Protein 1YT3 (pdb70)

Solvent-accessible surface area: 19426 Å² total; per-residue (Å²): 87,138,68,99,78,1,55,70,44,120,30,0,41,76,9,7,94,39,0,142,90,37,102,19,0,0,2,22,7,16,30,23,183,74,166,35,64,89,40,71,26,0,0,1,0,0,12,7,39,132,59,7,0,0,0,12,19,113,34,15,119,67,31,66,37,0,55,47,6,7,110,35,114,76,0,32,0,10,2,19,49,1,40,68,9,3,50,6,0,42,71,44,10,61,68,14,3,112,54,10,11,4,0,28,15,0,0,3,8,42,67,95,75,67,96,24,34,36,22,59,0,0,72,100,44,53,56,50,108,29,93,139,86,35,45,238,39,80,6,45,44,82,126,19,75,132,164,10,5,82,44,0,0,12,18,0,87,55,1,30,72,2,4,62,94,0,47,105,72,0,115,90,56,58,37,28,103,9,0,63,32,18,3,104,31,62,17,76,109,83,77,110,124,62,36,18,119,50,15,9,104,97,6,127,44,0,96,97,9,198,43,71,39,0,2,0,0,36,34,0,2,30,36,15,15,142,50,0,69,108,129,53,60,29,37,72,108,4,0,107,50,106,28,0,26,19,0,0,106,117,32,3,64,45,93,48,83,0,102,97,46,43,8,35,46,54,8,29,172,146,28,0,176,49,0,32,59,26,5,100,108,0,80,98,40,73,138,137,56,31,20,153,68,58,102,30,10,96,103,53,113,33,21,204,144,0,40,158,30,0,96,64,30,3,64,76,13,19,106,102,66,168,10,40,41,95,1,0,4,44,168,91,8,0,20,43,0,0,16,81,15,12,153,15,112,97,56,150,110,113,0,19,0,17,37,36,9,5,10,154,43,2,19,155,38,0,79,97,24,7,140,130,17,114,164

GO terms:
  GO:0000175 3'-5'-RNA exonuclease activity (F, IDA)
  GO:0033890 ribonuclease D activity (F, IDA)
  GO:0042780 tRNA 3'-end processing (P, EXP)

Foldseek 3Di:
DDADEAQAQVSLLVVLVVLLVAQEKEKDFDFDDDFFAQTGTQWIWIDRPPHTYTYGPVRYDDCVSVVCQQADQSYEYEYAPCLVVLSNCCVPPVAGGPPYAYLLLLVQQLPDDNCDDPQNLLCVVPVDRDDCPLVPDHSNDPPDDPVNVVNNRCRGNSVVVVVVVSCVSSVVLVCPQVSSLVVVVSSVVSNDDDQLLCQLVPLVCLLVDDFLLNQLLSLLSSVLVVVSVVVRGHSCVLPNSQLSSLCSRVLDQDLVVSVVSPTDPVNCVVCVVVSNVSSVVSVPDDPVPIDDRADDLVPDPCSVVLLVVVLVVLVVLCVVSVHDSCSLDDSVLSSVQSCVLVVRDDDDDHGPCCDRPNVVRPNVVSVVSCVVPHD

Organism: Escherichia coli (strain K12) (NCBI:txid83333)

CATH classification: 3.30.420.10 (+2 more: 1.10.150.80, 1.10.150.80)

Nearest PDB structures (foldseek):
  1yt3-assembly1_A  TM=1.003E+00  e=3.875E-62  Escherichia coli
  5c0y-assembly1_A  TM=7.105E-01  e=1.038E-13  Saccharomyces cerevisiae S288C
  5c0y-assembly2_B  TM=7.177E-01  e=1.845E-13  Saccharomyces cerevisiae S288C
  2hbm-assembly1_A  TM=7.262E-01  e=2.980E-13  Saccharomyces cerevisiae
  3sag-assembly1_A  TM=6.768E-01  e=3.618E-14  Homo sapiens

Structure (mmCIF, N/CA/C/O backbone):
data_1YT3
#
_entry.id   1YT3
#
_cell.length_a   51.000
_cell.length_b   80.100
_cell.length_c   103.700
_cell.angle_alpha   90.00
_cell.angle_beta   90.00
_cell.angle_gamma   90.00
#
_symmetry.space_group_name_H-M   'P 21 21 21'
#
loop_
_entity.id
_entity.type
_entity.pdbx_description
1 polymer 'Ribonuclease D'
2 non-polymer 'SULFATE ION'
3 non-polymer 'ZINC ION'
4 water water
#
loop_
_atom_site.group_PDB
_atom_site.id
_atom_site.type_symbol
_atom_site.label_atom_id
_atom_site.label_alt_id
_atom_site.label_comp_id
_atom_site.label_asym_id
_atom_site.label_entity_id
_atom_site.label_seq_id
_atom_site.pdbx_PDB_ins_code
_atom_site.Cartn_x
_atom_site.Cartn_y
_atom_site.Cartn_z
_atom_site.occupancy
_atom_site.B_iso_or_equiv
_atom_site.auth_seq_id
_atom_site.auth_comp_id
_atom_site.auth_asym_id
_atom_site.auth_atom_id
_atom_site.pdbx_PDB_model_num
ATOM 1 N N . MET A 1 1 ? 30.900 21.630 96.654 1.00 36.89 1 MET A N 1
ATOM 2 C CA . MET A 1 1 ? 30.239 21.877 95.338 1.00 35.44 1 MET A CA 1
ATOM 3 C C . MET A 1 1 ? 29.160 20.833 95.079 1.00 34.86 1 MET A C 1
ATOM 4 O O . MET A 1 1 ? 29.455 19.713 94.662 1.00 36.36 1 MET A O 1
ATOM 9 N N . ASN A 1 2 ? 27.909 21.209 95.316 1.00 33.52 2 ASN A N 1
ATOM 10 C CA . ASN A 1 2 ? 26.787 20.303 95.118 1.00 31.98 2 ASN A CA 1
ATOM 11 C C . ASN A 1 2 ? 26.062 20.647 93.825 1.00 29.72 2 ASN A C 1
ATOM 12 O O . ASN A 1 2 ? 25.727 21.808 93.592 1.00 32.04 2 ASN A O 1
ATOM 17 N N . TYR A 1 3 ? 25.826 19.642 92.987 1.00 23.95 3 TYR A N 1
ATOM 18 C CA . TYR A 1 3 ? 25.129 19.853 91.724 1.00 20.49 3 TYR A CA 1
ATOM 19 C C . TYR A 1 3 ? 23.853 19.018 91.680 1.00 19.17 3 TYR A C 1
ATOM 20 O O . TYR A 1 3 ? 23.711 18.045 92.410 1.00 19.01 3 TYR A O 1
ATOM 29 N N . GLN A 1 4 ? 22.927 19.426 90.824 1.00 17.63 4 GLN A N 1
ATOM 30 C CA . GLN A 1 4 ? 21.655 18.740 90.644 1.00 18.08 4 GLN A CA 1
ATOM 31 C C . GLN A 1 4 ? 21.531 18.256 89.213 1.00 18.75 4 GLN A C 1
ATOM 32 O O . GLN A 1 4 ? 21.765 19.025 88.283 1.00 17.58 4 GLN A O 1
ATOM 38 N N . MET A 1 5 ? 21.161 16.986 89.040 1.00 17.77 5 MET A N 1
ATOM 39 C CA . MET A 1 5 ? 20.987 16.427 87.700 1.00 18.37 5 MET A CA 1
ATOM 40 C C . MET A 1 5 ? 19.560 16.736 87.290 1.00 20.77 5 MET A C 1
ATOM 41 O O . MET A 1 5 ? 18.630 16.482 88.049 1.00 22.03 5 MET A O 1
ATOM 49 N N . ILE A 1 6 ? 19.387 17.284 86.092 1.00 18.05 6 ILE A N 1
ATOM 50 C CA . ILE A 1 6 ? 18.062 17.634 85.593 1.00 20.03 6 ILE A CA 1
ATOM 51 C C . ILE A 1 6 ? 17.815 16.847 84.318 1.00 20.14 6 ILE A C 1
ATOM 52 O O . ILE A 1 6 ? 18.456 17.090 83.296 1.00 20.16 6 ILE A O 1
ATOM 58 N N . THR A 1 7 ? 16.876 15.908 84.381 1.00 19.28 7 THR A N 1
ATOM 59 C CA . THR A 1 7 ? 16.577 15.057 83.238 1.00 20.64 7 THR A CA 1
ATOM 60 C C . THR A 1 7 ? 15.105 15.028 82.840 1.00 19.54 7 THR A C 1
ATOM 61 O O . THR A 1 7 ? 14.708 14.204 82.022 1.00 21.07 7 THR A O 1
ATOM 65 N N . THR A 1 8 ? 14.293 15.908 83.414 1.00 17.17 8 THR A N 1
ATOM 66 C CA . THR A 1 8 ? 12.875 15.945 83.075 1.00 18.74 8 THR A CA 1
ATOM 67 C C . THR A 1 8 ? 12.420 17.370 82.800 1.00 18.07 8 THR A C 1
ATOM 68 O O . THR A 1 8 ? 12.998 18.327 83.322 1.00 17.42 8 THR A O 1
ATOM 72 N N . ASP A 1 9 ? 11.380 17.511 81.983 1.00 18.68 9 ASP A N 1
ATOM 73 C CA . ASP A 1 9 ? 10.856 18.829 81.659 1.00 17.81 9 ASP A CA 1
ATOM 74 C C . ASP A 1 9 ? 10.418 19.581 82.915 1.00 19.23 9 ASP A C 1
ATOM 75 O O . ASP A 1 9 ? 10.685 20.774 83.054 1.00 18.24 9 ASP A O 1
ATOM 80 N N . ASP A 1 10 ? 9.755 18.884 83.835 1.00 18.67 10 ASP A N 1
ATOM 81 C CA . ASP A 1 10 ? 9.287 19.513 85.066 1.00 19.63 10 ASP A CA 1
ATOM 82 C C . ASP A 1 10 ? 10.433 20.024 85.933 1.00 17.14 10 ASP A C 1
ATOM 83 O O . ASP A 1 10 ? 10.336 21.095 86.526 1.00 17.45 10 ASP A O 1
ATOM 88 N N . ALA A 1 11 ? 11.512 19.251 86.011 1.00 16.40 11 ALA A N 1
ATOM 89 C CA . ALA A 1 11 ? 12.670 19.643 86.804 1.00 16.10 11 ALA A CA 1
ATOM 90 C C . ALA A 1 11 ? 13.327 20.861 86.166 1.00 15.95 11 ALA A C 1
ATOM 91 O O . ALA A 1 11 ? 13.786 21.769 86.862 1.00 16.20 11 ALA A O 1
ATOM 93 N N . LEU A 1 12 ? 13.363 20.884 84.837 1.00 15.75 12 LEU A N 1
ATOM 94 C CA . LEU A 1 12 ? 13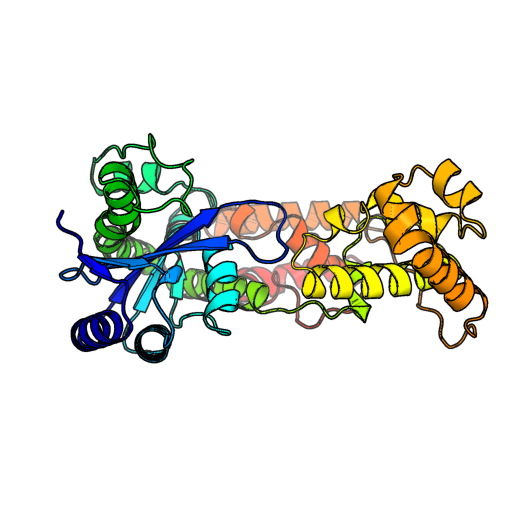.956 22.015 84.132 1.00 15.10 12 LEU A CA 1
ATOM 95 C C . LEU A 1 12 ? 13.096 23.254 84.375 1.00 16.88 12 LEU A C 1
ATOM 96 O O . LEU A 1 12 ? 13.612 24.343 84.628 1.00 14.85 12 LEU A O 1
ATOM 101 N N . ALA A 1 13 ? 11.781 23.083 84.304 1.00 16.43 13 ALA A N 1
ATOM 102 C CA . ALA A 1 13 ? 10.870 24.196 84.530 1.00 17.57 13 ALA A CA 1
ATOM 103 C C . ALA A 1 13 ? 11.058 24.764 85.938 1.00 17.16 13 ALA A C 1
ATOM 104 O O . ALA A 1 13 ? 11.111 25.982 86.121 1.00 17.78 13 ALA A O 1
ATOM 106 N N . SER A 1 14 ? 11.171 23.879 86.926 1.00 17.08 14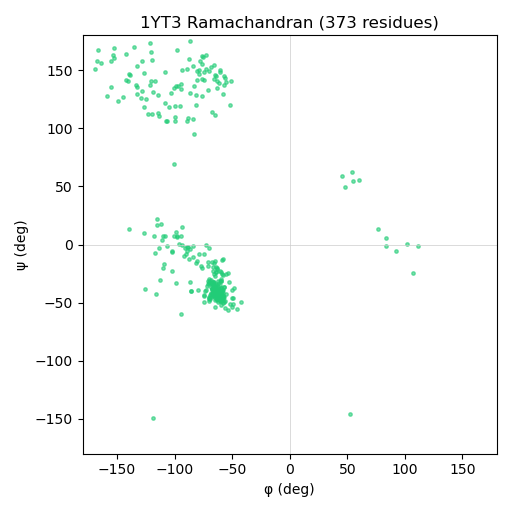 SER A N 1
ATOM 107 C CA . SER A 1 14 ? 11.356 24.298 88.314 1.00 16.31 14 SER A CA 1
ATOM 108 C C . SER A 1 14 ? 12.670 25.057 88.488 1.00 16.00 14 SER A C 1
ATOM 109 O O . SER A 1 14 ? 12.726 26.077 89.180 1.00 15.06 14 SER A O 1
ATOM 113 N N . LEU A 1 15 ? 13.726 24.553 87.861 1.00 15.54 15 LEU A N 1
ATOM 114 C CA . LEU A 1 15 ? 15.032 25.199 87.938 1.00 14.93 15 LEU A CA 1
ATOM 115 C C . LEU A 1 15 ? 14.945 26.618 87.386 1.00 15.18 15 LEU A C 1
ATOM 116 O O . LEU A 1 15 ? 15.349 27.579 88.037 1.00 15.93 15 LEU A O 1
ATOM 121 N N . CYS A 1 16 ? 14.409 26.745 86.178 1.00 17.12 16 CYS A N 1
ATOM 122 C CA . CYS A 1 16 ? 14.306 28.051 85.543 1.00 16.60 16 CYS A CA 1
ATOM 123 C C . CYS A 1 16 ? 13.461 29.043 86.332 1.00 18.00 16 CYS A C 1
ATOM 124 O O . CYS A 1 16 ? 13.718 30.246 86.301 1.00 16.82 16 CYS A O 1
ATOM 127 N N . GLU A 1 17 ? 12.457 28.542 87.041 1.00 19.88 17 GLU A N 1
ATOM 128 C CA . GLU A 1 17 ? 11.607 29.405 87.854 1.00 21.60 17 GLU A CA 1
ATOM 129 C C . GLU A 1 17 ? 12.448 30.081 88.937 1.00 21.03 17 GLU A C 1
ATOM 130 O O . GLU A 1 17 ? 12.238 31.252 89.268 1.00 20.90 17 GLU A O 1
ATOM 140 N N . ALA A 1 18 ? 13.411 29.342 89.477 1.00 18.61 18 ALA A N 1
ATOM 141 C CA . ALA A 1 18 ? 14.282 29.870 90.522 1.00 18.07 18 ALA A CA 1
ATOM 142 C C . ALA A 1 18 ? 15.391 30.743 89.939 1.00 17.89 18 ALA A C 1
ATOM 143 O O . ALA A 1 18 ? 15.747 31.775 90.504 1.00 18.60 18 ALA A O 1
ATOM 145 N N . VAL A 1 19 ? 15.929 30.326 88.799 1.00 16.46 19 VAL A N 1
ATOM 146 C CA . VAL A 1 19 ? 17.012 31.057 88.152 1.00 17.12 19 VAL A CA 1
ATOM 147 C C . VAL A 1 19 ? 16.612 32.432 87.626 1.00 17.23 19 VAL A C 1
ATOM 148 O O . VAL A 1 19 ? 17.424 33.358 87.619 1.00 18.26 19 VAL A O 1
ATOM 152 N N . ARG A 1 20 ? 15.363 32.571 87.198 1.00 19.42 20 ARG A N 1
ATOM 153 C CA . ARG A 1 20 ? 14.898 33.833 86.626 1.00 19.51 20 ARG A CA 1
ATOM 154 C C . ARG A 1 20 ? 15.112 35.077 87.489 1.00 20.24 20 ARG A C 1
ATOM 155 O O . ARG A 1 20 ? 15.193 36.186 86.962 1.00 20.39 20 ARG A O 1
ATOM 163 N N . ALA A 1 21 ? 15.214 34.896 88.803 1.00 19.14 21 ALA A N 1
ATOM 164 C CA . ALA A 1 21 ? 15.410 36.018 89.721 1.00 19.85 21 ALA A CA 1
ATOM 165 C C . ALA A 1 21 ? 16.860 36.499 89.803 1.00 19.18 21 ALA A C 1
ATOM 166 O O . ALA A 1 21 ? 17.132 37.588 90.312 1.00 19.78 21 ALA A O 1
ATOM 168 N N . PHE A 1 22 ? 17.789 35.697 89.295 1.00 16.87 22 PHE A N 1
ATOM 169 C CA . PHE A 1 22 ? 19.202 36.058 89.343 1.00 16.04 22 PHE A CA 1
ATOM 170 C C . PHE A 1 22 ? 19.648 36.967 88.205 1.00 14.88 22 PHE A C 1
ATOM 171 O O . PHE A 1 22 ? 19.064 36.961 87.121 1.00 16.00 22 PHE A O 1
ATOM 179 N N . PRO A 1 23 ? 20.702 37.766 88.443 1.00 14.12 23 PRO A N 1
ATOM 180 C CA . PRO A 1 23 ? 21.226 38.695 87.440 1.00 14.92 23 PRO A CA 1
ATOM 181 C C . PRO A 1 23 ? 22.163 38.110 86.393 1.00 14.06 23 PRO A C 1
ATOM 182 O O . PRO A 1 23 ? 22.415 38.740 85.367 1.00 14.74 23 PRO A O 1
ATOM 186 N N . ALA A 1 24 ? 22.686 36.915 86.643 1.00 13.06 24 ALA A N 1
ATOM 187 C CA . ALA A 1 24 ? 23.597 36.310 85.689 1.00 13.37 24 ALA A CA 1
ATOM 188 C C . ALA A 1 24 ? 23.784 34.829 85.935 1.00 12.97 24 ALA A C 1
ATOM 189 O O . ALA A 1 24 ? 23.584 34.338 87.048 1.00 14.88 24 ALA A O 1
ATOM 191 N N . ILE A 1 25 ? 24.171 34.123 84.881 1.00 12.38 25 ILE A N 1
ATOM 192 C CA . ILE A 1 25 ? 24.431 32.699 84.984 1.00 11.36 25 ILE A CA 1
ATOM 193 C C . ILE A 1 25 ? 25.658 32.319 84.180 1.00 10.60 25 ILE A C 1
ATOM 194 O O . ILE A 1 25 ? 25.959 32.926 83.150 1.00 11.83 25 ILE A O 1
ATOM 199 N N . ALA A 1 26 ? 26.377 31.322 84.684 1.00 10.56 26 ALA A N 1
ATOM 200 C CA . ALA A 1 26 ? 27.551 30.788 84.006 1.00 11.29 26 ALA A CA 1
ATOM 201 C C . ALA A 1 26 ? 27.030 29.566 83.251 1.00 11.12 26 ALA A C 1
ATOM 202 O O . ALA A 1 26 ? 26.245 28.790 83.794 1.00 12.26 26 ALA A O 1
ATOM 204 N N . LEU A 1 27 ? 27.457 29.412 82.003 1.00 11.63 27 LEU A N 1
ATOM 205 C CA . LEU A 1 27 ? 27.028 28.297 81.163 1.00 11.76 27 LEU A CA 1
ATOM 206 C C . LEU A 1 27 ? 28.201 27.550 80.544 1.00 12.57 27 LEU A C 1
ATOM 207 O O . LEU A 1 27 ? 29.295 28.090 80.392 1.00 12.67 27 LEU A O 1
ATOM 212 N N . ASP A 1 28 ? 27.949 26.299 80.172 1.00 12.43 28 ASP A N 1
ATOM 213 C CA . ASP A 1 28 ? 28.949 25.481 79.501 1.00 12.95 28 ASP A CA 1
ATOM 214 C C . ASP A 1 28 ? 28.201 24.279 78.937 1.00 11.49 28 ASP A C 1
ATOM 215 O O . ASP A 1 28 ? 27.029 24.079 79.254 1.00 11.99 28 ASP A O 1
ATOM 223 N N . THR A 1 29 ? 28.852 23.520 78.063 1.00 12.73 29 THR A N 1
ATOM 224 C CA . THR A 1 29 ? 28.239 22.317 77.500 1.00 12.31 29 THR A CA 1
ATOM 225 C C . THR A 1 29 ? 29.312 21.259 77.360 1.00 12.38 29 THR A C 1
ATOM 226 O O . THR A 1 29 ? 30.501 21.546 77.442 1.00 14.34 29 THR A O 1
ATOM 230 N N . GLU A 1 30 ? 28.876 20.022 77.175 1.00 13.65 30 GLU A N 1
ATOM 231 C CA . GLU A 1 30 ? 29.794 18.924 76.942 1.00 14.41 30 GLU A CA 1
ATOM 232 C C . GLU A 1 30 ? 29.187 18.204 75.743 1.00 14.77 30 GLU A C 1
ATOM 233 O O . GLU A 1 30 ? 27.971 18.008 75.670 1.00 14.45 30 GLU A O 1
ATOM 239 N N . PHE A 1 31 ? 30.031 17.848 74.787 1.00 15.66 31 PHE A N 1
ATOM 240 C CA . PHE A 1 31 ? 29.573 17.157 73.592 1.00 18.61 31 PHE A CA 1
ATOM 241 C C . PHE A 1 31 ? 30.708 16.306 73.045 1.00 20.12 31 PHE A C 1
ATOM 242 O O . PHE A 1 31 ? 31.873 16.522 73.375 1.00 20.91 31 PHE A O 1
ATOM 250 N N . VAL A 1 32 ? 30.366 15.327 72.219 1.00 22.82 32 VAL A N 1
ATOM 251 C CA . VAL A 1 32 ? 31.375 14.454 71.645 1.00 24.85 32 VAL A CA 1
ATOM 252 C C . VAL A 1 32 ? 31.551 14.745 70.165 1.00 27.60 32 VAL A C 1
ATOM 253 O O . VAL A 1 32 ? 30.606 15.138 69.483 1.00 28.04 32 VAL A O 1
ATOM 257 N N . ARG A 1 33 ? 32.770 14.559 69.675 1.00 30.15 33 ARG A N 1
ATOM 258 C CA . ARG A 1 33 ? 33.059 14.788 68.269 1.00 32.90 33 ARG A CA 1
ATOM 259 C C . ARG A 1 33 ? 33.058 13.440 67.558 1.00 31.61 33 ARG A C 1
ATOM 260 O O . ARG A 1 33 ? 33.978 12.638 67.728 1.00 32.04 33 ARG A O 1
ATOM 268 N N . THR A 1 34 ? 32.009 13.190 66.783 1.00 29.95 34 THR A N 1
ATOM 269 C CA . THR A 1 34 ? 31.883 11.939 66.048 1.00 28.42 34 THR A CA 1
ATOM 270 C C . THR A 1 34 ? 31.829 12.219 64.551 1.00 27.27 34 THR A C 1
ATOM 271 O O . THR A 1 34 ? 32.411 13.192 64.078 1.00 28.80 34 THR A O 1
ATOM 275 N N . ARG A 1 35 ? 31.125 11.370 63.810 1.00 25.36 35 ARG A N 1
ATOM 276 C CA . ARG A 1 35 ? 31.015 11.535 62.364 1.00 24.72 35 ARG A CA 1
ATOM 277 C C . ARG A 1 35 ? 29.723 12.227 61.950 1.00 23.36 35 ARG A C 1
ATOM 278 O O . ARG A 1 35 ? 29.430 12.338 60.759 1.00 21.52 35 ARG A O 1
ATOM 286 N N . THR A 1 36 ? 28.951 12.693 62.927 1.00 20.36 36 THR A N 1
ATOM 287 C CA . THR A 1 36 ? 27.689 13.360 62.629 1.00 18.10 36 THR A CA 1
ATOM 288 C C . THR A 1 36 ? 27.885 14.772 62.093 1.00 17.62 36 THR A C 1
ATOM 289 O O . THR A 1 36 ? 28.950 15.372 62.253 1.00 16.13 36 THR A O 1
ATOM 293 N N . TYR A 1 37 ? 26.850 15.293 61.441 1.00 16.93 37 TYR A N 1
ATOM 294 C CA . TYR A 1 37 ? 26.892 16.642 60.897 1.00 18.23 37 TYR A CA 1
ATOM 295 C C . TYR A 1 37 ? 26.767 17.606 62.068 1.00 18.11 37 TYR A C 1
ATOM 296 O O . TYR A 1 37 ? 27.548 18.550 62.200 1.00 18.31 37 TYR A O 1
ATOM 305 N N . TYR A 1 38 ? 25.771 17.362 62.912 1.00 18.03 38 TYR A N 1
ATOM 306 C CA . TYR A 1 38 ? 25.554 18.192 64.088 1.00 19.92 38 TYR A CA 1
ATOM 307 C C . TYR A 1 38 ? 26.248 17.529 65.265 1.00 19.79 38 TYR A C 1
ATOM 308 O O . TYR A 1 38 ? 26.140 16.320 65.458 1.00 18.50 38 TYR A O 1
ATOM 317 N N . PRO A 1 39 ? 26.988 18.311 66.059 1.00 20.57 39 PRO A N 1
ATOM 318 C CA . PRO A 1 39 ? 27.677 17.735 67.213 1.00 20.99 39 PRO A CA 1
ATOM 319 C C . PRO A 1 39 ? 26.662 17.056 68.125 1.00 20.56 39 PRO A C 1
ATOM 320 O O . PRO A 1 39 ? 25.522 17.510 68.247 1.00 21.18 39 PRO A O 1
ATOM 324 N N . GLN A 1 40 ? 27.069 15.958 68.746 1.00 20.08 40 GLN A N 1
ATOM 325 C CA . GLN A 1 40 ? 26.189 15.241 69.648 1.00 20.30 40 GLN A CA 1
ATOM 326 C C . GLN A 1 40 ? 26.326 15.824 71.051 1.00 17.85 40 GLN A C 1
ATOM 327 O O . GLN A 1 40 ? 27.345 15.649 71.716 1.00 18.16 40 GLN A O 1
ATOM 333 N N . LEU A 1 41 ? 25.285 16.529 71.481 1.00 16.77 41 LEU A N 1
ATOM 334 C CA . LEU A 1 41 ? 25.261 17.172 72.791 1.00 16.13 41 LEU A CA 1
ATOM 335 C C . LEU A 1 41 ? 25.021 16.178 73.921 1.00 17.34 41 LEU A C 1
ATOM 336 O O . LEU A 1 41 ? 24.064 15.404 73.890 1.00 17.61 41 LEU A O 1
ATOM 341 N N . GLY A 1 42 ? 25.891 16.213 74.925 1.00 15.35 42 GLY A N 1
ATOM 342 C CA . GLY A 1 42 ? 25.746 15.302 76.044 1.00 15.27 42 GLY A CA 1
ATOM 343 C C . GLY A 1 42 ? 25.333 15.964 77.343 1.00 15.17 42 GLY A C 1
ATOM 344 O O . GLY A 1 42 ? 24.815 15.298 78.235 1.00 14.39 42 GLY A O 1
ATOM 345 N N . LEU A 1 43 ? 25.544 17.273 77.458 1.00 14.76 43 LEU A N 1
ATOM 346 C CA . LEU A 1 43 ? 25.193 17.955 78.694 1.00 14.35 43 LEU A CA 1
ATOM 347 C C . LEU A 1 43 ? 25.255 19.472 78.556 1.00 12.21 43 LEU A C 1
ATOM 348 O O . LEU A 1 43 ? 26.016 20.001 77.747 1.00 12.70 43 LEU A O 1
ATOM 353 N N . ILE A 1 44 ? 24.428 20.150 79.343 1.00 12.72 44 ILE A N 1
ATOM 354 C CA . ILE A 1 44 ? 24.423 21.606 79.408 1.00 11.78 44 ILE A CA 1
ATOM 355 C C . ILE A 1 44 ? 24.530 21.899 80.898 1.00 13.17 44 ILE A C 1
ATOM 356 O O . ILE A 1 44 ? 23.829 21.294 81.709 1.00 14.41 44 ILE A O 1
ATOM 361 N N . GLN A 1 45 ? 25.429 22.802 81.263 1.00 11.56 45 GLN A N 1
ATOM 362 C CA . GLN A 1 45 ? 25.614 23.138 82.667 1.00 10.92 45 GLN A CA 1
ATOM 363 C C . GLN A 1 45 ? 25.262 24.592 82.915 1.00 12.43 45 GLN A C 1
ATOM 364 O O . GLN A 1 45 ? 25.569 25.465 82.097 1.00 13.02 45 GLN A O 1
ATOM 370 N N . LEU A 1 46 ? 24.622 24.848 84.049 1.00 12.78 46 LEU A N 1
ATOM 371 C CA . LEU A 1 46 ? 24.211 26.200 84.406 1.00 12.64 46 LEU A CA 1
ATOM 372 C C . LEU A 1 46 ? 24.429 26.450 85.892 1.00 14.50 46 LEU A C 1
ATOM 373 O O . LEU A 1 46 ? 24.196 25.569 86.715 1.00 14.28 46 LEU A O 1
ATOM 378 N N . PHE A 1 47 ? 24.880 27.655 86.230 1.00 13.50 47 PHE A N 1
ATOM 379 C CA . PHE A 1 47 ? 25.123 28.022 87.622 1.00 12.49 47 PHE A CA 1
ATOM 380 C C . PHE A 1 47 ? 24.774 29.494 87.818 1.00 13.26 47 PHE A C 1
ATOM 381 O O . PHE A 1 47 ? 25.267 30.347 87.084 1.00 12.55 47 PHE A O 1
ATOM 389 N N . ASP A 1 48 ? 23.920 29.785 88.800 1.00 13.85 48 ASP A N 1
ATOM 390 C CA . ASP A 1 48 ? 23.521 31.166 89.074 1.00 14.43 48 ASP A CA 1
ATOM 391 C C . ASP A 1 48 ? 24.090 31.673 90.397 1.00 15.81 48 ASP A C 1
ATOM 392 O O . ASP A 1 48 ? 23.754 32.770 90.847 1.00 14.83 48 ASP A O 1
ATOM 397 N N . GLY A 1 49 ? 24.953 30.869 91.010 1.00 15.61 49 GLY A N 1
ATOM 398 C CA . GLY A 1 49 ? 25.551 31.249 92.277 1.00 17.85 49 GLY A CA 1
ATOM 399 C C . GLY A 1 49 ? 24.984 30.445 93.428 1.00 18.98 49 GLY A C 1
ATOM 400 O O . GLY A 1 49 ? 25.631 30.282 94.462 1.00 20.99 49 GLY A O 1
ATOM 401 N N . GLU A 1 50 ? 23.773 29.933 93.242 1.00 17.84 50 GLU A N 1
ATOM 402 C CA . GLU A 1 50 ? 23.097 29.141 94.264 1.00 18.77 50 GLU A CA 1
ATOM 403 C C . GLU A 1 50 ? 22.648 27.788 93.725 1.00 19.51 50 GLU A C 1
ATOM 404 O O . GLU A 1 50 ? 22.714 26.773 94.424 1.00 21.16 50 GLU A O 1
ATOM 410 N N . HIS A 1 51 ? 22.185 27.775 92.479 1.00 16.99 51 HIS A N 1
ATOM 411 C CA . HIS A 1 51 ? 21.736 26.540 91.851 1.00 16.51 51 HIS A CA 1
ATOM 412 C C . HIS A 1 51 ? 22.738 26.127 90.785 1.00 15.95 51 HIS A C 1
ATOM 413 O O . HIS A 1 51 ? 23.020 26.889 89.860 1.00 15.76 51 HIS A O 1
ATOM 420 N N . LEU A 1 52 ? 23.283 24.925 90.933 1.00 14.84 52 LEU A N 1
ATOM 421 C CA . LEU A 1 52 ? 24.252 24.384 89.984 1.00 16.47 52 LEU A CA 1
ATOM 422 C C . LEU A 1 52 ? 23.555 23.195 89.342 1.00 15.77 52 LEU A C 1
ATOM 423 O O . LEU A 1 52 ? 23.292 22.191 90.003 1.00 15.78 52 LEU A O 1
ATOM 431 N N . ALA A 1 53 ? 23.256 23.306 88.054 1.00 14.02 53 ALA A N 1
ATOM 432 C CA . ALA A 1 53 ? 22.551 22.240 87.365 1.00 13.77 53 ALA A CA 1
ATOM 433 C C . ALA A 1 53 ? 23.276 21.617 86.188 1.00 13.76 53 ALA A C 1
ATOM 434 O O . ALA A 1 53 ? 23.940 22.301 85.409 1.00 13.51 53 ALA A O 1
ATOM 436 N N . LEU A 1 54 ? 23.134 20.300 86.079 1.00 12.61 54 LEU A N 1
ATOM 437 C CA . LEU A 1 54 ? 23.686 19.532 84.978 1.00 12.96 54 LEU A CA 1
ATOM 438 C C . LEU A 1 54 ? 22.421 19.054 84.288 1.00 14.99 54 LEU A C 1
ATOM 439 O O . LEU A 1 54 ? 21.663 18.242 84.834 1.00 13.91 54 LEU A O 1
ATOM 444 N N . ILE A 1 55 ? 22.183 19.595 83.100 1.00 13.06 55 ILE A N 1
ATOM 445 C CA . ILE A 1 55 ? 20.993 19.286 82.329 1.00 14.25 55 ILE A CA 1
ATOM 446 C C . ILE A 1 55 ? 21.290 18.252 81.255 1.00 14.07 55 ILE A C 1
ATOM 447 O O . ILE A 1 55 ? 22.119 18.469 80.377 1.00 14.09 55 ILE A O 1
ATOM 452 N N . ASP A 1 56 ? 20.600 17.120 81.347 1.00 14.64 56 ASP A N 1
ATOM 453 C CA . ASP A 1 56 ? 20.773 16.021 80.408 1.00 14.63 56 ASP A CA 1
ATOM 454 C C . ASP A 1 56 ? 19.811 16.209 79.237 1.00 15.64 56 ASP A C 1
ATOM 455 O O . ASP A 1 56 ? 18.611 15.985 79.374 1.00 15.72 56 ASP A O 1
ATOM 460 N N . PRO A 1 57 ? 20.331 16.612 78.066 1.00 15.74 57 PRO A N 1
ATOM 461 C CA . PRO A 1 57 ? 19.479 16.826 76.894 1.00 16.65 57 PRO A CA 1
ATOM 462 C C . PRO A 1 57 ? 18.688 15.596 76.458 1.00 18.55 57 PRO A C 1
ATOM 463 O O . PRO A 1 57 ? 17.625 15.720 75.848 1.00 21.05 57 PRO A O 1
ATOM 467 N N . LEU A 1 58 ? 19.195 14.412 76.786 1.00 17.95 58 LEU A N 1
ATOM 468 C CA . LEU A 1 58 ? 18.517 13.176 76.410 1.00 18.92 58 LEU A CA 1
ATOM 469 C C . LEU A 1 58 ? 17.180 12.973 77.116 1.00 19.83 58 LEU A C 1
ATOM 470 O O . LEU A 1 58 ? 16.325 12.240 76.625 1.00 22.42 58 LEU A O 1
ATOM 475 N N . GLY A 1 59 ? 16.994 13.615 78.264 1.00 18.34 59 GLY A N 1
ATOM 476 C CA . GLY A 1 59 ? 15.743 13.459 78.985 1.00 19.93 59 GLY A CA 1
ATOM 477 C C . GLY A 1 59 ? 14.773 14.622 78.841 1.00 19.34 59 GLY A C 1
ATOM 478 O O . GLY A 1 59 ? 13.637 14.553 79.318 1.00 19.53 59 GLY A O 1
ATOM 479 N N . ILE A 1 60 ? 15.215 15.690 78.181 1.00 17.82 60 ILE A N 1
ATOM 480 C CA . ILE A 1 60 ? 14.380 16.876 78.000 1.00 17.60 60 ILE A CA 1
ATOM 481 C C . ILE A 1 60 ? 13.627 16.882 76.671 1.00 17.40 60 ILE A C 1
ATOM 482 O O . ILE A 1 60 ? 14.181 16.522 75.636 1.00 18.26 60 ILE A O 1
ATOM 487 N N . THR A 1 61 ? 12.364 17.295 76.718 1.00 18.42 61 THR A N 1
ATOM 488 C CA . THR A 1 61 ? 11.528 17.383 75.524 1.00 20.48 61 THR A CA 1
ATOM 489 C C . THR A 1 61 ? 11.139 18.835 75.274 1.00 20.43 61 THR A C 1
ATOM 490 O O . THR A 1 61 ? 11.151 19.307 74.137 1.00 23.22 61 THR A O 1
ATOM 494 N N . ASP A 1 62 ? 10.781 19.531 76.348 1.00 19.81 62 ASP A N 1
ATOM 495 C CA . ASP A 1 62 ? 10.372 20.928 76.272 1.00 18.75 62 ASP A CA 1
ATOM 496 C C . ASP A 1 62 ? 11.466 21.834 76.836 1.00 17.80 62 ASP A C 1
ATOM 497 O O . ASP A 1 62 ? 11.663 21.905 78.053 1.00 17.87 62 ASP A O 1
ATOM 502 N N . TRP A 1 63 ? 12.167 22.522 75.940 1.00 15.41 63 TRP A N 1
ATOM 503 C CA . TRP A 1 63 ? 13.244 23.433 76.320 1.00 14.96 63 TRP A CA 1
ATOM 504 C C . TRP A 1 63 ? 12.758 24.854 76.579 1.00 14.87 63 TRP A C 1
ATOM 505 O O . TRP A 1 63 ? 13.539 25.706 76.999 1.00 14.48 63 TRP A O 1
ATOM 516 N N . SER A 1 64 ? 11.478 25.112 76.329 1.00 15.35 64 SER A N 1
ATOM 517 C CA . SER A 1 64 ? 10.923 26.452 76.505 1.00 15.57 64 SER A CA 1
ATOM 518 C C . SER A 1 64 ? 11.348 27.232 77.751 1.00 14.91 64 SER A C 1
ATOM 519 O O . SER A 1 64 ? 11.737 28.396 77.648 1.00 13.80 64 SER A O 1
ATOM 523 N N . PRO A 1 65 ? 11.271 26.617 78.942 1.00 15.42 65 PRO A N 1
ATOM 524 C CA . PRO A 1 65 ? 11.671 27.345 80.152 1.00 14.95 65 PRO A CA 1
ATOM 525 C C . PRO A 1 65 ? 13.115 27.849 80.102 1.00 13.85 65 PRO A C 1
ATOM 526 O O . PRO A 1 65 ? 13.399 28.976 80.508 1.00 14.37 65 PRO A O 1
ATOM 530 N N . LEU A 1 66 ? 14.024 27.016 79.598 1.00 12.87 66 LEU A N 1
ATOM 531 C CA . LEU A 1 66 ? 15.426 27.411 79.520 1.00 12.23 66 LEU A CA 1
ATOM 532 C C . LEU A 1 66 ? 15.641 28.442 78.419 1.00 12.87 66 LEU A C 1
ATOM 533 O O . LEU A 1 66 ? 16.418 29.380 78.588 1.00 12.73 66 LEU A O 1
ATOM 538 N N . LYS A 1 67 ? 14.961 28.273 77.291 1.00 13.59 67 LYS A N 1
ATOM 539 C CA . LYS A 1 67 ? 15.106 29.236 76.202 1.00 12.58 67 LYS A CA 1
ATOM 540 C C . LYS A 1 67 ? 14.635 30.616 76.666 1.00 12.96 67 LYS A C 1
ATOM 541 O O . LYS A 1 67 ? 15.165 31.643 76.230 1.00 12.90 67 LYS A O 1
ATOM 547 N N . ALA A 1 68 ? 13.656 30.642 77.566 1.00 12.18 68 ALA A N 1
ATOM 548 C CA . ALA A 1 68 ? 13.154 31.907 78.094 1.00 12.76 68 ALA A CA 1
ATOM 549 C C . ALA A 1 68 ? 14.263 32.550 78.923 1.00 13.50 68 ALA A C 1
ATOM 550 O O . ALA A 1 68 ? 14.511 33.750 78.821 1.00 14.48 68 ALA A O 1
ATOM 552 N N . ILE A 1 69 ? 14.930 31.745 79.746 1.00 13.58 69 ILE A N 1
ATOM 553 C CA . ILE A 1 69 ? 16.031 32.241 80.565 1.00 13.44 69 ILE A CA 1
ATOM 554 C C . ILE A 1 69 ? 17.149 32.746 79.649 1.00 13.40 69 ILE A C 1
ATOM 555 O O . ILE A 1 69 ? 17.717 33.820 79.867 1.00 14.18 69 ILE A O 1
ATOM 560 N N . LEU A 1 70 ? 17.448 31.979 78.608 1.00 12.58 70 LEU A N 1
ATOM 561 C CA . LEU A 1 70 ? 18.516 32.338 77.694 1.00 12.66 70 LEU A CA 1
ATOM 562 C C . LEU A 1 70 ? 18.277 33.595 76.861 1.00 12.02 70 LEU A C 1
ATOM 563 O O . LEU A 1 70 ? 19.239 34.179 76.364 1.00 13.44 70 LEU A O 1
ATOM 568 N N . ARG A 1 71 ? 17.024 34.027 76.717 1.00 13.65 71 ARG A N 1
ATOM 569 C CA . ARG A 1 71 ? 16.754 35.247 75.948 1.00 12.58 71 ARG A CA 1
ATOM 570 C C . ARG A 1 71 ? 16.375 36.409 76.861 1.00 13.12 71 ARG A C 1
ATOM 571 O O . ARG A 1 71 ? 16.150 37.524 76.395 1.00 14.25 71 ARG A O 1
ATOM 579 N N . ASP A 1 72 ? 16.321 36.143 78.164 1.00 13.32 72 ASP A N 1
ATOM 580 C CA . ASP A 1 72 ? 15.964 37.153 79.162 1.00 13.23 72 ASP A CA 1
ATOM 581 C C . ASP A 1 72 ? 17.048 38.234 79.253 1.00 13.27 72 ASP A C 1
ATOM 582 O O . ASP A 1 72 ? 18.168 37.962 79.672 1.00 13.09 72 ASP A O 1
ATOM 587 N N . PRO A 1 73 ? 16.724 39.478 78.868 1.00 12.88 73 PRO A N 1
ATOM 588 C CA . PRO A 1 73 ? 17.710 40.563 78.923 1.00 13.64 73 PRO A CA 1
ATOM 589 C C . PRO A 1 73 ? 18.196 40.897 80.334 1.00 13.73 73 PRO A C 1
ATOM 590 O O . PRO A 1 73 ? 19.273 41.471 80.495 1.00 14.82 73 PRO A O 1
ATOM 596 N N . SER A 1 74 ? 17.415 40.528 81.348 1.00 14.00 74 SER A N 1
ATOM 597 C CA . SER A 1 74 ? 17.778 40.818 82.736 1.00 14.14 74 SER A CA 1
ATOM 598 C C . SER A 1 74 ? 18.732 39.789 83.332 1.00 14.54 74 SER A C 1
ATOM 599 O O . SER A 1 74 ? 19.130 39.906 84.487 1.00 15.14 74 SER A O 1
ATOM 602 N N . ILE A 1 75 ? 19.083 38.779 82.543 1.00 12.61 75 ILE A N 1
ATOM 603 C CA . ILE A 1 75 ? 20.004 37.744 82.993 1.00 11.92 75 ILE A CA 1
ATOM 604 C C . ILE A 1 75 ? 21.176 37.695 82.028 1.00 12.18 75 ILE A C 1
ATOM 605 O O . ILE A 1 75 ? 21.019 37.325 80.863 1.00 12.31 75 ILE A O 1
ATOM 610 N N . THR A 1 76 ? 22.355 38.077 82.499 1.00 11.98 76 THR A N 1
ATOM 611 C CA . THR A 1 76 ? 23.522 38.040 81.638 1.00 11.18 76 THR A CA 1
ATOM 612 C C . THR A 1 76 ? 24.052 36.619 81.604 1.00 10.73 76 THR A C 1
ATOM 613 O O . THR A 1 76 ? 24.238 35.996 82.645 1.00 12.90 76 THR A O 1
ATOM 617 N N . LYS A 1 77 ? 24.257 36.095 80.402 1.00 9.72 77 LYS A N 1
ATOM 618 C CA . LYS A 1 77 ? 24.792 34.753 80.258 1.00 10.71 77 LYS A CA 1
ATOM 619 C C . LYS A 1 77 ? 26.282 34.845 79.992 1.00 10.17 77 LYS A C 1
ATOM 620 O O . LYS A 1 77 ? 26.732 35.666 79.189 1.00 11.41 77 LYS A O 1
ATOM 626 N N . PHE A 1 78 ? 27.043 33.991 80.666 1.00 11.07 78 PHE A N 1
ATOM 627 C CA . PHE A 1 78 ? 28.490 33.958 80.510 1.00 10.81 78 PHE A CA 1
ATOM 628 C C . PHE A 1 78 ? 29.001 32.568 80.163 1.00 12.84 78 PHE A C 1
ATOM 629 O O . PHE A 1 78 ? 28.446 31.558 80.598 1.00 12.26 78 PHE A O 1
ATOM 637 N N . LEU A 1 79 ? 30.075 32.531 79.388 1.00 13.57 79 LEU A N 1
ATOM 638 C CA . LEU A 1 79 ? 30.738 31.277 79.055 1.00 13.76 79 LEU A CA 1
ATOM 639 C C . LEU A 1 79 ? 32.196 31.611 78.790 1.00 12.58 79 LEU A C 1
ATOM 640 O O . LEU A 1 79 ? 32.565 32.787 78.738 1.00 11.02 79 LEU A O 1
ATOM 645 N N . HIS A 1 80 ? 33.036 30.588 78.678 1.00 12.39 80 HIS A N 1
ATOM 646 C CA . HIS A 1 80 ? 34.452 30.798 78.393 1.00 11.54 80 HIS A CA 1
ATOM 647 C C . HIS A 1 80 ? 34.806 29.987 77.153 1.00 12.40 80 HIS A C 1
ATOM 648 O O . HIS A 1 80 ? 34.574 28.778 77.122 1.00 14.93 80 HIS A O 1
ATOM 655 N N . ALA A 1 81 ? 35.370 30.652 76.144 1.00 11.38 81 ALA A N 1
ATOM 656 C CA . ALA A 1 81 ? 35.755 30.006 74.886 1.00 13.68 81 ALA A CA 1
ATOM 657 C C . ALA A 1 81 ? 34.535 29.277 74.342 1.00 13.83 81 ALA A C 1
ATOM 658 O O . ALA A 1 81 ? 34.543 28.056 74.175 1.00 15.07 81 ALA A O 1
ATOM 660 N N . GLY A 1 82 ? 33.493 30.042 74.036 1.00 15.08 82 GLY A N 1
ATOM 661 C CA . GLY A 1 82 ? 32.252 29.437 73.583 1.00 16.59 82 GLY A CA 1
ATOM 662 C C . GLY A 1 82 ? 31.926 29.244 72.116 1.00 17.42 82 GLY A C 1
ATOM 663 O O . GLY A 1 82 ? 30.768 28.975 71.799 1.00 17.75 82 GLY A O 1
ATOM 664 N N . SER A 1 83 ? 32.905 29.347 71.221 1.00 18.03 83 SER A N 1
ATOM 665 C CA . SER A 1 83 ? 32.615 29.177 69.797 1.00 19.28 83 SER A CA 1
ATOM 666 C C . SER A 1 83 ? 31.806 27.909 69.522 1.00 20.18 83 SER A C 1
ATOM 667 O O . SER A 1 83 ? 30.770 27.960 68.861 1.00 20.07 83 SER A O 1
ATOM 671 N N . GLU A 1 84 ? 32.269 26.772 70.031 1.00 19.61 84 GLU A N 1
ATOM 672 C CA . GLU A 1 84 ? 31.551 25.524 69.809 1.00 20.12 84 GLU A CA 1
ATOM 673 C C . GLU A 1 84 ? 30.249 25.475 70.594 1.00 19.11 84 GLU A C 1
ATOM 674 O O . GLU A 1 84 ? 29.274 24.866 70.150 1.00 18.64 84 GLU A O 1
ATOM 680 N N . ASP A 1 85 ? 30.226 26.115 71.759 1.00 15.47 85 ASP A N 1
ATOM 681 C CA . ASP A 1 85 ? 29.009 26.142 72.562 1.00 14.73 85 ASP A CA 1
ATOM 682 C C . ASP A 1 85 ? 27.920 26.857 71.773 1.00 14.79 85 ASP A C 1
ATOM 683 O O . ASP A 1 85 ? 26.757 26.459 71.799 1.00 15.72 85 ASP A O 1
ATOM 688 N N . LEU A 1 86 ? 28.297 27.920 71.068 1.00 14.17 86 LEU A N 1
ATOM 689 C CA . LEU A 1 86 ? 27.321 28.662 70.280 1.00 14.75 86 LEU A CA 1
ATOM 690 C C . LEU A 1 86 ? 26.702 27.741 69.234 1.00 15.74 86 LEU A C 1
ATOM 691 O O . LEU A 1 86 ? 25.494 27.771 69.006 1.00 15.33 86 LEU A O 1
ATOM 696 N N . GLU A 1 87 ? 27.542 26.915 68.617 1.00 16.33 87 GLU A N 1
ATOM 697 C CA . GLU A 1 87 ? 27.093 25.975 67.598 1.00 17.08 87 GLU A CA 1
ATOM 698 C C . GLU A 1 87 ? 26.057 25.022 68.189 1.00 16.14 87 GLU A C 1
ATOM 699 O O . GLU A 1 87 ? 24.992 24.808 67.609 1.00 16.28 87 GLU A O 1
ATOM 705 N N . VAL A 1 88 ? 26.372 24.456 69.349 1.00 16.69 88 VAL A N 1
ATOM 706 C CA . VAL A 1 88 ? 25.461 23.528 70.008 1.00 17.87 88 VAL A CA 1
ATOM 707 C C . VAL A 1 88 ? 24.157 24.211 70.412 1.00 16.67 88 VAL A C 1
ATOM 708 O O . VAL A 1 88 ? 23.078 23.641 70.256 1.00 15.88 88 VAL A O 1
ATOM 714 N N . PHE A 1 89 ? 24.252 25.438 70.917 1.00 15.87 89 PHE A N 1
ATOM 715 C CA . PHE A 1 89 ? 23.067 26.184 71.322 1.00 14.79 89 PHE A CA 1
ATOM 716 C C . PHE A 1 89 ? 22.137 26.399 70.130 1.00 15.71 89 PHE A C 1
ATOM 717 O O . PHE A 1 89 ? 20.927 26.215 70.242 1.00 14.64 89 PHE A O 1
ATOM 725 N N . LEU A 1 90 ? 22.695 26.796 68.990 1.00 15.22 90 LEU A N 1
ATOM 726 C CA . LEU A 1 90 ? 21.863 27.015 67.813 1.00 17.06 90 LEU A CA 1
ATOM 727 C C . LEU A 1 90 ? 21.171 25.729 67.385 1.00 16.50 90 LEU A C 1
ATOM 728 O O . LEU A 1 90 ? 20.011 25.752 66.982 1.00 16.93 90 LEU A O 1
ATOM 733 N N . ASN A 1 91 ? 21.875 24.605 67.488 1.00 15.87 91 ASN A N 1
ATOM 734 C CA . ASN A 1 91 ? 21.306 23.325 67.083 1.00 16.44 91 ASN A CA 1
ATOM 735 C C . ASN A 1 91 ? 20.201 22.787 67.986 1.00 16.41 91 ASN A C 1
ATOM 736 O O . ASN A 1 91 ? 19.306 22.083 67.518 1.00 17.77 91 ASN A O 1
ATOM 741 N N . VAL A 1 92 ? 20.247 23.109 69.274 1.00 16.06 92 VAL A N 1
ATOM 742 C CA . VAL A 1 92 ? 19.215 22.607 70.171 1.00 15.71 92 VAL A CA 1
ATOM 743 C C . VAL A 1 92 ? 18.109 23.622 70.449 1.00 15.49 92 VAL A C 1
ATOM 744 O O . VAL A 1 92 ? 16.948 23.243 70.609 1.00 15.62 92 VAL A O 1
ATOM 748 N N . PHE A 1 93 ? 18.465 24.906 70.479 1.00 15.33 93 PHE A N 1
ATOM 749 C CA . PHE A 1 93 ? 17.493 25.967 70.757 1.00 14.24 93 PHE A CA 1
ATOM 750 C C . PHE A 1 93 ? 17.020 26.748 69.531 1.00 15.24 93 PHE A C 1
ATOM 751 O O . PHE A 1 93 ? 15.950 27.361 69.563 1.00 16.55 93 PHE A O 1
ATOM 759 N N . GLY A 1 94 ? 17.816 26.737 68.466 1.00 14.74 94 GLY A N 1
ATOM 760 C CA . GLY A 1 94 ? 17.452 27.458 67.255 1.00 14.97 94 GLY A CA 1
ATOM 761 C C . GLY A 1 94 ? 17.816 28.933 67.311 1.00 14.32 94 GLY A C 1
ATOM 762 O O . GLY A 1 94 ? 17.599 29.679 66.354 1.00 14.64 94 GLY A O 1
ATOM 763 N N . GLU A 1 95 ? 18.372 29.353 68.442 1.00 13.58 95 GLU A N 1
ATOM 764 C CA . GLU A 1 95 ? 18.770 30.742 68.649 1.00 12.96 95 GLU A CA 1
ATOM 765 C C . GLU A 1 95 ? 19.868 30.785 69.703 1.00 12.55 95 GLU A C 1
ATOM 766 O O . GLU A 1 95 ? 20.005 29.855 70.498 1.00 13.40 95 GLU A O 1
ATOM 776 N N . LEU A 1 96 ? 20.648 31.861 69.702 1.00 12.84 96 LEU A N 1
ATOM 777 C CA . LEU A 1 96 ? 21.723 32.021 70.670 1.00 12.99 96 LEU A CA 1
ATOM 778 C C . LEU A 1 96 ? 21.253 32.813 71.878 1.00 11.78 96 LEU A C 1
ATOM 779 O O . LEU A 1 96 ? 20.358 33.652 71.772 1.00 13.81 96 LEU A O 1
ATOM 784 N N . PRO A 1 97 ? 21.844 32.545 73.053 1.00 12.02 97 PRO A N 1
ATOM 785 C CA . PRO A 1 97 ? 21.441 33.284 74.253 1.00 12.15 97 PRO A CA 1
ATOM 786 C C . PRO A 1 97 ? 21.823 34.753 74.121 1.00 13.19 97 PRO A C 1
ATOM 787 O O . PRO A 1 97 ? 22.760 35.094 73.399 1.00 13.48 97 PRO A O 1
ATOM 791 N N . GLN A 1 98 ? 21.098 35.616 74.823 1.00 13.67 98 GLN A N 1
ATOM 792 C CA . GLN A 1 98 ? 21.395 37.044 74.810 1.00 15.05 98 GLN A CA 1
ATOM 793 C C . GLN A 1 98 ? 20.872 37.690 76.084 1.00 12.77 98 GLN A C 1
ATOM 794 O O . GLN A 1 98 ? 19.770 37.390 76.534 1.00 13.83 98 GLN A O 1
ATOM 800 N N . PRO A 1 99 ? 21.679 38.563 76.708 1.00 12.93 99 PRO A N 1
ATOM 801 C CA . PRO A 1 99 ? 23.027 38.933 76.271 1.00 11.91 99 PRO A CA 1
ATOM 802 C C . PRO A 1 99 ? 24.005 37.834 76.678 1.00 12.07 99 PRO A C 1
ATOM 803 O O . PRO A 1 99 ? 23.829 37.191 77.716 1.00 11.18 99 PRO A O 1
ATOM 807 N N . LEU A 1 100 ? 25.029 37.622 75.862 1.00 11.28 100 LEU A N 1
ATOM 808 C CA . LEU A 1 100 ? 26.009 36.574 76.123 1.00 12.04 100 LEU A CA 1
ATOM 809 C C . LEU A 1 100 ? 27.419 37.137 76.042 1.00 12.63 100 LEU A C 1
ATOM 810 O O . LEU A 1 100 ? 27.802 37.745 75.043 1.00 13.69 100 LEU A O 1
ATOM 818 N N . ILE A 1 101 ? 28.190 36.918 77.102 1.00 11.19 101 ILE A N 1
ATOM 819 C CA . ILE A 1 101 ? 29.556 37.416 77.185 1.00 10.30 101 ILE A CA 1
ATOM 820 C C . ILE A 1 101 ? 30.534 36.254 77.372 1.00 10.83 101 ILE A C 1
ATOM 821 O O . ILE A 1 101 ? 30.280 35.339 78.153 1.00 12.36 101 ILE A O 1
ATOM 826 N N . ASP A 1 102 ? 31.648 36.307 76.646 1.00 10.82 102 ASP A N 1
ATOM 827 C CA . ASP A 1 102 ? 32.680 35.265 76.697 1.00 10.74 102 ASP A CA 1
ATOM 828 C C . ASP A 1 102 ? 33.865 35.799 77.500 1.00 11.71 102 ASP A C 1
ATOM 829 O O . ASP A 1 102 ? 34.485 36.793 77.116 1.00 10.86 102 ASP A O 1
ATOM 834 N N . THR A 1 103 ? 34.179 35.150 78.618 1.00 11.23 103 THR A N 1
ATOM 835 C CA . THR A 1 103 ? 35.291 35.603 79.443 1.00 11.15 103 THR A CA 1
ATOM 836 C C . THR A 1 103 ? 36.642 35.509 78.738 1.00 12.21 103 THR A C 1
ATOM 837 O O . THR A 1 103 ? 37.578 36.223 79.094 1.00 12.86 103 THR A O 1
ATOM 841 N N . GLN A 1 104 ? 36.757 34.639 77.737 1.00 11.39 104 GLN A N 1
ATOM 842 C CA . GLN A 1 104 ? 38.021 34.523 77.025 1.00 12.43 104 GLN A CA 1
ATOM 843 C C . GLN A 1 104 ? 38.229 35.796 76.206 1.00 12.05 104 GLN A C 1
ATOM 844 O O . GLN A 1 104 ? 39.358 36.252 76.025 1.00 11.86 104 GLN A O 1
ATOM 850 N N . ILE A 1 105 ? 37.132 36.370 75.719 1.00 11.30 105 ILE A N 1
ATOM 851 C CA . ILE A 1 105 ? 37.208 37.603 74.947 1.00 12.78 105 ILE A CA 1
ATOM 852 C C . ILE A 1 105 ? 37.496 38.767 75.899 1.00 10.95 105 ILE A C 1
ATOM 853 O O . ILE A 1 105 ? 38.337 39.614 75.610 1.00 11.04 105 ILE A O 1
ATOM 858 N N . LEU A 1 106 ? 36.818 38.797 77.044 1.00 11.30 106 LEU A N 1
ATOM 859 C CA . LEU A 1 106 ? 37.073 39.848 78.028 1.00 11.06 106 LEU A CA 1
ATOM 860 C C . LEU A 1 106 ? 38.562 39.836 78.399 1.00 12.43 106 LEU A C 1
ATOM 861 O O . LEU A 1 106 ? 39.225 40.873 78.388 1.00 12.72 106 LEU A O 1
ATOM 866 N N . ALA A 1 107 ? 39.084 38.652 78.715 1.00 12.61 107 ALA A N 1
ATOM 867 C CA . ALA A 1 107 ? 40.488 38.510 79.108 1.00 12.98 107 ALA A CA 1
ATOM 868 C C . ALA A 1 107 ? 41.454 38.983 78.027 1.00 13.45 107 ALA A C 1
ATOM 869 O O . ALA A 1 107 ? 42.495 39.568 78.329 1.00 14.19 107 ALA A O 1
ATOM 871 N N . ALA A 1 108 ? 41.110 38.727 76.769 1.00 12.55 108 ALA A N 1
ATOM 872 C CA . ALA A 1 108 ? 41.955 39.141 75.653 1.00 13.68 108 ALA A CA 1
ATOM 873 C C . ALA A 1 108 ? 42.100 40.661 75.637 1.00 13.65 108 ALA A C 1
ATOM 874 O O . ALA A 1 108 ? 43.188 41.183 75.387 1.00 14.47 108 ALA A O 1
ATOM 876 N N . PHE A 1 109 ? 41.010 41.376 75.893 1.00 13.54 109 PHE A N 1
ATOM 877 C CA . PHE A 1 109 ? 41.093 42.829 75.912 1.00 15.61 109 PHE A CA 1
ATOM 878 C C . PHE A 1 109 ? 41.857 43.306 77.143 1.00 17.50 109 PHE A C 1
ATOM 879 O O . PHE A 1 109 ? 42.338 44.440 77.180 1.00 17.83 109 PHE A O 1
ATOM 887 N N . CYS A 1 110 ? 41.978 42.431 78.140 1.00 17.63 110 CYS A N 1
ATOM 888 C CA . CYS A 1 110 ? 42.723 42.747 79.359 1.00 21.15 110 CYS A CA 1
ATOM 889 C C . CYS A 1 110 ? 44.207 42.392 79.202 1.00 22.95 110 CYS A C 1
ATOM 890 O O . CYS A 1 110 ? 45.002 42.612 80.117 1.00 26.15 110 CYS A O 1
ATOM 893 N N . GLY A 1 111 ? 44.575 41.830 78.052 1.00 24.19 111 GLY A N 1
ATOM 894 C CA . GLY A 1 111 ? 45.970 41.483 77.816 1.00 26.65 111 GLY A CA 1
ATOM 895 C C . GLY A 1 111 ? 46.331 40.007 77.748 1.00 29.50 111 GLY A C 1
ATOM 896 O O . GLY A 1 111 ? 47.496 39.659 77.535 1.00 30.45 111 GLY A O 1
ATOM 897 N N . ARG A 1 112 ? 45.344 39.135 77.927 1.00 30.04 112 ARG A N 1
ATOM 898 C CA . ARG A 1 112 ? 45.571 37.693 77.882 1.00 31.26 112 ARG A CA 1
ATOM 899 C C . ARG A 1 112 ? 45.466 37.149 76.458 1.00 31.88 112 ARG A C 1
ATOM 900 O O . ARG A 1 112 ? 44.879 37.782 75.581 1.00 31.06 112 ARG A O 1
ATOM 908 N N . PRO A 1 113 ? 46.046 35.964 76.209 1.00 30.80 113 PRO A N 1
ATOM 909 C CA . PRO A 1 113 ? 45.997 35.356 74.875 1.00 31.11 113 PRO A CA 1
ATOM 910 C C . PRO A 1 113 ? 44.557 35.040 74.478 1.00 31.69 113 PRO A C 1
ATOM 911 O O . PRO A 1 113 ? 43.770 34.594 75.309 1.00 31.48 113 PRO A O 1
ATOM 915 N N . MET A 1 114 ? 44.212 35.267 73.213 1.00 31.80 114 MET A N 1
ATOM 916 C CA . MET A 1 114 ? 42.855 34.991 72.747 1.00 32.39 114 MET A CA 1
ATOM 917 C C . MET 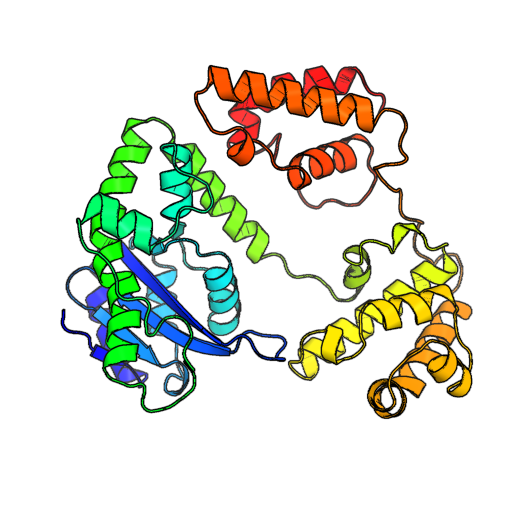A 1 114 ? 42.485 33.526 72.955 1.00 32.13 114 MET A C 1
ATOM 918 O O . MET A 1 114 ? 41.315 33.152 72.854 1.00 31.84 114 MET A O 1
ATOM 923 N N . SER A 1 115 ? 43.481 32.698 73.251 1.00 31.47 115 SER A N 1
ATOM 924 C CA . SER A 1 115 ? 43.239 31.276 73.460 1.00 30.67 115 SER A CA 1
ATOM 925 C C . SER A 1 115 ? 43.452 30.850 74.910 1.00 28.27 115 SER A C 1
ATOM 926 O O . SER A 1 115 ? 43.590 29.661 75.191 1.00 29.00 115 SER A O 1
ATOM 929 N N . TRP A 1 116 ? 43.467 31.815 75.825 1.00 25.53 116 TRP A N 1
ATOM 930 C CA . TRP A 1 116 ? 43.674 31.519 77.242 1.00 23.71 116 TRP A CA 1
ATOM 931 C C . TRP A 1 116 ? 42.715 30.435 77.723 1.00 22.14 116 TRP A C 1
ATOM 932 O O . TRP A 1 116 ? 41.495 30.595 77.664 1.00 19.84 116 TRP A O 1
ATOM 943 N N . GLY A 1 117 ? 43.282 29.333 78.207 1.00 18.91 117 GLY A N 1
ATOM 944 C CA . GLY A 1 117 ? 42.477 28.214 78.663 1.00 17.86 117 GLY A CA 1
ATOM 945 C C . GLY A 1 117 ? 41.733 28.398 79.970 1.00 16.72 117 GLY A C 1
ATOM 946 O O . GLY A 1 117 ? 42.168 29.127 80.861 1.00 16.91 117 GLY A O 1
ATOM 947 N N . PHE A 1 118 ? 40.604 27.709 80.081 1.00 15.15 118 PHE A N 1
ATOM 948 C CA . PHE A 1 118 ? 39.781 27.785 81.272 1.00 14.24 118 PHE A CA 1
ATOM 949 C C . PHE A 1 118 ? 40.559 27.404 82.525 1.00 14.68 118 PHE A C 1
ATOM 950 O O . PHE A 1 118 ? 40.533 28.123 83.518 1.00 15.54 118 PHE A O 1
ATOM 958 N N . ALA A 1 119 ? 41.254 26.270 82.482 1.00 16.15 119 ALA A N 1
ATOM 959 C CA . ALA A 1 119 ? 42.018 25.830 83.645 1.00 17.69 119 ALA A CA 1
ATOM 960 C C . ALA A 1 119 ? 43.045 26.879 84.072 1.00 17.55 119 ALA A C 1
ATOM 961 O O . ALA A 1 119 ? 43.191 27.160 85.262 1.00 18.75 119 ALA A O 1
ATOM 963 N N . SER A 1 120 ? 43.754 27.452 83.103 1.00 18.72 120 SER A N 1
ATOM 964 C CA . SER A 1 120 ? 44.761 28.473 83.394 1.00 18.99 120 SER A CA 1
ATOM 965 C C . SER A 1 120 ? 44.117 29.681 84.055 1.00 18.86 120 SER A C 1
ATOM 966 O O . SER A 1 120 ? 44.643 30.244 85.014 1.00 19.07 120 SER A O 1
ATOM 969 N N . MET A 1 121 ? 42.965 30.074 83.534 1.00 16.11 121 MET A N 1
ATOM 970 C CA . MET A 1 121 ? 42.254 31.220 84.079 1.00 15.44 121 MET A CA 1
ATOM 971 C C . MET A 1 121 ? 41.783 30.957 85.509 1.00 15.87 121 MET A C 1
ATOM 972 O O . MET A 1 121 ? 41.872 31.831 86.375 1.00 15.96 121 MET A O 1
ATOM 977 N N . VAL A 1 122 ? 41.278 29.753 85.759 1.00 15.17 122 VAL A N 1
ATOM 978 C CA . VAL A 1 122 ? 40.801 29.412 87.091 1.00 17.01 122 VAL A CA 1
ATOM 979 C C . VAL A 1 122 ? 41.961 29.414 88.078 1.00 19.37 122 VAL A C 1
ATOM 980 O O . VAL A 1 122 ? 41.825 29.879 89.209 1.00 18.97 122 VAL A O 1
ATOM 984 N N . GLU A 1 123 ? 43.103 28.896 87.639 1.00 20.46 123 GLU A N 1
ATOM 985 C CA . GLU A 1 123 ? 44.297 28.848 88.475 1.00 23.21 123 GLU A CA 1
ATOM 986 C C . GLU A 1 123 ? 44.683 30.268 88.883 1.00 23.29 123 GLU A C 1
ATOM 987 O O . GLU A 1 123 ? 44.978 30.540 90.048 1.00 22.95 123 GLU A O 1
ATOM 993 N N . GLU A 1 124 ? 44.661 31.172 87.909 1.00 22.75 124 GLU A N 1
ATOM 994 C CA . GLU A 1 124 ? 45.020 32.567 88.126 1.00 23.69 124 GLU A CA 1
ATOM 995 C C . GLU A 1 124 ? 44.108 33.308 89.101 1.00 24.47 124 GLU A C 1
ATOM 996 O O . GLU A 1 124 ? 44.588 34.005 89.994 1.00 23.37 124 GLU A O 1
ATOM 1002 N N . TYR A 1 125 ? 42.797 33.159 88.937 1.00 24.34 125 TYR A N 1
ATOM 1003 C CA . TYR A 1 125 ? 41.849 33.856 89.802 1.00 24.37 125 TYR A CA 1
ATOM 1004 C C . TYR A 1 125 ? 41.458 33.181 91.110 1.00 25.73 125 TYR A C 1
ATOM 1005 O O . TYR A 1 125 ? 41.180 33.864 92.093 1.00 25.20 125 TYR A O 1
ATOM 1014 N N . SER A 1 126 ? 41.424 31.853 91.133 1.00 25.61 126 SER A N 1
ATOM 1015 C CA . SER A 1 126 ? 41.028 31.150 92.348 1.00 26.84 126 SER A CA 1
ATOM 1016 C C . SER A 1 126 ? 42.167 30.419 93.045 1.00 27.60 126 SER A C 1
ATOM 1017 O O . SER A 1 126 ? 42.049 30.055 94.213 1.00 28.57 126 SER A O 1
ATOM 1020 N N . GLY A 1 127 ? 43.266 30.204 92.331 1.00 26.33 127 GLY A N 1
ATOM 1021 C CA . GLY A 1 127 ? 44.389 29.496 92.918 1.00 27.58 127 GLY A CA 1
ATOM 1022 C C . GLY A 1 127 ? 44.094 28.009 92.961 1.00 27.59 127 GLY A C 1
ATOM 1023 O O . GLY A 1 127 ? 44.782 27.243 93.633 1.00 28.59 127 GLY A O 1
ATOM 1024 N N . VAL A 1 128 ? 43.057 27.600 92.239 1.00 26.54 128 VAL A N 1
ATOM 1025 C CA . VAL A 1 128 ? 42.667 26.200 92.192 1.00 26.33 128 VAL A CA 1
ATOM 1026 C C . VAL A 1 128 ? 43.181 25.549 90.917 1.00 26.15 128 VAL A C 1
ATOM 1027 O O . VAL A 1 128 ? 43.073 26.120 89.834 1.00 24.38 128 VAL A O 1
ATOM 1031 N N . THR A 1 129 ? 43.753 24.358 91.056 1.00 26.08 129 THR A N 1
ATOM 1032 C CA . THR A 1 129 ? 44.263 23.610 89.914 1.00 27.62 129 THR A CA 1
ATOM 1033 C C . THR A 1 129 ? 43.207 22.571 89.554 1.00 28.71 129 THR A C 1
ATOM 1034 O O . THR A 1 129 ? 42.996 21.614 90.298 1.00 30.51 129 THR A O 1
ATOM 1038 N N . LEU A 1 130 ? 42.544 22.765 88.418 1.00 28.67 130 LEU A N 1
ATOM 1039 C CA . LEU A 1 130 ? 41.499 21.848 87.978 1.00 31.29 130 LEU A CA 1
ATOM 1040 C C . LEU A 1 130 ? 42.007 20.476 87.565 1.00 34.65 130 LEU A C 1
ATOM 1041 O O . LEU A 1 130 ? 43.142 20.325 87.119 1.00 34.83 130 LEU A O 1
ATOM 1046 N N . ASP A 1 131 ? 41.140 19.480 87.709 1.00 38.60 131 ASP A N 1
ATOM 1047 C CA . ASP A 1 131 ? 41.462 18.108 87.340 1.00 41.57 131 ASP A CA 1
ATOM 1048 C C . ASP A 1 131 ? 40.930 17.890 85.924 1.00 42.87 131 ASP A C 1
ATOM 1049 O O . ASP A 1 131 ? 39.727 18.004 85.685 1.00 43.45 131 ASP A O 1
ATOM 1054 N N . LYS A 1 132 ? 41.823 17.579 84.989 1.00 44.77 132 LYS A N 1
ATOM 1055 C CA . LYS A 1 132 ? 41.435 17.369 83.594 1.00 46.31 132 LYS A CA 1
ATOM 1056 C C . LYS A 1 132 ? 41.276 15.896 83.227 1.00 47.50 132 LYS A C 1
ATOM 1057 O O . LYS A 1 132 ? 41.138 15.556 82.050 1.00 47.92 132 LYS A O 1
ATOM 1063 N N . SER A 1 133 ? 41.288 15.028 84.233 1.00 48.47 133 SER A N 1
ATOM 1064 C CA . SER A 1 133 ? 41.165 13.590 84.013 1.00 49.43 133 SER A CA 1
ATOM 1065 C C . SER A 1 133 ? 39.896 13.161 83.277 1.00 49.28 133 SER A C 1
ATOM 1066 O O . SER A 1 133 ? 39.882 12.120 82.620 1.00 49.61 133 SER A O 1
ATOM 1069 N N . GLU A 1 134 ? 38.836 13.958 83.383 1.00 48.92 134 GLU A N 1
ATOM 1070 C CA . GLU A 1 134 ? 37.570 13.622 82.737 1.00 48.29 134 GLU A CA 1
ATOM 1071 C C . GLU A 1 134 ? 37.231 14.502 81.534 1.00 47.67 134 GLU A C 1
ATOM 1072 O O . GLU A 1 134 ? 36.133 14.412 80.983 1.00 48.32 134 GLU A O 1
ATOM 1078 N N . SER A 1 135 ? 38.171 15.346 81.122 1.00 47.11 135 SER A N 1
ATOM 1079 C CA . SER A 1 135 ? 37.952 16.241 79.988 1.00 45.98 135 SER A CA 1
ATOM 1080 C C . SER A 1 135 ? 37.591 15.507 78.694 1.00 44.81 135 SER A C 1
ATOM 1081 O O . SER A 1 135 ? 36.615 15.856 78.025 1.00 44.57 135 SER A O 1
ATOM 1084 N N . ARG A 1 136 ? 38.384 14.499 78.341 1.00 43.20 136 ARG A N 1
ATOM 1085 C CA . ARG A 1 136 ? 38.144 13.728 77.124 1.00 41.50 136 ARG A CA 1
ATOM 1086 C C . ARG A 1 136 ? 37.451 12.399 77.415 1.00 39.64 136 ARG A C 1
ATOM 1087 O O . ARG A 1 136 ? 38.052 11.332 77.275 1.00 40.91 136 ARG A O 1
ATOM 1095 N N . THR A 1 137 ? 36.186 12.467 77.816 1.00 35.96 137 THR A N 1
ATOM 1096 C CA . THR A 1 137 ? 35.416 11.267 78.116 1.00 32.58 137 THR A CA 1
ATOM 1097 C C . THR A 1 137 ? 34.170 11.203 77.239 1.00 28.42 137 THR A C 1
ATOM 1098 O O . THR A 1 137 ? 33.872 12.144 76.504 1.00 27.56 137 THR A O 1
ATOM 1102 N N . ASP A 1 138 ? 33.446 10.090 77.318 1.00 24.10 138 ASP A N 1
ATOM 1103 C CA . ASP A 1 138 ? 32.237 9.901 76.523 1.00 21.54 138 ASP A CA 1
ATOM 1104 C C . ASP A 1 138 ? 31.034 10.558 77.187 1.00 20.44 138 ASP A C 1
ATOM 1105 O O . ASP A 1 138 ? 30.387 9.964 78.049 1.00 19.16 138 ASP A O 1
ATOM 1110 N N . TRP A 1 139 ? 30.731 11.784 76.773 1.00 18.60 139 TRP A N 1
ATOM 1111 C CA . TRP A 1 139 ? 29.615 12.523 77.344 1.00 17.69 139 TRP A CA 1
ATOM 1112 C C . TRP A 1 139 ? 28.232 11.996 76.987 1.00 16.50 139 TRP A C 1
ATOM 1113 O O . TRP A 1 139 ? 27.226 12.506 77.477 1.00 14.41 139 TRP A O 1
ATOM 1124 N N . LEU A 1 140 ? 28.177 10.969 76.143 1.00 18.19 140 LEU A N 1
ATOM 1125 C CA . LEU A 1 140 ? 26.897 10.382 75.766 1.00 19.45 140 LEU A CA 1
ATOM 1126 C C . LEU A 1 140 ? 26.622 9.077 76.507 1.00 19.09 140 LEU A C 1
ATOM 1127 O O . LEU A 1 140 ? 25.534 8.515 76.396 1.00 20.17 140 LEU A O 1
ATOM 1135 N N . ALA A 1 141 ? 27.606 8.605 77.267 1.00 17.31 141 ALA A N 1
ATOM 1136 C CA . ALA A 1 141 ? 27.447 7.375 78.035 1.00 18.55 141 ALA A CA 1
ATOM 1137 C C . ALA A 1 141 ? 26.544 7.670 79.231 1.00 19.14 141 ALA A C 1
ATOM 1138 O O . ALA A 1 141 ? 26.549 8.785 79.757 1.00 18.19 141 ALA A O 1
ATOM 1140 N N . ARG A 1 142 ? 25.769 6.678 79.659 1.00 17.72 142 ARG A N 1
ATOM 1141 C CA . ARG A 1 142 ? 24.849 6.862 80.779 1.00 16.83 142 ARG A CA 1
ATOM 1142 C C . ARG A 1 142 ? 24.762 5.637 81.685 1.00 19.06 142 ARG A C 1
ATOM 1143 O O . ARG A 1 142 ? 24.789 4.499 81.217 1.00 19.88 142 ARG A O 1
ATOM 1151 N N . PRO A 1 143 ? 24.664 5.860 83.002 1.00 18.89 143 PRO A N 1
ATOM 1152 C CA . PRO A 1 143 ? 24.662 7.196 83.604 1.00 18.69 143 PRO A CA 1
ATOM 1153 C C . PRO A 1 143 ? 26.082 7.748 83.604 1.00 19.19 143 PRO A C 1
ATOM 1154 O O . PRO A 1 143 ? 27.049 6.985 83.563 1.00 19.92 143 PRO A O 1
ATOM 1158 N N . LEU A 1 144 ? 26.213 9.069 83.633 1.00 18.88 144 LEU A N 1
ATOM 1159 C CA . LEU A 1 144 ? 27.532 9.677 83.680 1.00 18.12 144 LEU A CA 1
ATOM 1160 C C . LEU A 1 144 ? 28.074 9.363 85.066 1.00 19.27 144 LEU A C 1
ATOM 1161 O O . LEU A 1 144 ? 27.303 9.243 86.020 1.00 18.83 144 LEU A O 1
ATOM 1166 N N . THR A 1 145 ? 29.389 9.227 85.183 1.00 19.15 145 THR A N 1
ATOM 1167 C CA . THR A 1 145 ? 29.991 8.924 86.472 1.00 20.35 145 THR A CA 1
ATOM 1168 C C . THR A 1 145 ? 30.025 10.171 87.344 1.00 21.56 145 THR A C 1
ATOM 1169 O O . THR A 1 145 ? 29.882 11.290 86.849 1.00 19.91 145 THR A O 1
ATOM 1173 N N . GLU A 1 146 ? 30.206 9.978 88.645 1.00 20.48 146 GLU A N 1
ATOM 1174 C CA . GLU A 1 146 ? 30.270 11.112 89.554 1.00 23.31 146 GLU A CA 1
ATOM 1175 C C . GLU A 1 146 ? 31.435 12.007 89.158 1.00 22.81 146 GLU A C 1
ATOM 1176 O O . GLU A 1 146 ? 31.314 13.232 89.158 1.00 20.78 146 GLU A O 1
ATOM 1182 N N . ARG A 1 147 ? 32.564 11.396 88.812 1.00 22.73 147 ARG A N 1
ATOM 1183 C CA . ARG A 1 147 ? 33.735 12.166 88.403 1.00 24.07 147 ARG A CA 1
ATOM 1184 C C . ARG A 1 147 ? 33.439 13.009 87.168 1.00 22.79 147 ARG A C 1
ATOM 1185 O O . ARG A 1 147 ? 33.874 14.156 87.070 1.00 21.62 147 ARG A O 1
ATOM 1193 N N . GLN A 1 148 ? 32.701 12.443 86.220 1.00 20.62 148 GLN A N 1
ATOM 1194 C CA . GLN A 1 148 ? 32.353 13.192 85.020 1.00 19.38 148 GLN A CA 1
ATOM 1195 C C . GLN A 1 148 ? 31.486 14.387 85.391 1.00 17.93 148 GLN A C 1
ATOM 1196 O O . GLN A 1 148 ? 31.714 15.502 84.923 1.00 17.58 148 GLN A O 1
ATOM 1202 N N . CYS A 1 149 ? 30.486 14.147 86.230 1.00 16.50 149 CYS A N 1
ATOM 1203 C CA . CYS A 1 149 ? 29.586 15.214 86.648 1.00 16.63 149 CYS A CA 1
ATOM 1204 C C . CYS A 1 149 ? 30.342 16.327 87.366 1.00 17.08 149 CYS A C 1
ATOM 1205 O O . CYS A 1 149 ? 30.069 17.508 87.149 1.00 16.72 149 CYS A O 1
ATOM 1208 N N . GLU A 1 150 ? 31.299 15.951 88.209 1.00 17.19 150 GLU A N 1
ATOM 1209 C CA . GLU A 1 150 ? 32.086 16.936 88.944 1.00 17.62 150 GLU A CA 1
ATOM 1210 C C . GLU A 1 150 ? 32.908 17.794 87.991 1.00 17.89 150 GLU A C 1
ATOM 1211 O O . GLU A 1 150 ? 33.028 19.004 88.185 1.00 16.29 150 GLU A O 1
ATOM 1217 N N . TYR A 1 151 ? 33.476 17.171 86.961 1.00 17.48 151 TYR A N 1
ATOM 1218 C CA . TYR A 1 151 ? 34.261 17.915 85.983 1.00 18.89 151 TYR A CA 1
ATOM 1219 C C . TYR A 1 151 ? 33.351 18.922 85.286 1.00 18.51 151 TYR A C 1
ATOM 1220 O O . TYR A 1 151 ? 33.683 20.102 85.173 1.00 17.85 151 TYR A O 1
ATOM 1229 N N . ALA A 1 152 ? 32.202 18.443 84.814 1.00 15.52 152 ALA A N 1
ATOM 1230 C CA . ALA A 1 152 ? 31.242 19.293 84.120 1.00 15.27 152 ALA A CA 1
ATOM 1231 C C . ALA A 1 152 ? 30.747 20.426 85.011 1.00 14.16 152 ALA A C 1
ATOM 1232 O O . ALA A 1 152 ? 30.590 21.558 84.554 1.00 14.80 152 ALA A O 1
ATOM 1234 N N . ALA A 1 153 ? 30.508 20.119 86.281 1.00 13.78 153 ALA A N 1
ATOM 1235 C CA . ALA A 1 153 ? 30.023 21.118 87.229 1.00 12.35 153 ALA A CA 1
ATOM 1236 C C . ALA A 1 153 ? 31.073 22.192 87.492 1.00 14.31 153 ALA A C 1
ATOM 1237 O O . ALA A 1 153 ? 30.752 23.376 87.588 1.00 12.33 153 ALA A O 1
ATOM 1239 N N . ALA A 1 154 ? 32.328 21.776 87.609 1.00 14.16 154 ALA A N 1
ATOM 1240 C CA . ALA A 1 154 ? 33.411 22.721 87.874 1.00 15.86 154 ALA A CA 1
ATOM 1241 C C . ALA A 1 154 ? 33.547 23.784 86.790 1.00 15.37 154 ALA A C 1
ATOM 1242 O O . ALA A 1 154 ? 33.969 24.911 87.066 1.00 14.34 154 ALA A O 1
ATOM 1244 N N . ASP A 1 155 ? 33.190 23.432 85.556 1.00 14.05 155 ASP A N 1
ATOM 1245 C CA . ASP A 1 155 ? 33.291 24.369 84.449 1.00 15.33 155 ASP A CA 1
ATOM 1246 C C . ASP A 1 155 ? 32.377 25.580 84.576 1.00 15.03 155 ASP A C 1
ATOM 1247 O O . ASP A 1 155 ? 32.603 26.595 83.914 1.00 16.24 155 ASP A O 1
ATOM 1252 N N . VAL A 1 156 ? 31.345 25.487 85.411 1.00 13.46 156 VAL A N 1
ATOM 1253 C CA . VAL A 1 156 ? 30.487 26.646 85.621 1.00 11.94 156 VAL A CA 1
ATOM 1254 C C . VAL A 1 156 ? 30.632 27.169 87.051 1.00 12.44 156 VAL A C 1
ATOM 1255 O O . VAL A 1 156 ? 30.491 28.367 87.297 1.00 11.89 156 VAL A O 1
ATOM 1259 N N . TRP A 1 157 ? 30.922 26.270 87.987 1.00 11.45 157 TRP A N 1
ATOM 1260 C CA . TRP A 1 157 ? 31.101 26.643 89.391 1.00 12.49 157 TRP A CA 1
ATOM 1261 C C . TRP A 1 157 ? 32.176 27.715 89.542 1.00 12.76 157 TRP A C 1
ATOM 1262 O O . TRP A 1 157 ? 31.929 28.779 90.119 1.00 13.74 157 TRP A O 1
ATOM 1273 N N . TYR A 1 158 ? 33.364 27.444 89.010 1.00 12.47 158 TYR A N 1
ATOM 1274 C CA . TYR A 1 158 ? 34.460 28.406 89.110 1.00 12.80 158 TYR A CA 1
ATOM 1275 C C . TYR A 1 158 ? 34.343 29.572 88.145 1.00 12.86 158 TYR A C 1
ATOM 1276 O O . TYR A 1 158 ? 34.981 30.604 88.338 1.00 14.19 158 TYR A O 1
ATOM 1285 N N . LEU A 1 159 ? 33.536 29.418 87.104 1.00 12.41 159 LEU A N 1
ATOM 1286 C CA . LEU A 1 159 ? 33.390 30.488 86.132 1.00 11.44 159 LEU A CA 1
ATOM 1287 C C . LEU A 1 159 ? 32.650 31.707 86.672 1.00 11.48 159 LEU A C 1
ATOM 1288 O O . LEU A 1 159 ? 33.085 32.833 86.450 1.00 11.35 159 LEU A O 1
ATOM 1293 N N . LEU A 1 160 ? 31.555 31.497 87.398 1.00 11.80 160 LEU A N 1
ATOM 1294 C CA . LEU A 1 160 ? 30.772 32.634 87.889 1.00 12.59 160 LEU A CA 1
ATOM 1295 C C . LEU A 1 160 ? 31.558 33.706 88.654 1.00 12.29 160 LEU A C 1
ATOM 1296 O O . LEU A 1 160 ? 31.448 34.888 88.335 1.00 11.25 160 LEU A O 1
ATOM 1301 N N . PRO A 1 161 ? 32.359 33.325 89.664 1.00 13.50 161 PRO A N 1
ATOM 1302 C CA . PRO A 1 161 ? 33.094 34.388 90.364 1.00 13.00 161 PRO A CA 1
ATOM 1303 C C . PRO A 1 161 ? 34.021 35.160 89.424 1.00 13.80 161 PRO A C 1
ATOM 1304 O O . PRO A 1 161 ? 34.177 36.381 89.543 1.00 13.68 161 PRO A O 1
ATOM 1308 N N . ILE A 1 162 ? 34.636 34.440 88.491 1.00 11.29 162 ILE A N 1
ATOM 1309 C CA . ILE A 1 162 ? 35.556 35.048 87.541 1.00 11.74 162 ILE A CA 1
ATOM 1310 C C . ILE A 1 162 ? 34.852 36.016 86.589 1.00 11.60 162 ILE A C 1
ATOM 1311 O O . ILE A 1 162 ? 35.448 37.004 86.170 1.00 12.36 162 ILE A O 1
ATOM 1316 N N . THR A 1 163 ? 33.591 35.750 86.253 1.00 12.02 163 THR A N 1
ATOM 1317 C CA . THR A 1 163 ? 32.880 36.664 85.358 1.00 11.00 163 THR A CA 1
ATOM 1318 C C . THR A 1 163 ? 32.799 38.053 85.997 1.00 11.54 163 THR A C 1
ATOM 1319 O O . THR A 1 163 ? 32.980 39.062 85.321 1.00 12.58 163 THR A O 1
ATOM 1323 N N . ALA A 1 164 ? 32.546 38.101 87.301 1.00 12.06 164 ALA A N 1
ATOM 1324 C CA . ALA A 1 164 ? 32.445 39.377 88.002 1.00 12.57 164 ALA A CA 1
ATOM 1325 C C . ALA A 1 164 ? 33.792 40.102 88.008 1.00 12.99 164 ALA A C 1
ATOM 1326 O O . ALA A 1 164 ? 33.857 41.314 87.806 1.00 13.06 164 ALA A O 1
ATOM 1328 N N . LYS A 1 165 ? 34.862 39.347 88.230 1.00 11.57 165 LYS A N 1
ATOM 1329 C CA . LYS A 1 165 ? 36.207 39.908 88.263 1.00 11.06 165 LYS A CA 1
ATOM 1330 C C . LYS A 1 165 ? 36.616 40.453 86.901 1.00 12.43 165 LYS A C 1
ATOM 1331 O O . LYS A 1 165 ? 37.104 41.579 86.799 1.00 12.49 165 LYS A O 1
ATOM 1337 N N . LEU A 1 166 ? 36.411 39.664 85.850 1.00 11.42 166 LEU A N 1
ATOM 1338 C CA . LEU A 1 166 ? 36.774 40.121 84.514 1.00 10.92 166 LEU A CA 1
ATOM 1339 C C . LEU A 1 166 ? 35.913 41.267 83.995 1.00 11.14 166 LEU A C 1
ATOM 1340 O O . LEU A 1 166 ? 36.393 42.092 83.217 1.00 12.94 166 LEU A O 1
ATOM 1345 N N . MET A 1 167 ? 34.648 41.333 84.404 1.00 11.45 167 MET A N 1
ATOM 1346 C CA . MET A 1 167 ? 33.811 42.437 83.947 1.00 11.31 167 MET A CA 1
ATOM 1347 C C . MET A 1 167 ? 34.354 43.731 84.536 1.00 11.05 167 MET A C 1
ATOM 1348 O O . MET A 1 167 ? 34.363 44.768 83.871 1.00 13.91 167 MET A O 1
ATOM 1353 N N . VAL A 1 168 ? 34.819 43.670 85.781 1.00 11.33 168 VAL A N 1
ATOM 1354 C CA . VAL A 1 168 ? 35.388 44.853 86.416 1.00 11.99 168 VAL A CA 1
ATOM 1355 C C . VAL A 1 168 ? 36.724 45.207 85.751 1.00 12.58 168 VAL A C 1
ATOM 1356 O O . VAL A 1 168 ? 36.969 46.367 85.416 1.00 13.42 168 VAL A O 1
ATOM 1360 N N . GLU A 1 169 ? 37.585 44.213 85.545 1.00 11.93 169 GLU A N 1
ATOM 1361 C CA . GLU A 1 169 ? 38.878 44.473 84.910 1.00 13.25 169 GLU A CA 1
ATOM 1362 C C . GLU A 1 169 ? 38.723 45.068 83.516 1.00 13.08 169 GLU A C 1
ATOM 1363 O O . GLU A 1 169 ? 39.422 46.016 83.155 1.00 13.27 169 GLU A O 1
ATOM 1369 N N . THR A 1 170 ? 37.812 44.505 82.728 1.00 11.84 170 THR A N 1
ATOM 1370 C CA . THR A 1 170 ? 37.613 44.991 81.370 1.00 11.12 170 THR A CA 1
ATOM 1371 C C . THR A 1 170 ? 37.049 46.405 81.362 1.00 12.41 170 THR A C 1
ATOM 1372 O O . THR A 1 170 ? 37.477 47.241 80.565 1.00 13.15 170 THR A O 1
ATOM 1376 N N . GLU A 1 171 ? 36.101 46.687 82.247 1.00 12.76 171 GLU A N 1
ATOM 1377 C CA . GLU A 1 171 ? 35.535 48.031 82.278 1.00 12.26 171 GLU A CA 1
ATOM 1378 C C . GLU A 1 171 ? 36.596 49.045 82.704 1.00 13.25 171 GLU A C 1
ATOM 1379 O O . GLU A 1 171 ? 36.714 50.127 82.117 1.00 12.37 171 GLU A O 1
ATOM 1385 N N . ALA A 1 172 ? 37.371 48.676 83.718 1.00 13.93 172 ALA A N 1
ATOM 1386 C CA . ALA A 1 172 ? 38.416 49.543 84.256 1.00 15.37 172 ALA A CA 1
ATOM 1387 C C . ALA A 1 172 ? 39.481 49.918 83.232 1.00 16.88 172 ALA A C 1
ATOM 1388 O O . ALA A 1 172 ? 40.151 50.941 83.375 1.00 18.21 172 ALA A O 1
ATOM 1390 N N . SER A 1 173 ? 39.630 49.091 82.201 1.00 15.95 173 SER A N 1
ATOM 1391 C CA . SER A 1 173 ? 40.620 49.318 81.155 1.00 16.40 173 SER A CA 1
ATOM 1392 C C . SER A 1 173 ? 40.081 50.148 79.995 1.00 15.67 173 SER A C 1
ATOM 1393 O O . SER A 1 173 ? 40.843 50.541 79.112 1.00 18.12 173 SER A O 1
ATOM 1396 N N . GLY A 1 174 ? 38.775 50.401 79.999 1.00 14.85 174 GLY A N 1
ATOM 1397 C CA . GLY A 1 174 ? 38.153 51.176 78.939 1.00 13.62 174 GLY A CA 1
ATOM 1398 C C . GLY A 1 174 ? 37.808 50.362 77.705 1.00 14.00 174 GLY A C 1
ATOM 1399 O O . GLY A 1 174 ? 37.353 50.907 76.699 1.00 14.01 174 GLY A O 1
ATOM 1400 N N . TRP A 1 175 ? 38.002 49.049 77.778 1.00 14.08 175 TRP A N 1
ATOM 1401 C CA . TRP A 1 175 ? 37.720 48.191 76.632 1.00 14.57 175 TRP A CA 1
ATOM 1402 C C . TRP A 1 175 ? 36.406 47.422 76.664 1.00 15.55 175 TRP A C 1
ATOM 1403 O O . TRP A 1 175 ? 36.168 46.593 75.786 1.00 14.83 175 TRP A O 1
ATOM 1414 N N . LEU A 1 176 ? 35.544 47.680 77.642 1.00 14.78 176 LEU A N 1
ATOM 1415 C CA . LEU A 1 176 ? 34.294 46.929 77.703 1.00 14.56 176 LEU A CA 1
ATOM 1416 C C . LEU A 1 176 ? 33.418 47.057 76.455 1.00 13.10 176 LEU A C 1
ATOM 1417 O O . LEU A 1 176 ? 32.890 46.055 75.968 1.00 13.46 176 LEU A O 1
ATOM 1422 N N . PRO A 1 177 ? 33.239 48.281 75.920 1.00 11.80 177 PRO A N 1
ATOM 1423 C CA . PRO A 1 177 ? 32.401 48.385 74.721 1.00 11.62 177 PRO A CA 1
ATOM 1424 C C . PRO A 1 177 ? 32.937 47.513 73.589 1.00 11.05 177 PRO A C 1
ATOM 1425 O O . PRO A 1 177 ? 32.177 46.795 72.931 1.00 13.45 177 PRO A O 1
ATOM 1429 N N . ALA A 1 178 ? 34.249 47.567 73.377 1.00 11.58 178 ALA A N 1
ATOM 1430 C CA . ALA A 1 178 ? 34.885 46.786 72.320 1.00 10.09 178 ALA A CA 1
ATOM 1431 C C . ALA A 1 178 ? 34.752 45.288 72.562 1.00 10.53 178 ALA A C 1
ATOM 1432 O O . ALA A 1 178 ? 34.465 44.531 71.641 1.00 10.96 178 ALA A O 1
ATOM 1434 N N . ALA A 1 179 ? 34.966 44.866 73.803 1.00 11.28 179 ALA A N 1
ATOM 1435 C CA . ALA A 1 179 ? 34.875 43.449 74.144 1.00 10.46 179 ALA A CA 1
ATOM 1436 C C . ALA A 1 179 ? 33.468 42.920 73.913 1.00 10.49 179 ALA A C 1
ATOM 1437 O O . ALA A 1 179 ? 33.296 41.810 73.414 1.00 11.00 179 ALA A O 1
ATOM 1439 N N . LEU A 1 180 ? 32.455 43.710 74.266 1.00 11.05 180 LEU A N 1
ATOM 1440 C CA . LEU A 1 180 ? 31.083 43.264 74.068 1.00 11.59 180 LEU A CA 1
ATOM 1441 C C . LEU A 1 180 ? 30.731 43.254 72.579 1.00 12.07 180 LEU A C 1
ATOM 1442 O O . LEU A 1 180 ? 29.974 42.396 72.116 1.00 12.28 180 LEU A O 1
ATOM 1447 N N . ASP A 1 181 ? 31.288 44.194 71.822 1.00 11.71 181 ASP A N 1
ATOM 1448 C CA . ASP A 1 181 ? 31.034 44.209 70.389 1.00 12.84 181 ASP A CA 1
ATOM 1449 C C . ASP A 1 181 ? 31.692 42.974 69.773 1.00 13.58 181 ASP A C 1
ATOM 1450 O O . ASP A 1 181 ? 31.135 42.350 68.869 1.00 14.69 181 ASP A O 1
ATOM 1455 N N . GLU A 1 182 ? 32.874 42.610 70.268 1.00 12.37 182 GLU A N 1
ATOM 1456 C CA . GLU A 1 182 ? 33.579 41.445 69.740 1.00 11.81 182 GLU A CA 1
ATOM 1457 C C . GLU A 1 182 ? 32.786 40.176 70.049 1.00 12.89 182 GLU A C 1
ATOM 1458 O O . GLU A 1 182 ? 32.714 39.258 69.224 1.00 12.71 182 GLU A O 1
ATOM 1464 N N . CYS A 1 183 ? 32.190 40.121 71.237 1.00 12.85 183 CYS A N 1
ATOM 1465 C CA . CYS A 1 183 ? 31.380 38.966 71.593 1.00 11.72 183 CYS A CA 1
ATOM 1466 C C . CYS A 1 183 ? 30.214 38.893 70.617 1.00 11.50 183 CYS A C 1
ATOM 1467 O O . CYS A 1 183 ? 29.877 37.819 70.119 1.00 12.51 183 CYS A O 1
ATOM 1470 N N . ARG A 1 184 ? 29.608 40.043 70.329 1.00 12.50 184 ARG A N 1
ATOM 1471 C CA . ARG A 1 184 ? 28.482 40.081 69.403 1.00 13.94 184 ARG A CA 1
ATOM 1472 C C . ARG A 1 184 ? 28.904 39.611 68.019 1.00 13.58 184 ARG A C 1
ATOM 1473 O O . ARG A 1 184 ? 28.172 38.881 67.361 1.00 12.72 184 ARG A O 1
ATOM 1481 N N . LEU A 1 185 ? 30.087 40.032 67.580 1.00 12.22 185 LEU A N 1
ATOM 1482 C CA . LEU A 1 185 ? 30.581 39.646 66.265 1.00 14.39 185 LEU A CA 1
ATOM 1483 C C . LEU A 1 185 ? 30.701 38.130 66.132 1.00 15.28 185 LEU A C 1
ATOM 1484 O O . LEU A 1 185 ? 30.260 37.553 65.131 1.00 14.49 185 LEU A O 1
ATOM 1489 N N . MET A 1 186 ? 31.284 37.477 67.135 1.00 14.68 186 MET A N 1
ATOM 1490 C CA . MET A 1 186 ? 31.421 36.022 67.070 1.00 16.48 186 MET A CA 1
ATOM 1491 C C . MET A 1 186 ? 30.043 35.383 67.006 1.00 15.98 186 MET A C 1
ATOM 1492 O O . MET A 1 186 ? 29.835 34.402 66.292 1.00 16.11 186 MET A O 1
ATOM 1497 N N . GLN A 1 187 ? 29.104 35.931 67.770 1.00 13.77 187 GLN A N 1
ATOM 1498 C CA . GLN A 1 187 ? 27.748 35.400 67.786 1.00 12.57 187 GLN A CA 1
ATOM 1499 C C . GLN A 1 187 ? 27.086 35.562 66.419 1.00 13.71 187 GLN A C 1
ATOM 1500 O O . GLN A 1 187 ? 26.452 34.634 65.918 1.00 14.67 187 GLN A O 1
ATOM 1506 N N . MET A 1 188 ? 27.255 36.727 65.803 1.00 14.85 188 MET A N 1
ATOM 1507 C CA . MET A 1 188 ? 26.669 36.958 64.487 1.00 16.94 188 MET A CA 1
ATOM 1508 C C . MET A 1 188 ? 27.248 35.987 63.458 1.00 18.50 188 MET A C 1
ATOM 1509 O O . MET A 1 188 ? 26.517 35.450 62.622 1.00 18.23 188 MET A O 1
ATOM 1514 N N . ARG A 1 189 ? 28.557 35.752 63.517 1.00 17.19 189 ARG A N 1
ATOM 1515 C CA . ARG A 1 189 ? 29.184 34.834 62.573 1.00 18.57 189 ARG A CA 1
ATOM 1516 C C . ARG A 1 189 ? 28.634 33.416 62.708 1.00 18.44 189 ARG A C 1
ATOM 1517 O O . ARG A 1 189 ? 28.367 32.751 61.703 1.00 18.38 189 ARG A O 1
ATOM 1525 N N . ARG A 1 190 ? 28.466 32.955 63.945 1.00 17.74 190 ARG A N 1
ATOM 1526 C CA . ARG A 1 190 ? 27.943 31.612 64.185 1.00 20.40 190 ARG A CA 1
ATOM 1527 C C . ARG A 1 190 ? 26.498 31.452 63.728 1.00 20.77 190 ARG A C 1
ATOM 1528 O O . ARG A 1 190 ? 26.065 30.345 63.411 1.00 22.61 190 ARG A O 1
ATOM 1536 N N . GLN A 1 191 ? 25.757 32.554 63.682 1.00 21.28 191 GLN A N 1
ATOM 1537 C CA . GLN A 1 191 ? 24.358 32.511 63.267 1.00 22.98 191 GLN A CA 1
ATOM 1538 C C . GLN A 1 191 ? 24.201 32.373 61.758 1.00 23.79 191 GLN A C 1
ATOM 1539 O O . GLN A 1 191 ? 23.141 31.964 61.285 1.00 24.79 191 GLN A O 1
ATOM 1545 N N . GLU A 1 192 ? 25.246 32.720 61.011 1.00 24.63 192 GLU A N 1
ATOM 1546 C CA . GLU A 1 192 ? 25.188 32.640 59.557 1.00 26.07 192 GLU A CA 1
ATOM 1547 C C . GLU A 1 192 ? 24.988 31.190 59.127 1.00 25.79 192 GLU A C 1
ATOM 1548 O O . GLU A 1 192 ? 25.646 30.291 59.639 1.00 25.16 192 GLU A O 1
ATOM 1554 N N . VAL A 1 193 ? 24.071 30.971 58.189 1.00 26.25 193 VAL A N 1
ATOM 1555 C CA . VAL A 1 193 ? 23.779 29.629 57.686 1.00 27.16 193 VAL A CA 1
ATOM 1556 C C . VAL A 1 193 ? 24.188 29.555 56.225 1.00 25.50 193 VAL A C 1
ATOM 1557 O O . VAL A 1 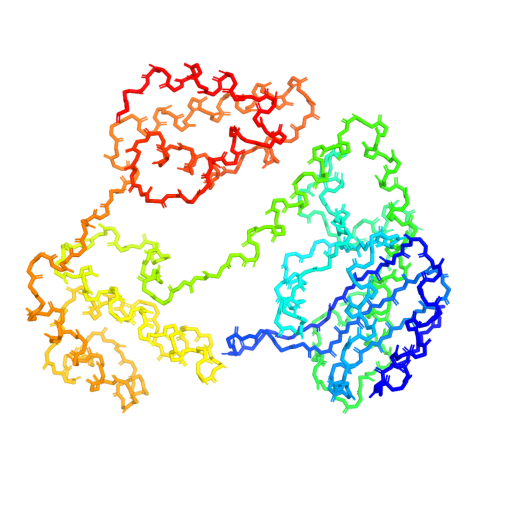193 ? 23.803 30.407 55.428 1.00 26.60 193 VAL A O 1
ATOM 1561 N N . VAL A 1 194 ? 24.976 28.544 55.878 1.00 24.25 194 VAL A N 1
ATOM 1562 C CA . VAL A 1 194 ? 25.427 28.384 54.504 1.00 23.20 194 VAL A CA 1
ATOM 1563 C C . VAL A 1 194 ? 24.351 27.714 53.664 1.00 22.28 194 VAL A C 1
ATOM 1564 O O . VAL A 1 194 ? 23.935 26.592 53.956 1.00 22.17 194 VAL A O 1
ATOM 1568 N N . ALA A 1 195 ? 23.895 28.407 52.627 1.00 21.54 195 ALA A N 1
ATOM 1569 C CA . ALA A 1 195 ? 22.888 27.846 51.741 1.00 19.47 195 ALA A CA 1
ATOM 1570 C C . ALA A 1 195 ? 23.620 26.836 50.864 1.00 18.52 195 ALA A C 1
ATOM 1571 O O . ALA A 1 195 ? 24.765 27.061 50.470 1.00 19.49 195 ALA A O 1
ATOM 1573 N N . PRO A 1 196 ? 22.973 25.707 50.554 1.00 18.42 196 PRO A N 1
ATOM 1574 C CA . PRO A 1 196 ? 23.601 24.681 49.717 1.00 19.03 196 PRO A CA 1
ATOM 1575 C C . PRO A 1 196 ? 24.199 25.235 48.422 1.00 19.07 196 PRO A C 1
ATOM 1576 O O . PRO A 1 196 ? 25.274 24.813 47.999 1.00 17.78 196 PRO A O 1
ATOM 1580 N N . GLU A 1 197 ? 23.505 26.185 47.802 1.00 19.93 197 GLU A N 1
ATOM 1581 C CA . GLU A 1 197 ? 23.967 26.777 46.548 1.00 21.04 197 GLU A CA 1
ATOM 1582 C C . GLU A 1 197 ? 25.269 27.563 46.691 1.00 19.96 197 GLU A C 1
ATOM 1583 O O . GLU A 1 197 ? 25.910 27.893 45.691 1.00 20.09 197 GLU A O 1
ATOM 1589 N N . ASP A 1 198 ? 25.652 27.863 47.930 1.00 19.39 198 ASP A N 1
ATOM 1590 C CA . ASP A 1 198 ? 26.880 28.614 48.195 1.00 21.00 198 ASP A CA 1
ATOM 1591 C C . ASP A 1 198 ? 27.965 27.763 48.852 1.00 20.04 198 ASP A C 1
ATOM 1592 O O . ASP A 1 198 ? 29.033 28.269 49.193 1.00 20.58 198 ASP A O 1
ATOM 1597 N N . ALA A 1 199 ? 27.697 26.474 49.029 1.00 17.71 199 ALA A N 1
ATOM 1598 C CA . ALA A 1 199 ? 28.660 25.579 49.662 1.00 17.91 199 ALA A CA 1
ATOM 1599 C C . ALA A 1 199 ? 30.009 25.568 48.945 1.00 19.52 199 ALA A C 1
ATOM 1600 O O . ALA A 1 199 ? 31.057 25.478 49.585 1.00 20.67 199 ALA A O 1
ATOM 1602 N N . TRP A 1 200 ? 29.977 25.664 47.620 1.00 19.97 200 TRP A N 1
ATOM 1603 C CA . TRP A 1 200 ? 31.197 25.645 46.818 1.00 21.37 200 TRP A CA 1
ATOM 1604 C C . TRP A 1 200 ? 32.167 26.773 47.155 1.00 23.89 200 TRP A C 1
ATOM 1605 O O . TRP A 1 200 ? 33.382 26.610 47.032 1.00 24.26 200 TRP A O 1
ATOM 1616 N N . ARG A 1 201 ? 31.629 27.915 47.571 1.00 25.12 201 ARG A N 1
ATOM 1617 C CA . ARG A 1 201 ? 32.455 29.073 47.895 1.00 27.33 201 ARG A CA 1
ATOM 1618 C C . ARG A 1 201 ? 33.446 28.808 49.021 1.00 28.39 201 ARG A C 1
ATOM 1619 O O . ARG A 1 201 ? 34.464 29.493 49.127 1.00 30.01 201 ARG A O 1
ATOM 1627 N N . ASP A 1 202 ? 33.155 27.813 49.854 1.00 28.15 202 ASP A N 1
ATOM 1628 C CA . ASP A 1 202 ? 34.029 27.491 50.973 1.00 29.42 202 ASP A CA 1
ATOM 1629 C C . ASP A 1 202 ? 35.111 26.456 50.672 1.00 29.38 202 ASP A C 1
ATOM 1630 O O . ASP A 1 202 ? 35.934 26.143 51.529 1.00 30.07 202 ASP A O 1
ATOM 1635 N N . ILE A 1 203 ? 35.103 25.913 49.458 1.00 26.54 203 ILE A N 1
ATOM 1636 C CA . ILE A 1 203 ? 36.131 24.953 49.058 1.00 25.59 203 ILE A CA 1
ATOM 1637 C C . ILE A 1 203 ? 37.289 25.844 48.588 1.00 23.92 203 ILE A C 1
ATOM 1638 O O . ILE A 1 203 ? 37.219 26.489 47.542 1.00 21.71 203 ILE A O 1
ATOM 1643 N N . THR A 1 204 ? 38.348 25.884 49.396 1.00 22.78 204 THR A N 1
ATOM 1644 C CA . THR A 1 204 ? 39.499 26.750 49.149 1.00 21.89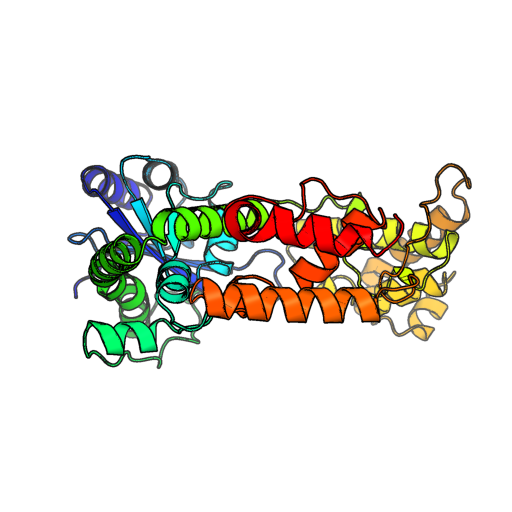 204 THR A CA 1
ATOM 1645 C C . THR A 1 204 ? 40.294 26.654 47.850 1.00 20.49 204 THR A C 1
ATOM 1646 O O . THR A 1 204 ? 41.107 27.533 47.579 1.00 20.44 204 THR A O 1
ATOM 1650 N N . ASN A 1 205 ? 40.081 25.612 47.049 1.00 19.42 205 ASN A N 1
ATOM 1651 C CA . ASN A 1 205 ? 40.800 25.517 45.778 1.00 18.94 205 ASN A CA 1
ATOM 1652 C C . ASN A 1 205 ? 39.834 25.599 44.599 1.00 19.76 205 ASN A C 1
ATOM 1653 O O . ASN A 1 205 ? 40.176 25.252 43.467 1.00 20.15 205 ASN A O 1
ATOM 1658 N N . ALA A 1 206 ? 38.622 26.072 44.873 1.00 18.03 206 ALA A N 1
ATOM 1659 C CA . ALA A 1 206 ? 37.609 26.219 43.832 1.00 17.30 206 ALA A CA 1
ATOM 1660 C C . ALA A 1 206 ? 38.054 27.260 42.807 1.00 17.03 206 ALA A C 1
ATOM 1661 O O . ALA A 1 206 ? 37.654 27.210 41.641 1.00 15.39 206 ALA A O 1
ATOM 1663 N N . TRP A 1 207 ? 38.884 28.206 43.242 1.00 17.04 207 TRP A N 1
ATOM 1664 C CA . TRP A 1 207 ? 39.362 29.258 42.351 1.00 17.00 207 TRP A CA 1
ATOM 1665 C C . TRP A 1 207 ? 40.211 28.733 41.198 1.00 16.05 207 TRP A C 1
ATOM 1666 O O . TRP A 1 207 ? 40.383 29.412 40.187 1.00 16.25 207 TRP A O 1
ATOM 1677 N N . GLN A 1 208 ? 40.746 27.528 41.352 1.00 15.79 208 GLN A N 1
ATOM 1678 C CA . GLN A 1 208 ? 41.592 26.936 40.319 1.00 15.87 208 GLN A CA 1
ATOM 1679 C C . GLN A 1 208 ? 40.799 26.354 39.158 1.00 16.31 208 GLN A C 1
ATOM 1680 O O . GLN A 1 208 ? 41.372 25.972 38.139 1.00 18.27 208 GLN A O 1
ATOM 1686 N N . LEU A 1 209 ? 39.480 26.298 39.310 1.00 16.36 209 LEU A N 1
ATOM 1687 C CA . LEU A 1 209 ? 38.614 25.740 38.279 1.00 17.04 209 LEU A CA 1
ATOM 1688 C C . LEU A 1 209 ? 38.137 26.751 37.248 1.00 17.45 209 LEU A C 1
ATOM 1689 O O . LEU A 1 209 ? 38.011 27.943 37.535 1.00 18.82 209 LEU A O 1
ATOM 1694 N N . ARG A 1 210 ? 37.880 26.263 36.039 1.00 18.54 210 ARG A N 1
ATOM 1695 C CA . ARG A 1 210 ? 37.356 27.117 34.990 1.00 18.96 210 ARG A CA 1
ATOM 1696 C C . ARG A 1 210 ? 35.843 27.113 35.160 1.00 19.22 210 ARG A C 1
ATOM 1697 O O . ARG A 1 210 ? 35.313 26.387 35.998 1.00 17.74 210 ARG A O 1
ATOM 1705 N N . THR A 1 211 ? 35.151 27.915 34.364 1.00 18.90 211 THR A N 1
ATOM 1706 C CA . THR A 1 211 ? 33.703 28.048 34.471 1.00 19.88 211 THR A CA 1
ATOM 1707 C C . THR A 1 211 ? 32.860 26.774 34.492 1.00 17.91 211 THR A C 1
ATOM 1708 O O . THR A 1 211 ? 32.042 26.585 35.396 1.00 16.54 211 THR A O 1
ATOM 1712 N N . ARG A 1 212 ? 33.042 25.909 33.502 1.00 17.79 212 ARG A N 1
ATOM 1713 C CA . ARG A 1 212 ? 32.265 24.678 33.434 1.00 18.90 212 ARG A CA 1
ATOM 1714 C C . ARG A 1 212 ? 32.557 23.788 34.636 1.00 17.29 212 ARG A C 1
ATOM 1715 O O . ARG A 1 212 ? 31.653 23.167 35.200 1.00 17.99 212 ARG A O 1
ATOM 1723 N N . GLN A 1 213 ? 33.827 23.732 35.027 1.00 15.27 213 GLN A N 1
ATOM 1724 C CA . GLN A 1 213 ? 34.236 22.926 36.170 1.00 15.20 213 GLN A CA 1
ATOM 1725 C C . GLN A 1 213 ? 33.631 23.498 37.444 1.00 13.82 213 GLN A C 1
ATOM 1726 O O . GLN A 1 213 ? 33.209 22.754 38.330 1.00 13.80 213 GLN A O 1
ATOM 1732 N N . LEU A 1 214 ? 33.605 24.824 37.535 1.00 14.51 214 LEU A N 1
ATOM 1733 C CA . LEU A 1 214 ? 33.058 25.482 38.714 1.00 14.05 214 LEU A CA 1
ATOM 1734 C C . LEU A 1 214 ? 31.555 25.235 38.803 1.00 14.34 214 LEU A C 1
ATOM 1735 O O . LEU A 1 214 ? 31.024 25.042 39.895 1.00 14.50 214 LEU A O 1
ATOM 1740 N N . ALA A 1 215 ? 30.871 25.241 37.661 1.00 14.59 215 ALA A N 1
ATOM 1741 C CA . ALA A 1 215 ? 29.431 24.992 37.656 1.00 14.97 215 ALA A CA 1
ATOM 1742 C C . ALA A 1 215 ? 29.208 23.609 38.252 1.00 15.65 215 ALA A C 1
ATOM 1743 O O . ALA A 1 215 ? 28.268 23.394 39.018 1.00 16.80 215 ALA A O 1
ATOM 1745 N N . CYS A 1 216 ? 30.084 22.673 37.896 1.00 13.72 216 CYS A N 1
ATOM 1746 C CA . CYS A 1 216 ? 29.991 21.314 38.414 1.00 14.16 216 CYS A CA 1
ATOM 1747 C C . CYS A 1 216 ? 30.192 21.308 39.925 1.00 15.20 216 CYS A C 1
ATOM 1748 O O . CYS A 1 216 ? 29.423 20.687 40.658 1.00 14.65 216 CYS A O 1
ATOM 1752 N N . LEU A 1 217 ? 31.235 21.996 40.390 1.00 13.51 217 LEU A N 1
ATOM 1753 C CA . LEU A 1 217 ? 31.516 22.037 41.823 1.00 15.13 217 LEU A CA 1
ATOM 1754 C C . LEU A 1 217 ? 30.328 22.612 42.597 1.00 14.31 217 LEU A C 1
ATOM 1755 O O . LEU A 1 217 ? 29.993 22.135 43.677 1.00 13.80 217 LEU A O 1
ATOM 1760 N N . GLN A 1 218 ? 29.686 23.631 42.035 1.00 14.88 218 GLN A N 1
ATOM 1761 C CA . GLN A 1 218 ? 28.538 24.244 42.696 1.00 16.83 218 GLN A CA 1
ATOM 1762 C C . GLN A 1 218 ? 27.433 23.208 42.896 1.00 16.29 218 GLN A C 1
ATOM 1763 O O . GLN A 1 218 ? 26.892 23.075 43.992 1.00 16.41 218 GLN A O 1
ATOM 1769 N N . LEU A 1 219 ? 27.113 22.469 41.838 1.00 15.93 219 LEU A N 1
ATOM 1770 C CA . LEU A 1 219 ? 26.063 21.456 41.922 1.00 15.28 219 LEU A CA 1
ATOM 1771 C C . LEU A 1 219 ? 26.450 20.339 42.878 1.00 16.25 219 LEU A C 1
ATOM 1772 O O . LEU A 1 219 ? 25.623 19.857 43.656 1.00 15.48 219 LEU A O 1
ATOM 1777 N N . LEU A 1 220 ? 27.710 19.920 42.811 1.00 14.11 220 LEU A N 1
ATOM 1778 C CA . LEU A 1 220 ? 28.207 18.847 43.658 1.00 13.35 220 LEU A CA 1
ATOM 1779 C C . LEU A 1 220 ? 28.206 19.203 45.141 1.00 13.39 220 LEU A C 1
ATOM 1780 O O . LEU A 1 220 ? 27.779 18.404 45.968 1.00 13.93 220 LEU A O 1
ATOM 1785 N N . ALA A 1 221 ? 28.685 20.398 45.474 1.00 12.75 221 ALA A N 1
ATOM 1786 C CA . ALA A 1 221 ? 28.747 20.829 46.868 1.00 12.93 221 ALA A CA 1
ATOM 1787 C C . ALA A 1 221 ? 27.355 21.083 47.448 1.00 13.49 221 ALA A C 1
ATOM 1788 O O . ALA A 1 221 ? 27.133 20.888 48.642 1.00 14.24 221 ALA A O 1
ATOM 1790 N N . ASP A 1 222 ? 26.432 21.517 46.592 1.00 13.71 222 ASP A N 1
ATOM 1791 C CA . ASP A 1 222 ? 25.044 21.782 46.977 1.00 14.82 222 ASP A CA 1
ATOM 1792 C C . ASP A 1 222 ? 24.446 20.433 47.386 1.00 14.18 222 ASP A C 1
ATOM 1793 O O . ASP A 1 222 ? 23.916 20.274 48.490 1.00 14.47 222 ASP A O 1
ATOM 1798 N N . TRP A 1 223 ? 24.551 19.459 46.487 1.00 13.82 223 TRP A N 1
ATOM 1799 C CA . TRP A 1 223 ? 24.050 18.116 46.745 1.00 14.00 223 TRP A CA 1
ATOM 1800 C C . TRP A 1 223 ? 24.682 17.503 47.997 1.00 13.99 223 TRP A C 1
ATOM 1801 O O . TRP A 1 223 ? 23.988 16.913 48.824 1.00 14.52 223 TRP A O 1
ATOM 1812 N N . ARG A 1 224 ? 26.000 17.634 48.142 1.00 12.72 224 ARG A N 1
ATOM 1813 C CA . ARG A 1 224 ? 26.675 17.044 49.295 1.00 13.97 224 ARG A CA 1
ATOM 1814 C C . ARG A 1 224 ? 26.248 17.632 50.635 1.00 12.75 224 ARG A C 1
ATOM 1815 O O . ARG A 1 224 ? 26.071 16.900 51.605 1.00 13.81 224 ARG A O 1
ATOM 1823 N N . LEU A 1 225 ? 26.098 18.949 50.696 1.00 13.96 225 LEU A N 1
ATOM 1824 C CA . LEU A 1 225 ? 25.705 19.579 51.948 1.00 13.50 225 LEU A CA 1
ATOM 1825 C C . LEU A 1 225 ? 24.290 19.160 52.327 1.00 14.30 225 LEU A C 1
ATOM 1826 O O . LEU A 1 225 ? 24.005 18.921 53.499 1.00 14.83 225 LEU A O 1
ATOM 1831 N N . ARG A 1 226 ? 23.408 19.059 51.337 1.00 14.74 226 ARG A N 1
ATOM 1832 C CA . ARG A 1 226 ? 22.036 18.642 51.602 1.00 14.27 226 ARG A CA 1
ATOM 1833 C C . ARG A 1 226 ? 22.032 17.199 52.093 1.00 14.35 226 ARG A C 1
ATOM 1834 O O . ARG A 1 226 ? 21.313 16.858 53.028 1.00 14.97 226 ARG A O 1
ATOM 1842 N N . LYS A 1 227 ? 22.844 16.353 51.467 1.00 14.56 227 LYS A N 1
ATOM 1843 C CA . LYS A 1 227 ? 22.919 14.948 51.856 1.00 14.58 227 LYS A CA 1
ATOM 1844 C C . LYS A 1 227 ? 23.474 14.825 53.272 1.00 13.69 227 LYS A C 1
ATOM 1845 O O . LYS A 1 227 ? 23.003 14.007 54.062 1.00 13.62 227 LYS A O 1
ATOM 1851 N N . ALA A 1 228 ? 24.475 15.643 53.590 1.00 13.96 228 ALA A N 1
ATOM 1852 C CA . ALA A 1 228 ? 25.080 15.632 54.921 1.00 13.96 228 ALA A CA 1
ATOM 1853 C C . ALA A 1 228 ? 24.036 15.984 55.980 1.00 13.52 228 ALA A C 1
ATOM 1854 O O . ALA A 1 228 ? 23.946 15.332 57.020 1.00 13.81 228 ALA A O 1
ATOM 1856 N N . ARG A 1 229 ? 23.253 17.021 55.715 1.00 14.56 229 ARG A N 1
ATOM 1857 C CA . ARG A 1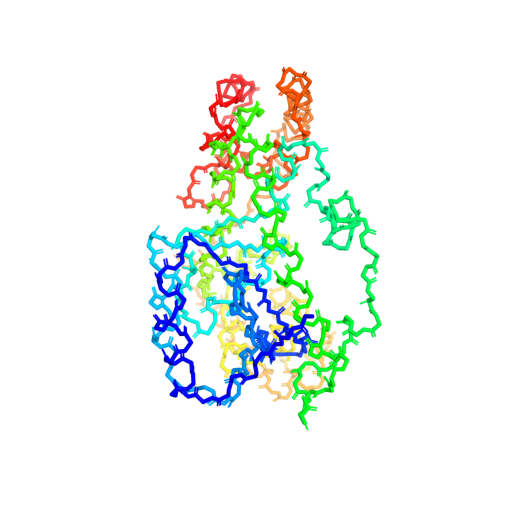 229 ? 22.218 17.446 56.653 1.00 14.91 229 ARG A CA 1
ATOM 1858 C C . ARG A 1 229 ? 21.098 16.414 56.746 1.00 16.53 229 ARG A C 1
ATOM 1859 O O . ARG A 1 229 ? 20.499 16.230 57.806 1.00 17.61 229 ARG A O 1
ATOM 1867 N N . GLU A 1 230 ? 20.825 15.733 55.639 1.00 16.87 230 GLU A N 1
ATOM 1868 C CA . GLU A 1 230 ? 19.778 14.713 55.611 1.00 17.93 230 GLU A CA 1
ATOM 1869 C C . GLU A 1 230 ? 20.177 13.482 56.425 1.00 17.53 230 GLU A C 1
ATOM 1870 O O . GLU A 1 230 ? 19.386 12.952 57.207 1.00 16.73 230 GLU A O 1
ATOM 1876 N N . ARG A 1 231 ? 21.414 13.034 56.232 1.00 15.67 231 ARG A N 1
ATOM 1877 C CA . ARG A 1 231 ? 21.937 11.846 56.905 1.00 14.08 231 ARG A CA 1
ATOM 1878 C C . ARG A 1 231 ? 22.551 12.124 58.274 1.00 14.63 231 ARG A C 1
ATOM 1879 O O . ARG A 1 231 ? 22.813 11.198 59.038 1.00 15.41 231 ARG A O 1
ATOM 1887 N N . ASP A 1 232 ? 22.767 13.400 58.574 1.00 15.05 232 ASP A N 1
ATOM 1888 C CA . ASP A 1 232 ? 23.417 13.828 59.810 1.00 16.44 232 ASP A CA 1
ATOM 1889 C C . ASP A 1 232 ? 24.815 13.218 59.828 1.00 16.95 232 ASP A C 1
ATOM 1890 O O . ASP A 1 232 ? 25.202 12.497 60.751 1.00 16.80 232 ASP A O 1
ATOM 1895 N N . LEU A 1 233 ? 25.558 13.512 58.767 1.00 16.44 233 LEU A N 1
ATOM 1896 C CA . LEU A 1 233 ? 26.930 13.049 58.600 1.00 16.26 233 LEU A CA 1
ATOM 1897 C C . LEU A 1 233 ? 27.765 14.234 58.154 1.00 16.67 233 LEU A C 1
ATOM 1898 O O . LEU A 1 233 ? 27.330 15.017 57.316 1.00 17.10 233 LEU A O 1
ATOM 1903 N N . ALA A 1 234 ? 28.958 14.378 58.720 1.00 16.97 234 ALA A N 1
ATOM 1904 C CA . ALA A 1 234 ? 29.846 15.464 58.330 1.00 17.22 234 ALA A CA 1
ATOM 1905 C C . ALA A 1 234 ? 30.023 15.320 56.817 1.00 17.05 234 ALA A C 1
ATOM 1906 O O . ALA A 1 234 ? 30.087 14.205 56.307 1.00 17.52 234 ALA A O 1
ATOM 1908 N N . VAL A 1 235 ? 30.095 16.439 56.104 1.00 17.49 235 VAL A N 1
ATOM 1909 C CA . VAL A 1 235 ? 30.218 16.399 54.647 1.00 17.85 235 VAL A CA 1
ATOM 1910 C C . VAL A 1 235 ? 31.288 15.471 54.081 1.00 18.94 235 VAL A C 1
ATOM 1911 O O . VAL A 1 235 ? 31.075 14.838 53.043 1.00 16.17 235 VAL A O 1
ATOM 1915 N N . ASN A 1 236 ? 32.432 15.374 54.747 1.00 20.06 236 ASN A N 1
ATOM 1916 C CA . ASN A 1 236 ? 33.491 14.515 54.232 1.00 22.12 236 ASN A CA 1
ATOM 1917 C C . ASN A 1 236 ? 33.193 13.028 54.350 1.00 23.06 236 ASN A C 1
ATOM 1918 O O . ASN A 1 236 ? 33.853 12.204 53.716 1.00 23.06 236 ASN A O 1
ATOM 1923 N N . PHE A 1 237 ? 32.194 12.682 55.156 1.00 21.78 237 PHE A N 1
ATOM 1924 C CA . PHE A 1 237 ? 31.808 11.287 55.309 1.00 22.03 237 PHE A CA 1
ATOM 1925 C C . PHE A 1 237 ? 30.756 10.927 54.259 1.00 20.30 237 PHE A C 1
ATOM 1926 O O . PHE A 1 237 ? 30.297 9.788 54.183 1.00 20.62 237 PHE A O 1
ATOM 1934 N N . VAL A 1 238 ? 30.372 11.915 53.456 1.00 18.24 238 VAL A N 1
ATOM 1935 C CA . VAL A 1 238 ? 29.417 11.696 52.372 1.00 15.99 238 VAL A CA 1
ATOM 1936 C C . VAL A 1 238 ? 30.311 11.444 51.153 1.00 14.86 238 VAL A C 1
ATOM 1937 O O . VAL A 1 238 ? 30.252 10.387 50.528 1.00 15.60 238 VAL A O 1
ATOM 1941 N N . VAL A 1 239 ? 31.144 12.430 50.839 1.00 15.55 239 VAL A N 1
ATOM 1942 C CA . VAL A 1 239 ? 32.125 12.333 49.761 1.00 14.47 239 VAL A CA 1
ATOM 1943 C C . VAL A 1 239 ? 33.293 13.202 50.211 1.00 15.21 239 VAL A C 1
ATOM 1944 O O . VAL A 1 239 ? 33.107 14.381 50.511 1.00 15.70 239 VAL A O 1
ATOM 1948 N N . ARG A 1 240 ? 34.485 12.618 50.282 1.00 16.30 240 ARG A N 1
ATOM 1949 C CA . ARG A 1 240 ? 35.662 13.366 50.707 1.00 16.89 240 ARG A CA 1
ATOM 1950 C C . ARG A 1 240 ? 35.846 14.611 49.841 1.00 19.50 240 ARG A C 1
ATOM 1951 O O . ARG A 1 240 ? 35.649 14.578 48.626 1.00 17.60 240 ARG A O 1
ATOM 1959 N N . GLU A 1 241 ? 36.229 15.708 50.484 1.00 20.88 241 GLU A N 1
ATOM 1960 C CA . GLU A 1 241 ? 36.423 16.984 49.809 1.00 23.15 241 GLU A CA 1
ATOM 1961 C C . GLU A 1 241 ? 37.312 16.877 48.572 1.00 21.84 241 GLU A C 1
ATOM 1962 O O . GLU A 1 241 ? 36.978 17.422 47.517 1.00 20.54 241 GLU A O 1
ATOM 1972 N N . GLU A 1 242 ? 38.433 16.173 48.696 1.00 21.26 242 GLU A N 1
ATOM 1973 C CA . GLU A 1 242 ? 39.350 16.015 47.572 1.00 22.97 242 GLU A CA 1
ATOM 1974 C C . GLU A 1 242 ? 38.668 15.273 46.431 1.00 20.67 242 GLU A C 1
ATOM 1975 O O . GLU A 1 242 ? 38.847 15.612 45.262 1.00 21.15 242 GLU A O 1
ATOM 1981 N N . HIS A 1 243 ? 37.887 14.258 46.782 1.00 18.64 243 HIS A N 1
ATOM 1982 C CA . HIS A 1 243 ? 37.178 13.464 45.786 1.00 18.23 243 HIS A CA 1
ATOM 1983 C C . HIS A 1 243 ? 36.129 14.297 45.063 1.00 17.35 243 HIS A C 1
ATOM 1984 O O . HIS A 1 243 ? 35.984 14.211 43.843 1.00 15.99 243 HIS A O 1
ATOM 1991 N N . LEU A 1 244 ? 35.406 15.119 45.813 1.00 16.48 244 LEU A N 1
ATOM 1992 C CA . LEU A 1 244 ? 34.379 15.956 45.210 1.00 16.17 244 LEU A CA 1
ATOM 1993 C C . LEU A 1 244 ? 35.016 16.947 44.242 1.00 16.56 244 LEU A C 1
ATOM 1994 O O . LEU A 1 244 ? 34.501 17.173 43.149 1.00 15.71 244 LEU A O 1
ATOM 1999 N N . TRP A 1 245 ? 36.144 17.530 44.644 1.00 17.02 245 TRP A N 1
ATOM 2000 C CA . TRP A 1 245 ? 36.835 18.496 43.798 1.00 17.14 245 TRP A CA 1
ATOM 2001 C C . TRP A 1 245 ? 37.293 17.810 42.512 1.00 16.90 245 TRP A C 1
ATOM 2002 O O . TRP A 1 245 ? 37.155 18.370 41.422 1.00 16.12 245 TRP A O 1
ATOM 2013 N N . SER A 1 246 ? 37.823 16.597 42.642 1.00 17.07 246 SER A N 1
ATOM 2014 C CA . SER A 1 246 ? 38.280 15.842 41.478 1.00 17.26 246 SER A CA 1
ATOM 2015 C C . SER A 1 246 ? 37.136 15.609 40.497 1.00 17.22 246 SER A C 1
ATOM 2016 O O . SER A 1 246 ? 37.318 15.710 39.284 1.00 16.82 246 SER A O 1
ATOM 2019 N N . VAL A 1 247 ? 35.954 15.287 41.014 1.00 15.34 247 VAL A N 1
ATOM 2020 C CA . VAL A 1 247 ? 34.817 15.068 40.132 1.00 14.52 247 VAL A CA 1
ATOM 2021 C C . VAL A 1 247 ? 34.533 16.357 39.362 1.00 14.61 247 VAL A C 1
ATOM 2022 O O . VAL A 1 247 ? 34.259 16.329 38.163 1.00 13.98 247 VAL A O 1
ATOM 2026 N N . ALA A 1 248 ? 34.625 17.492 40.048 1.00 15.27 248 ALA A N 1
ATOM 2027 C CA . ALA A 1 248 ? 34.377 18.777 39.410 1.00 15.60 248 ALA A CA 1
ATOM 2028 C C . ALA A 1 248 ? 35.460 19.116 38.392 1.00 15.54 248 ALA A C 1
ATOM 2029 O O . ALA A 1 248 ? 35.166 19.603 37.302 1.00 16.46 248 ALA A O 1
ATOM 2031 N N . ARG A 1 249 ? 36.712 18.848 38.750 1.00 16.70 249 ARG A N 1
ATOM 2032 C CA . ARG A 1 249 ? 37.828 19.158 37.867 1.00 16.46 249 ARG A CA 1
ATOM 2033 C C . ARG A 1 249 ? 37.911 18.275 36.636 1.00 14.09 249 ARG A C 1
ATOM 2034 O O . ARG A 1 249 ? 38.104 18.764 35.527 1.00 15.55 249 ARG A O 1
ATOM 2042 N N . TYR A 1 250 ? 37.755 16.972 36.828 1.00 13.27 250 TYR A N 1
ATOM 2043 C CA . TYR A 1 250 ? 37.879 16.041 35.716 1.00 12.57 250 TYR A CA 1
ATOM 2044 C C . TYR A 1 250 ? 36.605 15.686 34.958 1.00 13.84 250 TYR A C 1
ATOM 2045 O O . TYR A 1 250 ? 36.668 15.069 33.897 1.00 13.97 250 TYR A O 1
ATOM 2054 N N . MET A 1 251 ? 35.456 16.085 35.492 1.00 13.99 251 MET A N 1
ATOM 2055 C CA . MET A 1 251 ? 34.175 15.846 34.830 1.00 15.12 251 MET A CA 1
ATOM 2056 C C . MET A 1 251 ? 34.038 14.415 34.287 1.00 14.26 251 MET A C 1
ATOM 2057 O O . MET A 1 251 ? 33.820 14.210 33.089 1.00 15.12 251 MET A O 1
ATOM 2065 N N . PRO A 1 252 ? 34.144 13.407 35.172 1.00 14.40 252 PRO A N 1
ATOM 2066 C CA . PRO A 1 252 ? 34.038 11.990 34.798 1.00 14.17 252 PRO A CA 1
ATOM 2067 C C . PRO A 1 252 ? 32.698 11.606 34.179 1.00 15.15 252 PRO A C 1
ATOM 2068 O O . PRO A 1 252 ? 31.660 12.175 34.518 1.00 14.58 252 PRO A O 1
ATOM 2072 N N . GLY A 1 253 ? 32.733 10.628 33.274 1.00 15.38 253 GLY A N 1
ATOM 2073 C CA . GLY A 1 253 ? 31.521 10.189 32.606 1.00 17.25 253 GLY A CA 1
ATOM 2074 C C . GLY A 1 253 ? 31.117 8.741 32.839 1.00 18.23 253 GLY A C 1
ATOM 2075 O O . GLY A 1 253 ? 30.183 8.253 32.204 1.00 19.22 253 GLY A O 1
ATOM 2076 N N . SER A 1 254 ? 31.810 8.049 33.738 1.00 17.34 254 SER A N 1
ATOM 2077 C CA . SER A 1 254 ? 31.483 6.656 34.040 1.00 18.71 254 SER A CA 1
ATOM 2078 C C . SER A 1 254 ? 31.902 6.290 35.456 1.00 17.90 254 SER A C 1
ATOM 2079 O O . SER A 1 254 ? 32.701 6.991 36.081 1.00 17.42 254 SER A O 1
ATOM 2082 N N . LEU A 1 255 ? 31.355 5.188 35.960 1.00 18.39 255 LEU A N 1
ATOM 2083 C CA . LEU A 1 255 ? 31.690 4.724 37.298 1.00 19.45 255 LEU A CA 1
ATOM 2084 C C . LEU A 1 255 ? 33.147 4.277 37.316 1.00 19.84 255 LEU A C 1
ATOM 2085 O O . LEU A 1 255 ? 33.842 4.426 38.322 1.00 19.46 255 LEU A O 1
ATOM 2090 N N . GLY A 1 256 ? 33.607 3.734 36.192 1.00 20.71 256 GLY A N 1
ATOM 2091 C CA . GLY A 1 256 ? 34.986 3.295 36.106 1.00 21.76 256 GLY A CA 1
ATOM 2092 C C . GLY A 1 256 ? 35.910 4.478 36.314 1.00 20.44 256 GLY A C 1
ATOM 2093 O O . GLY A 1 256 ? 36.949 4.371 36.965 1.00 21.41 256 GLY A O 1
ATOM 2094 N N . GLU A 1 257 ? 35.523 5.624 35.764 1.00 19.81 257 GLU A N 1
ATOM 2095 C CA . GLU A 1 257 ? 36.325 6.828 35.905 1.00 18.69 257 GLU A CA 1
ATOM 2096 C C . GLU A 1 257 ? 36.340 7.327 37.345 1.00 18.24 257 GLU A C 1
ATOM 2097 O O . GLU A 1 257 ? 37.350 7.852 37.811 1.00 17.60 257 GLU A O 1
ATOM 2103 N N . LEU A 1 258 ? 35.229 7.158 38.059 1.00 18.81 258 LEU A N 1
ATOM 2104 C CA . LEU A 1 258 ? 35.184 7.590 39.450 1.00 18.15 258 LEU A CA 1
ATOM 2105 C C . LEU A 1 258 ? 36.197 6.766 40.240 1.00 18.93 258 LEU A C 1
ATOM 2106 O O . LEU A 1 258 ? 36.858 7.274 41.148 1.00 19.12 258 LEU A O 1
ATOM 2111 N N . ASP A 1 259 ? 36.312 5.490 39.887 1.00 20.23 259 ASP A N 1
ATOM 2112 C CA . ASP A 1 259 ? 37.262 4.610 40.553 1.00 23.00 259 ASP A CA 1
ATOM 2113 C C . ASP A 1 259 ? 38.675 5.109 40.260 1.00 22.96 259 ASP A C 1
ATOM 2114 O O . ASP A 1 259 ? 39.516 5.183 41.155 1.00 24.03 259 ASP A O 1
ATOM 2119 N N . SER A 1 260 ? 38.926 5.470 39.004 1.00 23.64 260 SER A N 1
ATOM 2120 C CA . SER A 1 260 ? 40.238 5.974 38.610 1.00 22.74 260 SER A CA 1
ATOM 2121 C C . SER A 1 260 ? 40.594 7.244 39.371 1.00 22.72 260 SER A C 1
ATOM 2122 O O . SER A 1 260 ? 41.757 7.475 39.702 1.00 23.09 260 SER A O 1
ATOM 2126 N N . LEU A 1 261 ? 39.587 8.068 39.652 1.00 20.95 261 LEU A N 1
ATOM 2127 C CA . LEU A 1 261 ? 39.806 9.319 40.367 1.00 21.13 261 LEU A CA 1
ATOM 2128 C C . LEU A 1 261 ? 40.065 9.127 41.859 1.00 21.03 261 LEU A C 1
ATOM 2129 O O . LEU A 1 261 ? 40.394 10.079 42.563 1.00 22.54 261 LEU A O 1
ATOM 2134 N N . GLY A 1 262 ? 39.903 7.901 42.345 1.00 22.52 262 GLY A N 1
ATOM 2135 C CA . GLY A 1 262 ? 40.170 7.642 43.747 1.00 22.54 262 GLY A CA 1
ATOM 2136 C C . GLY A 1 262 ? 38.988 7.535 44.691 1.00 21.22 262 GLY A C 1
ATOM 2137 O O . GLY A 1 262 ? 39.182 7.329 45.887 1.00 20.96 262 GLY A O 1
ATOM 2138 N N . LEU A 1 263 ? 37.767 7.675 44.185 1.00 21.52 263 LEU A N 1
ATOM 2139 C CA . LEU A 1 263 ? 36.614 7.565 45.071 1.00 19.65 263 LEU A CA 1
ATOM 2140 C C . LEU A 1 263 ? 36.536 6.159 45.649 1.00 19.26 263 LEU A C 1
ATOM 2141 O O . LEU A 1 263 ? 36.870 5.174 44.981 1.00 18.68 263 LEU A O 1
ATOM 2146 N N . SER A 1 264 ? 36.093 6.073 46.898 1.00 18.85 264 SER A N 1
ATOM 2147 C CA . SER A 1 264 ? 35.987 4.796 47.589 1.00 19.50 264 SER A CA 1
ATOM 2148 C C . SER A 1 264 ? 34.830 3.948 47.075 1.00 19.12 264 SER A C 1
ATOM 2149 O O . SER A 1 264 ? 33.920 4.447 46.407 1.00 18.86 264 SER A O 1
ATOM 2152 N N . GLY A 1 265 ? 34.877 2.657 47.388 1.00 19.19 265 GLY A N 1
ATOM 2153 C CA . GLY A 1 265 ? 33.826 1.752 46.963 1.00 19.82 265 GLY A CA 1
ATOM 2154 C C . GLY A 1 265 ? 32.473 2.204 47.482 1.00 19.05 265 GLY A C 1
ATOM 2155 O O . GLY A 1 265 ? 31.466 2.114 46.776 1.00 19.41 265 GLY A O 1
ATOM 2156 N N . SER A 1 266 ? 32.452 2.687 48.721 1.00 19.06 266 SER A N 1
ATOM 2157 C CA . SER A 1 266 ? 31.222 3.157 49.346 1.00 18.76 266 SER A CA 1
ATOM 2158 C C . SER A 1 266 ? 30.706 4.426 48.677 1.00 17.86 266 SER A C 1
ATOM 2159 O O . SER A 1 266 ? 29.512 4.549 48.400 1.00 18.33 266 SER A O 1
ATOM 2163 N N . GLU A 1 267 ? 31.602 5.372 48.419 1.00 17.00 267 GLU A N 1
ATOM 2164 C CA . GLU A 1 267 ? 31.195 6.615 47.782 1.00 16.67 267 GLU A CA 1
ATOM 2165 C C . GLU A 1 267 ? 30.587 6.304 46.423 1.00 16.88 267 GLU A C 1
ATOM 2166 O O . GLU A 1 267 ? 29.563 6.870 46.042 1.00 15.85 267 GLU A O 1
ATOM 2172 N N . ILE A 1 268 ? 31.206 5.377 45.702 1.00 16.32 268 ILE A N 1
ATOM 2173 C CA . ILE A 1 268 ? 30.719 5.005 44.384 1.00 16.31 268 ILE A CA 1
ATOM 2174 C C . ILE A 1 268 ? 29.403 4.233 44.392 1.00 16.27 268 ILE A C 1
ATOM 2175 O O . ILE A 1 268 ? 28.492 4.560 43.632 1.00 18.08 268 ILE A O 1
ATOM 2181 N N . ARG A 1 269 ? 29.281 3.222 45.248 1.00 18.02 269 ARG A N 1
ATOM 2182 C CA . ARG A 1 269 ? 28.043 2.453 45.249 1.00 19.38 269 ARG A CA 1
ATOM 2183 C C . ARG A 1 269 ? 26.840 3.271 45.708 1.00 18.10 269 ARG A C 1
ATOM 2184 O O . ARG A 1 269 ? 25.745 3.114 45.176 1.00 20.10 269 ARG A O 1
ATOM 2192 N N . PHE A 1 270 ? 27.047 4.161 46.673 1.00 18.50 270 PHE A N 1
ATOM 2193 C CA . PHE A 1 270 ? 25.958 4.990 47.176 1.00 18.85 270 PHE A CA 1
ATOM 2194 C C . PHE A 1 270 ? 25.711 6.274 46.390 1.00 18.81 270 PHE A C 1
ATOM 2195 O O . PHE A 1 270 ? 24.562 6.646 46.159 1.00 21.79 270 PHE A O 1
ATOM 2203 N N . HIS A 1 271 ? 26.782 6.943 45.969 1.00 18.92 271 HIS A N 1
ATOM 2204 C CA . HIS A 1 271 ? 26.637 8.222 45.275 1.00 18.34 271 HIS A CA 1
ATOM 2205 C C . HIS A 1 271 ? 27.117 8.310 43.830 1.00 17.81 271 HIS A C 1
ATOM 2206 O O . HIS A 1 271 ? 26.891 9.325 43.168 1.00 18.00 271 HIS A O 1
ATOM 2213 N N . GLY A 1 272 ? 27.777 7.264 43.345 1.00 16.57 272 GLY A N 1
ATOM 2214 C CA . GLY A 1 272 ? 28.301 7.274 41.988 1.00 15.80 272 GLY A CA 1
ATOM 2215 C C . GLY A 1 272 ? 27.374 7.774 40.896 1.00 16.05 272 GLY A C 1
ATOM 2216 O O . GLY A 1 272 ? 27.720 8.697 40.153 1.00 16.33 272 GLY A O 1
ATOM 2217 N N . LYS A 1 273 ? 26.201 7.160 40.787 1.00 15.78 273 LYS A N 1
ATOM 2218 C CA . LYS A 1 273 ? 25.226 7.545 39.774 1.00 16.50 273 LYS A CA 1
ATOM 2219 C C . LYS A 1 273 ? 24.845 9.014 39.912 1.00 15.65 273 LYS A C 1
ATOM 2220 O O . LYS A 1 273 ? 24.773 9.739 38.921 1.00 15.48 273 LYS A O 1
ATOM 2226 N N . THR A 1 274 ? 24.612 9.456 41.145 1.00 14.56 274 THR A N 1
ATOM 2227 C CA . THR A 1 274 ? 24.242 10.847 41.388 1.00 14.09 274 THR A CA 1
ATOM 2228 C C . THR A 1 274 ? 25.345 11.809 40.956 1.00 14.95 274 THR A C 1
ATOM 2229 O O . THR A 1 274 ? 25.081 12.812 40.294 1.00 15.04 274 THR A O 1
ATOM 2233 N N . LEU A 1 275 ? 26.582 11.495 41.332 1.00 14.16 275 LEU A N 1
ATOM 2234 C CA . LEU A 1 275 ? 27.720 12.336 40.980 1.00 14.99 275 LEU A CA 1
ATOM 2235 C C . LEU A 1 275 ? 27.851 12.481 39.468 1.00 14.84 275 LEU A C 1
ATOM 2236 O O . LEU A 1 275 ? 28.063 13.583 38.962 1.00 13.97 275 LEU A O 1
ATOM 2241 N N . LEU A 1 276 ? 27.718 11.371 38.748 1.00 15.44 276 LEU A N 1
ATOM 2242 C CA . LEU A 1 276 ? 27.829 11.409 37.295 1.00 15.18 276 LEU A CA 1
ATOM 2243 C C . LEU A 1 276 ? 26.694 12.224 36.682 1.00 15.31 276 LEU A C 1
ATOM 2244 O O . LEU A 1 276 ? 26.894 12.927 35.693 1.00 15.91 276 LEU A O 1
ATOM 2249 N N . ALA A 1 277 ? 25.504 12.142 37.274 1.00 15.49 277 ALA A N 1
ATOM 2250 C CA . ALA A 1 277 ? 24.365 12.897 36.762 1.00 14.96 277 ALA A CA 1
ATOM 2251 C C . ALA A 1 277 ? 24.591 14.395 36.969 1.00 14.42 277 ALA A C 1
ATOM 2252 O O . ALA A 1 277 ? 24.237 15.207 36.114 1.00 15.66 277 ALA A O 1
ATOM 2254 N N . LEU A 1 278 ? 25.188 14.762 38.102 1.00 13.89 278 LEU A N 1
ATOM 2255 C CA . LEU A 1 278 ? 25.462 16.168 38.377 1.00 15.04 278 LEU A CA 1
ATOM 2256 C C . LEU A 1 278 ? 26.491 16.696 37.384 1.00 14.76 278 LEU A C 1
ATOM 2257 O O . LEU A 1 278 ? 26.393 17.829 36.924 1.00 15.82 278 LEU A O 1
ATOM 2262 N N . VAL A 1 279 ? 27.476 15.870 37.046 1.00 15.89 279 VAL A N 1
ATOM 2263 C CA . VAL A 1 279 ? 28.493 16.272 36.078 1.00 16.12 279 VAL A CA 1
ATOM 2264 C C . VAL A 1 279 ? 27.824 16.512 34.725 1.00 16.32 279 VAL A C 1
ATOM 2265 O O . VAL A 1 279 ? 28.094 17.506 34.054 1.00 17.81 279 VAL A O 1
ATOM 2269 N N . GLU A 1 280 ? 26.934 15.604 34.338 1.00 16.22 280 GLU A N 1
ATOM 2270 C CA . GLU A 1 280 ? 26.236 15.730 33.068 1.00 18.34 280 GLU A CA 1
ATOM 2271 C C . GLU A 1 280 ? 25.345 16.967 33.070 1.00 17.40 280 GLU A C 1
ATOM 2272 O O . GLU A 1 280 ? 25.240 17.666 32.062 1.00 17.83 280 GLU A O 1
ATOM 2278 N N . LYS A 1 281 ? 24.716 17.250 34.207 1.00 18.11 281 LYS A N 1
ATOM 2279 C CA . LYS A 1 281 ? 23.847 18.416 34.317 1.00 19.25 281 LYS A CA 1
ATOM 2280 C C . LYS A 1 281 ? 24.646 19.696 34.074 1.00 20.55 281 LYS A C 1
ATOM 2281 O O . LYS A 1 281 ? 24.197 20.599 33.366 1.00 19.01 281 LYS A O 1
ATOM 2287 N N . ALA A 1 282 ? 25.837 19.762 34.659 1.00 20.67 282 ALA A N 1
ATOM 2288 C CA . ALA A 1 282 ? 26.698 20.928 34.509 1.00 22.12 282 ALA A CA 1
ATOM 2289 C C . ALA A 1 282 ? 27.173 21.039 33.060 1.00 23.90 282 ALA A C 1
ATOM 2290 O O . ALA A 1 282 ? 27.367 22.134 32.534 1.00 23.65 282 ALA A O 1
ATOM 2292 N N . GLN A 1 283 ? 27.351 19.888 32.423 1.00 24.85 283 GLN A N 1
ATOM 2293 C CA . GLN A 1 283 ? 27.806 19.825 31.039 1.00 29.20 283 GLN A CA 1
ATOM 2294 C C . GLN A 1 283 ? 26.776 20.385 30.064 1.00 30.26 283 GLN A C 1
ATOM 2295 O O . GLN A 1 283 ? 27.131 20.978 29.045 1.00 30.18 283 GLN A O 1
ATOM 2301 N N . THR A 1 284 ? 25.502 20.186 30.379 1.00 31.07 284 THR A N 1
ATOM 2302 C CA . THR A 1 284 ? 24.424 20.646 29.518 1.00 33.11 284 THR A CA 1
ATOM 2303 C C . THR A 1 284 ? 23.842 21.994 29.934 1.00 33.60 284 THR A C 1
ATOM 2304 O O . THR A 1 284 ? 22.916 22.502 29.301 1.00 34.45 284 THR A O 1
ATOM 2308 N N . LEU A 1 285 ? 24.380 22.576 31.000 1.00 33.81 285 LEU A N 1
ATOM 2309 C CA . LEU A 1 285 ? 23.899 23.873 31.465 1.00 34.14 285 LEU A CA 1
ATOM 2310 C C . LEU A 1 285 ? 24.194 24.957 30.434 1.00 34.71 285 LEU A C 1
ATOM 2311 O O . LEU A 1 285 ? 25.237 24.941 29.779 1.00 34.27 285 LEU A O 1
ATOM 2316 N N . PRO A 1 286 ? 23.264 25.906 30.261 1.00 35.87 286 PRO A N 1
ATOM 2317 C CA . PRO A 1 286 ? 23.472 26.990 29.299 1.00 37.74 286 PRO A CA 1
ATOM 2318 C C . PRO A 1 286 ? 24.484 27.965 29.898 1.00 39.74 286 PRO A C 1
ATOM 2319 O O . PRO A 1 286 ? 24.464 28.216 31.103 1.00 39.09 286 PRO A O 1
ATOM 2323 N N . GLU A 1 287 ? 25.369 28.508 29.067 1.00 41.90 287 GLU A N 1
ATOM 2324 C CA . GLU A 1 287 ? 26.390 29.434 29.549 1.00 43.74 287 GLU A CA 1
ATOM 2325 C C . GLU A 1 287 ? 25.855 30.606 30.373 1.00 44.38 287 GLU A C 1
ATOM 2326 O O . GLU A 1 287 ? 26.527 31.078 31.292 1.00 46.06 287 GLU A O 1
ATOM 2332 N N . ASP A 1 288 ? 24.648 31.069 30.066 1.00 45.47 288 ASP A N 1
ATOM 2333 C CA . ASP A 1 288 ? 24.073 32.185 30.807 1.00 45.63 288 ASP A CA 1
ATOM 2334 C C . ASP A 1 288 ? 23.645 31.748 32.204 1.00 44.85 288 ASP A C 1
ATOM 2335 O O . ASP A 1 288 ? 23.137 32.552 32.985 1.00 45.10 288 ASP A O 1
ATOM 2340 N N . ALA A 1 289 ? 23.854 30.472 32.513 1.00 43.26 289 ALA A N 1
ATOM 2341 C CA . ALA A 1 289 ? 23.497 29.930 33.818 1.00 41.48 289 ALA A CA 1
ATOM 2342 C C . ALA A 1 289 ? 24.754 29.518 34.578 1.00 40.30 289 ALA A C 1
ATOM 2343 O O . ALA A 1 289 ? 24.685 29.080 35.727 1.00 39.34 289 ALA A O 1
ATOM 2345 N N . LEU A 1 290 ? 25.903 29.661 33.926 1.00 38.80 290 LEU A N 1
ATOM 2346 C CA . LEU A 1 290 ? 27.175 29.301 34.537 1.00 38.18 290 LEU A CA 1
ATOM 2347 C C . LEU A 1 290 ? 27.649 30.378 35.504 1.00 37.38 290 LEU A C 1
ATOM 2348 O O . LEU A 1 290 ? 27.349 31.559 35.330 1.00 38.74 290 LEU A O 1
ATOM 2353 N N . PRO A 1 291 ? 28.394 29.980 36.546 1.00 35.75 291 PRO A N 1
ATOM 2354 C CA . PRO A 1 291 ? 28.904 30.932 37.535 1.00 34.94 291 PRO A CA 1
ATOM 2355 C C . PRO A 1 291 ? 30.117 31.691 37.008 1.00 34.22 291 PRO A C 1
ATOM 2356 O O . PRO A 1 291 ? 30.785 31.243 36.078 1.00 33.81 291 PRO A O 1
ATOM 2360 N N . GLN A 1 292 ? 30.389 32.850 37.594 1.00 33.96 292 GLN A N 1
ATOM 2361 C CA . GLN A 1 292 ? 31.539 33.645 37.184 1.00 32.94 292 GLN A CA 1
ATOM 2362 C C . GLN A 1 292 ? 32.775 33.067 37.859 1.00 30.55 292 GLN A C 1
ATOM 2363 O O . GLN A 1 292 ? 32.717 32.647 39.010 1.00 30.38 292 GLN A O 1
ATOM 2369 N N 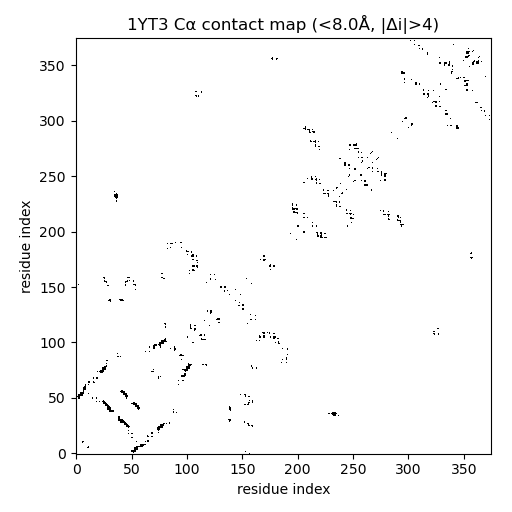. PRO A 1 293 ? 33.912 33.033 37.149 1.00 29.59 293 PRO A N 1
ATOM 2370 C CA . PRO A 1 293 ? 35.125 32.484 37.759 1.00 28.57 293 PRO A CA 1
ATOM 2371 C C . PRO A 1 293 ? 35.534 33.262 39.004 1.00 28.67 293 PRO A C 1
ATOM 2372 O O . PRO A 1 293 ? 35.269 34.457 39.116 1.00 27.99 293 PRO A O 1
ATOM 2376 N N . MET A 1 294 ? 36.169 32.574 39.944 1.00 29.25 294 MET A N 1
ATOM 2377 C CA . MET A 1 294 ? 36.610 33.211 41.175 1.00 29.35 294 MET A CA 1
ATOM 2378 C C . MET A 1 294 ? 37.911 33.969 40.947 1.00 29.28 294 MET A C 1
ATOM 2379 O O . MET A 1 294 ? 38.723 33.593 40.102 1.00 29.46 294 MET A O 1
ATOM 2384 N N . LEU A 1 295 ? 38.099 35.043 41.703 1.00 27.70 295 LEU A N 1
ATOM 2385 C CA . LEU A 1 295 ? 39.300 35.856 41.589 1.00 28.53 295 LEU A CA 1
ATOM 2386 C C . LEU A 1 295 ? 40.183 35.614 42.803 1.00 28.78 295 LEU A C 1
ATOM 2387 O O . LEU A 1 295 ? 39.883 36.071 43.908 1.00 31.35 295 LEU A O 1
ATOM 2392 N N . ASN A 1 296 ? 41.268 34.877 42.590 1.00 25.34 296 ASN A N 1
ATOM 2393 C CA . ASN A 1 296 ? 42.200 34.556 43.658 1.00 23.65 296 ASN A CA 1
ATOM 2394 C C . ASN A 1 296 ? 42.857 35.835 44.146 1.00 22.08 296 ASN A C 1
ATOM 2395 O O . ASN A 1 296 ? 43.632 36.469 43.435 1.00 20.08 296 ASN A O 1
ATOM 2400 N N . LEU A 1 297 ? 42.518 36.213 45.370 1.00 21.46 297 LEU A N 1
ATOM 2401 C CA . LEU A 1 297 ? 43.058 37.412 45.983 1.00 21.00 297 LEU A CA 1
ATOM 2402 C C . LEU A 1 297 ? 44.577 37.473 45.857 1.00 21.67 297 LEU A C 1
ATOM 2403 O O . LEU A 1 297 ? 45.138 38.500 45.478 1.00 21.59 297 LEU A O 1
ATOM 2408 N N . MET A 1 298 ? 45.237 36.359 46.159 1.00 24.11 298 MET A N 1
ATOM 2409 C CA . MET A 1 298 ? 46.690 36.296 46.101 1.00 25.89 298 MET A CA 1
ATOM 2410 C C . MET A 1 298 ? 47.279 36.686 44.746 1.00 26.08 298 MET A C 1
ATOM 2411 O O . MET A 1 298 ? 48.427 37.124 44.675 1.00 25.68 298 MET A O 1
ATOM 2416 N N . ASP A 1 299 ? 46.504 36.532 43.676 1.00 25.19 299 ASP A N 1
ATOM 2417 C CA . ASP A 1 299 ? 46.999 36.866 42.347 1.00 24.01 299 ASP A CA 1
ATOM 2418 C C . ASP A 1 299 ? 46.658 38.274 41.855 1.00 24.82 299 ASP A C 1
ATOM 2419 O O . ASP A 1 299 ? 46.915 38.608 40.700 1.00 25.83 299 ASP A O 1
ATOM 2424 N N . MET A 1 300 ? 46.092 39.102 42.731 1.00 22.88 300 MET A N 1
ATOM 2425 C CA . MET A 1 300 ? 45.757 40.481 42.376 1.00 22.00 300 MET A CA 1
ATOM 2426 C C . MET A 1 300 ? 46.991 41.372 42.525 1.00 22.17 300 MET A C 1
ATOM 2427 O O . MET A 1 300 ? 47.730 41.262 43.503 1.00 19.43 300 MET A O 1
ATOM 2435 N N . PRO A 1 301 ? 47.239 42.263 41.552 1.00 20.99 301 PRO A N 1
ATOM 2436 C CA . PRO A 1 301 ? 48.406 43.143 41.652 1.00 21.05 301 PRO A CA 1
ATOM 2437 C C . PRO A 1 301 ? 48.370 43.987 42.925 1.00 20.75 301 PRO A C 1
ATOM 2438 O O . PRO A 1 301 ? 47.357 44.618 43.234 1.00 21.84 301 PRO A O 1
ATOM 2444 N N . GLY A 1 302 ? 49.473 43.974 43.667 1.00 20.21 302 GLY A N 1
ATOM 2445 C CA . GLY A 1 302 ? 49.556 44.742 44.896 1.00 19.88 302 GLY A CA 1
ATOM 2446 C C . GLY A 1 302 ? 49.169 44.011 46.172 1.00 18.40 302 GLY A C 1
ATOM 2447 O O . GLY A 1 302 ? 49.318 44.564 47.261 1.00 20.02 302 GLY A O 1
ATOM 2448 N N . TYR A 1 303 ? 48.684 42.778 46.059 1.00 18.14 303 TYR A N 1
ATOM 2449 C CA . TYR A 1 303 ? 48.275 42.024 47.244 1.00 16.49 303 TYR A CA 1
ATOM 2450 C C . TYR A 1 303 ? 49.337 41.909 48.341 1.00 17.11 303 TYR A C 1
ATOM 2451 O O . TYR A 1 303 ? 49.093 42.271 49.492 1.00 16.87 303 TYR A O 1
ATOM 2460 N N . ARG A 1 304 ? 50.507 41.385 47.994 1.00 16.89 304 ARG A N 1
ATOM 2461 C CA . ARG A 1 304 ? 51.568 41.213 48.980 1.00 17.09 304 ARG A CA 1
ATOM 2462 C C . ARG A 1 304 ? 51.998 42.523 49.618 1.00 16.41 304 ARG A C 1
ATOM 2463 O O . ARG A 1 304 ? 52.225 42.584 50.831 1.00 16.96 304 ARG A O 1
ATOM 2471 N N . LYS A 1 305 ? 52.103 43.569 48.808 1.00 17.44 305 LYS A N 1
ATOM 2472 C CA . LYS A 1 305 ? 52.502 44.876 49.312 1.00 17.68 305 LYS A CA 1
ATOM 2473 C C . LYS A 1 305 ? 51.437 45.425 50.261 1.00 17.72 305 LYS A C 1
ATOM 2474 O O . LYS A 1 305 ? 51.762 45.955 51.327 1.00 17.81 305 LYS A O 1
ATOM 2480 N N . ALA A 1 306 ? 50.168 45.289 49.877 1.00 17.13 306 ALA A N 1
ATOM 2481 C CA . ALA A 1 306 ? 49.064 45.777 50.702 1.00 16.27 306 ALA A CA 1
ATOM 2482 C C . ALA A 1 306 ? 48.968 45.011 52.018 1.00 15.52 306 ALA A C 1
ATOM 2483 O O . ALA A 1 306 ? 48.763 45.604 53.079 1.00 14.75 306 ALA A O 1
ATOM 2485 N N . PHE A 1 307 ? 49.119 43.692 51.951 1.00 15.59 307 PHE A N 1
ATOM 2486 C CA . PHE A 1 307 ? 49.044 42.863 53.151 1.00 13.93 307 PHE A CA 1
ATOM 2487 C C . PHE A 1 307 ? 50.116 43.293 54.150 1.00 16.25 307 PHE A C 1
ATOM 2488 O O . PHE A 1 307 ? 49.835 43.489 55.336 1.00 15.35 307 PHE A O 1
ATOM 2496 N N . LYS A 1 308 ? 51.345 43.436 53.662 1.00 15.77 308 LYS A N 1
ATOM 2497 C CA . LYS A 1 308 ? 52.464 43.852 54.503 1.00 16.84 308 LYS A CA 1
ATOM 2498 C C . LYS A 1 308 ? 52.203 45.231 55.103 1.00 17.16 308 LYS A C 1
ATOM 2499 O O . LYS A 1 308 ? 52.472 45.467 56.282 1.00 17.63 308 LYS A O 1
ATOM 2505 N N . ALA A 1 309 ? 51.676 46.137 54.285 1.00 17.51 309 ALA A N 1
ATOM 2506 C CA . ALA A 1 309 ? 51.381 47.491 54.732 1.00 17.26 309 ALA A CA 1
ATOM 2507 C C . ALA A 1 309 ? 50.335 47.476 55.842 1.00 17.49 309 ALA A C 1
ATOM 2508 O O . ALA A 1 309 ? 50.460 48.196 56.834 1.00 18.79 309 ALA A O 1
ATOM 2510 N N . ILE A 1 310 ? 49.304 46.655 55.677 1.00 16.98 310 ILE A N 1
ATOM 2511 C CA . ILE A 1 310 ? 48.256 46.561 56.684 1.00 16.29 310 ILE A CA 1
ATOM 2512 C C . ILE A 1 310 ? 48.807 45.962 57.979 1.00 17.21 310 ILE A C 1
ATOM 2513 O O . ILE A 1 310 ? 48.489 46.440 59.071 1.00 18.15 310 ILE A O 1
ATOM 2519 N N . LYS A 1 311 ? 49.634 44.924 57.863 1.00 17.34 311 LYS A N 1
ATOM 2520 C CA . LYS A 1 311 ? 50.228 44.297 59.044 1.00 18.29 311 LYS A CA 1
ATOM 2521 C C . LYS A 1 311 ? 51.044 45.339 59.801 1.00 20.09 311 LYS A C 1
ATOM 2522 O O . LYS A 1 311 ? 51.019 45.391 61.031 1.00 19.36 311 LYS A O 1
ATOM 2528 N N . SER A 1 312 ? 51.767 46.170 59.059 1.00 19.26 312 SER A N 1
ATOM 2529 C CA . SER A 1 312 ? 52.577 47.208 59.678 1.00 20.98 312 SER A CA 1
ATOM 2530 C C . SER A 1 312 ? 51.679 48.197 60.416 1.00 20.45 312 SER A C 1
ATOM 2531 O O . SER A 1 312 ? 51.993 48.6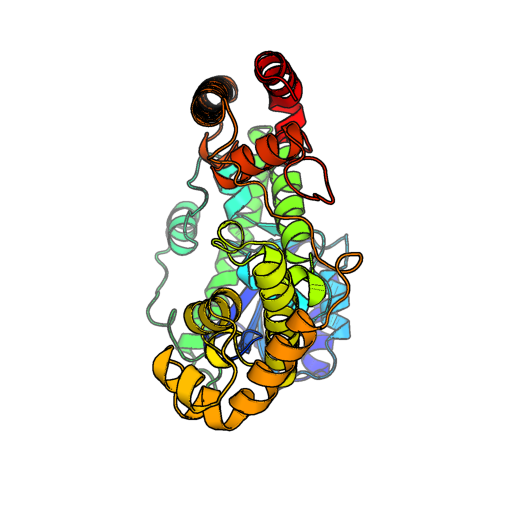26 61.528 1.00 19.89 312 SER A O 1
ATOM 2534 N N . LEU A 1 313 ? 50.560 48.552 59.794 1.00 20.28 313 LEU A N 1
ATOM 2535 C CA . LEU A 1 313 ? 49.617 49.484 60.399 1.00 20.49 313 LEU A CA 1
ATOM 2536 C C . LEU A 1 313 ? 49.036 48.894 61.678 1.00 20.96 313 LEU A C 1
ATOM 2537 O O . LEU A 1 313 ? 48.928 49.580 62.696 1.00 20.63 313 LEU A O 1
ATOM 2542 N N . ILE A 1 314 ? 48.668 47.618 61.624 1.00 20.27 314 ILE A N 1
ATOM 2543 C CA . ILE A 1 314 ? 48.107 46.940 62.785 1.00 21.09 314 ILE A CA 1
ATOM 2544 C C . ILE A 1 314 ? 49.098 46.989 63.941 1.00 21.42 314 ILE A C 1
ATOM 2545 O O . ILE A 1 314 ? 48.710 47.185 65.094 1.00 21.57 314 ILE A O 1
ATOM 2550 N N . THR A 1 315 ? 50.378 46.810 63.634 1.00 21.31 315 THR A N 1
ATOM 2551 C CA . THR A 1 315 ? 51.401 46.853 64.670 1.00 22.96 315 THR A CA 1
ATOM 2552 C C . THR A 1 315 ? 51.410 48.224 65.344 1.00 22.25 315 THR A C 1
ATOM 2553 O O . THR A 1 315 ? 51.470 48.315 66.571 1.00 22.10 315 THR A O 1
ATOM 2557 N N . ASP A 1 316 ? 51.334 49.289 64.549 1.00 22.69 316 ASP A N 1
ATOM 2558 C CA . ASP A 1 316 ? 51.333 50.642 65.102 1.00 24.53 316 ASP A CA 1
ATOM 2559 C C . ASP A 1 316 ? 50.097 50.891 65.961 1.00 24.77 316 ASP A C 1
ATOM 2560 O O . ASP A 1 316 ? 50.187 51.487 67.037 1.00 24.61 316 ASP A O 1
ATOM 2565 N N . VAL A 1 317 ? 48.941 50.445 65.479 1.00 23.25 317 VAL A N 1
ATOM 2566 C CA . VAL A 1 317 ? 47.699 50.616 66.221 1.00 22.18 317 VAL A CA 1
ATOM 2567 C C . VAL A 1 317 ? 47.801 49.839 67.531 1.00 21.41 317 VAL A C 1
ATOM 2568 O O . VAL A 1 317 ? 47.364 50.312 68.577 1.00 22.05 317 VAL A O 1
ATOM 2572 N N . SER A 1 318 ? 48.387 48.648 67.460 1.00 22.48 318 SER A N 1
ATOM 2573 C CA . SER A 1 318 ? 48.562 47.794 68.631 1.00 25.10 318 SER A CA 1
ATOM 2574 C C . SER A 1 318 ? 49.386 48.454 69.730 1.00 26.81 318 SER A C 1
ATOM 2575 O O . SER A 1 318 ? 49.013 48.432 70.903 1.00 25.98 318 SER A O 1
ATOM 2578 N N . GLU A 1 319 ? 50.515 49.034 69.344 1.00 27.80 319 GLU A N 1
ATOM 2579 C CA . GLU A 1 319 ? 51.406 49.682 70.298 1.00 29.96 319 GLU A CA 1
ATOM 2580 C C . GLU A 1 319 ? 50.799 50.966 70.857 1.00 30.56 319 GLU A C 1
ATOM 2581 O O . GLU A 1 319 ? 51.026 51.320 72.013 1.00 30.77 319 GLU A O 1
ATOM 2587 N N . THR A 1 320 ? 50.006 51.649 70.039 1.00 30.25 320 THR A N 1
ATOM 2588 C CA . THR A 1 320 ? 49.376 52.900 70.452 1.00 31.57 320 THR A CA 1
ATOM 2589 C C . THR A 1 320 ? 48.209 52.692 71.418 1.00 31.45 320 THR A C 1
ATOM 2590 O O . THR A 1 320 ? 48.092 53.407 72.417 1.00 31.63 320 THR A O 1
ATOM 2594 N N . HIS A 1 321 ? 47.352 51.721 71.121 1.00 30.23 321 HIS A N 1
ATOM 2595 C CA . HIS A 1 321 ? 46.199 51.457 71.962 1.00 29.31 321 HIS A CA 1
ATOM 2596 C C . HIS A 1 321 ? 46.430 50.390 73.017 1.00 27.28 321 HIS A C 1
ATOM 2597 O O . HIS A 1 321 ? 45.538 50.086 73.806 1.00 27.47 321 HIS A O 1
ATOM 2604 N N . LYS A 1 322 ? 47.635 49.839 73.035 1.00 26.58 322 LYS A N 1
ATOM 2605 C CA . LYS A 1 322 ? 47.998 48.817 74.006 1.00 26.39 322 LYS A CA 1
ATOM 2606 C C . LYS A 1 322 ? 47.018 47.652 73.958 1.00 25.43 322 LYS A C 1
ATOM 2607 O O . LYS A 1 322 ? 46.418 47.272 74.966 1.00 25.23 322 LYS A O 1
ATOM 2613 N N . ILE A 1 323 ? 46.853 47.101 72.764 1.00 23.49 323 ILE A N 1
ATOM 2614 C CA . ILE A 1 323 ? 45.952 45.984 72.539 1.00 22.47 323 ILE A CA 1
ATOM 2615 C C . ILE A 1 323 ? 46.665 45.019 71.596 1.00 21.54 323 ILE A C 1
ATOM 2616 O O . ILE A 1 323 ? 47.427 45.440 70.728 1.00 19.76 323 ILE A O 1
ATOM 2621 N N . SER A 1 324 ? 46.432 43.725 71.781 1.00 20.39 324 SER A N 1
ATOM 2622 C CA . SER A 1 324 ? 47.078 42.709 70.957 1.00 19.74 324 SER A CA 1
ATOM 2623 C C . SER A 1 324 ? 46.824 42.857 69.462 1.00 20.07 324 SER A C 1
ATOM 2624 O O . SER A 1 324 ? 45.703 43.128 69.031 1.00 19.24 324 SER A O 1
ATOM 2628 N N . ALA A 1 325 ? 47.878 42.675 68.671 1.00 20.22 325 ALA A N 1
ATOM 2629 C CA . ALA A 1 325 ? 47.758 42.776 67.221 1.00 20.12 325 ALA A CA 1
ATOM 2630 C C . ALA A 1 325 ? 46.888 41.637 66.702 1.00 20.15 325 ALA A C 1
ATOM 2631 O O . ALA A 1 325 ? 46.165 41.801 65.717 1.00 19.68 325 ALA A O 1
ATOM 2633 N N . GLU A 1 326 ? 46.950 40.486 67.367 1.00 20.76 326 GLU A N 1
ATOM 2634 C CA . GLU A 1 326 ? 46.156 39.338 66.944 1.00 21.72 326 GLU A CA 1
ATOM 2635 C C . GLU A 1 326 ? 44.673 39.630 67.132 1.00 20.26 326 GLU A C 1
ATOM 2636 O O . GLU A 1 326 ? 43.833 39.170 66.361 1.00 20.61 326 GLU A O 1
ATOM 2642 N N . LEU A 1 327 ? 44.353 40.395 68.168 1.00 18.03 327 LEU A N 1
ATOM 2643 C CA . LEU A 1 327 ? 42.969 40.747 68.442 1.00 15.77 327 LEU A CA 1
ATOM 2644 C C . LEU A 1 327 ? 42.509 41.783 67.418 1.00 16.13 327 LEU A C 1
ATOM 2645 O O . LEU A 1 327 ? 41.386 41.732 66.920 1.00 16.34 327 LEU A O 1
ATOM 2650 N N . LEU A 1 328 ? 43.392 42.718 67.095 1.00 14.79 328 LEU A N 1
ATOM 2651 C CA . LEU A 1 328 ? 43.075 43.753 66.120 1.00 15.38 328 LEU A CA 1
ATOM 2652 C C . LEU A 1 328 ? 42.801 43.192 64.731 1.00 15.17 328 LEU A C 1
ATOM 2653 O O . LEU A 1 328 ? 41.826 43.574 64.093 1.00 14.94 328 LEU A O 1
ATOM 2658 N N . ALA A 1 329 ? 43.655 42.287 64.261 1.00 14.69 329 ALA A N 1
ATOM 2659 C CA . ALA A 1 329 ? 43.463 41.731 62.926 1.00 14.90 329 ALA A CA 1
ATOM 2660 C C . ALA A 1 329 ? 44.134 40.391 62.667 1.00 15.64 329 ALA A C 1
ATOM 2661 O O . ALA A 1 329 ? 45.332 40.219 62.901 1.00 18.15 329 ALA A O 1
ATOM 2663 N N . SER A 1 330 ? 43.343 39.447 62.175 1.00 15.14 330 SER A N 1
ATOM 2664 C CA . SER A 1 330 ? 43.845 38.128 61.822 1.00 15.35 330 SER A CA 1
ATOM 2665 C C . SER A 1 330 ? 44.071 38.180 60.318 1.00 16.76 330 SER A C 1
ATOM 2666 O O . SER A 1 330 ? 43.624 39.114 59.650 1.00 15.73 330 SER A O 1
ATOM 2669 N N . ARG A 1 331 ? 44.765 37.180 59.791 1.00 16.41 331 ARG A N 1
ATOM 2670 C CA . ARG A 1 331 ? 45.018 37.101 58.360 1.00 16.86 331 ARG A CA 1
ATOM 2671 C C . ARG A 1 331 ? 43.664 37.057 57.642 1.00 16.39 331 ARG A C 1
ATOM 2672 O O . ARG A 1 331 ? 43.484 37.687 56.596 1.00 15.48 331 ARG A O 1
ATOM 2680 N N . ARG A 1 332 ? 42.710 36.331 58.221 1.00 15.84 332 ARG A N 1
ATOM 2681 C CA . ARG A 1 332 ? 41.371 36.220 57.642 1.00 15.10 332 ARG A CA 1
ATOM 2682 C C . ARG A 1 332 ? 40.727 37.597 57.489 1.00 14.54 332 ARG A C 1
ATOM 2683 O O . ARG A 1 332 ? 40.152 37.909 56.449 1.00 14.66 332 ARG A O 1
ATOM 2691 N N . GLN A 1 333 ? 40.828 38.415 58.531 1.00 14.43 333 GLN A N 1
ATOM 2692 C CA . GLN A 1 333 ? 40.235 39.747 58.496 1.00 12.17 333 GLN A CA 1
ATOM 2693 C C . GLN A 1 333 ? 40.940 40.676 57.520 1.00 13.39 333 GLN A C 1
ATOM 2694 O O . GLN A 1 333 ? 40.296 41.497 56.871 1.00 13.76 333 GLN A O 1
ATOM 2700 N N . ILE A 1 334 ? 42.259 40.556 57.405 1.00 12.70 334 ILE A N 1
ATOM 2701 C CA . ILE A 1 334 ? 42.972 41.404 56.457 1.00 12.35 334 ILE A CA 1
ATOM 2702 C C . ILE A 1 334 ? 42.537 41.020 55.039 1.00 12.89 334 ILE A C 1
ATOM 2703 O O . ILE A 1 334 ? 42.246 41.888 54.212 1.00 12.84 334 ILE A O 1
ATOM 2708 N N . ASN A 1 335 ? 42.467 39.720 54.765 1.00 12.98 335 ASN A N 1
ATOM 2709 C CA . ASN A 1 335 ? 42.054 39.262 53.444 1.00 12.02 335 ASN A CA 1
ATOM 2710 C C . ASN A 1 335 ? 40.606 39.660 53.156 1.00 11.94 335 ASN A C 1
ATOM 2711 O O . ASN A 1 335 ? 40.252 39.957 52.015 1.00 13.40 335 ASN A O 1
ATOM 2716 N N . GLN A 1 336 ? 39.776 39.672 54.199 1.00 12.59 336 GLN A N 1
ATOM 2717 C CA . GLN A 1 336 ? 38.373 40.043 54.061 1.00 13.25 336 GLN A CA 1
ATOM 2718 C C . GLN A 1 336 ? 38.284 41.490 53.578 1.00 14.20 336 GLN A C 1
ATOM 2719 O O . GLN A 1 336 ? 37.484 41.821 52.699 1.00 14.06 336 GLN A O 1
ATOM 2725 N N . LEU A 1 337 ? 39.120 42.346 54.158 1.00 12.71 337 LEU A N 1
ATOM 2726 C CA . LEU A 1 337 ? 39.159 43.753 53.790 1.00 11.78 337 LEU A CA 1
ATOM 2727 C C . LEU A 1 337 ? 39.635 43.951 52.352 1.00 12.54 337 LEU A C 1
ATOM 2728 O O . LEU A 1 337 ? 39.089 44.780 51.625 1.00 12.94 337 LEU A O 1
ATOM 2733 N N . LEU A 1 338 ? 40.653 43.198 51.946 1.00 12.85 338 LEU A N 1
ATOM 2734 C CA . LEU A 1 338 ? 41.179 43.322 50.589 1.00 12.15 338 LEU A CA 1
ATOM 2735 C C . LEU A 1 338 ? 40.224 42.739 49.552 1.00 12.08 338 LEU A C 1
ATOM 2736 O O . LEU A 1 338 ? 40.113 43.270 48.447 1.00 11.56 338 LEU A O 1
ATOM 2741 N N . ASN A 1 339 ? 39.533 41.654 49.899 1.00 11.32 339 ASN A N 1
ATOM 2742 C CA . ASN A 1 339 ? 38.561 41.067 48.982 1.00 12.31 339 ASN A CA 1
ATOM 2743 C C . ASN A 1 339 ? 37.455 42.093 48.739 1.00 12.79 339 ASN A C 1
ATOM 2744 O O . ASN A 1 339 ? 36.898 42.182 47.643 1.00 14.31 339 ASN A O 1
ATOM 2749 N N . TRP A 1 340 ? 37.145 42.865 49.777 1.00 13.07 340 TRP A N 1
ATOM 2750 C CA . TRP A 1 340 ? 36.122 43.909 49.696 1.00 14.38 340 TRP A CA 1
ATOM 2751 C C . TRP A 1 340 ? 36.626 45.050 48.817 1.00 14.48 340 TRP A C 1
ATOM 2752 O O . TRP A 1 340 ? 35.927 45.515 47.913 1.00 16.08 340 TRP A O 1
ATOM 2763 N N . HIS A 1 341 ? 37.847 45.494 49.095 1.00 14.99 341 HIS A N 1
ATOM 2764 C CA . HIS A 1 341 ? 38.468 46.590 48.362 1.00 14.99 341 HIS A CA 1
ATOM 2765 C C . HIS A 1 341 ? 38.505 46.341 46.862 1.00 15.18 341 HIS A C 1
ATOM 2766 O O . HIS A 1 341 ? 38.242 47.243 46.064 1.00 15.80 341 HIS A O 1
ATOM 2773 N N . TRP A 1 342 ? 38.840 45.114 46.486 1.00 14.10 342 TRP A N 1
ATOM 2774 C CA . TRP A 1 342 ? 38.935 44.758 45.078 1.00 15.06 342 TRP A CA 1
ATOM 2775 C C . TRP A 1 342 ? 37.692 44.064 44.514 1.00 15.54 342 TRP A C 1
ATOM 2776 O O . TRP A 1 342 ? 37.704 43.598 43.375 1.00 15.34 342 TRP A O 1
ATOM 2787 N N . LYS A 1 343 ? 36.625 44.006 45.309 1.00 15.61 343 LYS A N 1
ATOM 2788 C CA . LYS A 1 343 ? 35.369 43.383 44.894 1.00 16.57 343 LYS A CA 1
ATOM 2789 C C . LYS A 1 343 ? 35.606 42.011 44.268 1.00 17.67 343 LYS A C 1
ATOM 2790 O O . LYS A 1 343 ? 35.082 41.705 43.195 1.00 17.24 343 LYS A O 1
ATOM 2796 N N . LEU A 1 344 ? 36.385 41.181 44.954 1.00 17.21 344 LEU A N 1
ATOM 2797 C CA . LEU A 1 344 ? 36.713 39.854 44.447 1.00 20.04 344 LEU A CA 1
ATOM 2798 C C . LEU A 1 344 ? 35.663 38.796 44.743 1.00 22.40 344 LEU A C 1
ATOM 2799 O O . LEU A 1 344 ? 35.723 37.688 44.210 1.00 25.05 344 LEU A O 1
ATOM 2804 N N . LYS A 1 345 ? 34.708 39.128 45.599 1.00 22.69 345 LYS A N 1
ATOM 2805 C CA . LYS A 1 345 ? 33.651 38.187 45.924 1.00 26.21 345 LYS A CA 1
ATOM 2806 C C . LYS A 1 345 ? 32.520 38.873 46.667 1.00 26.76 345 LYS A C 1
ATOM 2807 O O . LYS A 1 345 ? 32.702 39.937 47.258 1.00 23.92 345 LYS A O 1
ATOM 2813 N N . PRO A 1 346 ? 31.323 38.276 46.633 1.00 28.51 346 PRO A N 1
ATOM 2814 C CA . PRO A 1 346 ? 30.177 38.865 47.323 1.00 30.51 346 PRO A CA 1
ATOM 2815 C C . PRO A 1 346 ? 30.319 38.753 48.834 1.00 32.00 346 PRO A C 1
ATOM 2816 O O . PRO A 1 346 ? 30.662 37.693 49.360 1.00 33.22 346 PRO A O 1
ATOM 2820 N N . GLN A 1 347 ? 30.069 39.859 49.522 1.00 32.66 347 GLN A N 1
ATOM 2821 C CA . GLN A 1 347 ? 30.149 39.904 50.975 1.00 34.44 347 GLN A CA 1
ATOM 2822 C C . GLN A 1 347 ? 28.893 40.596 51.492 1.00 36.14 347 GLN A C 1
ATOM 2823 O O . GLN A 1 347 ? 28.532 41.679 51.024 1.00 36.22 347 GLN A O 1
ATOM 2829 N N . ASN A 1 348 ? 28.229 39.960 52.450 1.00 37.67 348 ASN A N 1
ATOM 2830 C CA . ASN A 1 348 ? 26.999 40.497 53.021 1.00 38.97 348 ASN A CA 1
ATOM 2831 C C . ASN A 1 348 ? 27.202 41.761 53.845 1.00 37.89 348 ASN A C 1
ATOM 2832 O O . ASN A 1 348 ? 26.418 42.704 53.746 1.00 38.87 348 ASN A O 1
ATOM 2837 N N . ASN A 1 349 ? 28.253 41.786 54.657 1.00 36.28 349 ASN A N 1
ATOM 2838 C CA . ASN A 1 349 ? 28.505 42.943 55.503 1.00 33.71 349 ASN A CA 1
ATOM 2839 C C . ASN A 1 349 ? 29.852 43.605 55.244 1.00 29.93 349 ASN A C 1
ATOM 2840 O O . ASN A 1 349 ? 30.721 43.038 54.582 1.00 30.02 349 ASN A O 1
ATOM 2845 N N . LEU A 1 350 ? 30.009 44.819 55.763 1.00 26.30 350 LEU A N 1
ATOM 2846 C CA . LEU A 1 350 ? 31.253 45.563 55.628 1.00 23.29 350 LEU A CA 1
ATOM 2847 C C . LEU A 1 350 ? 32.333 44.801 56.386 1.00 18.75 350 LEU A C 1
ATOM 2848 O O . LEU A 1 350 ? 32.056 44.183 57.415 1.00 18.02 350 LEU A O 1
ATOM 2853 N N . PRO A 1 351 ? 33.579 44.831 55.888 1.00 16.70 351 PRO A N 1
ATOM 2854 C CA . PRO A 1 351 ? 34.685 44.128 56.543 1.00 15.07 351 PRO A CA 1
ATOM 2855 C C . PRO A 1 351 ? 34.799 44.448 58.023 1.00 13.91 351 PRO A C 1
ATOM 2856 O O . PRO A 1 351 ? 34.615 45.592 58.440 1.00 14.43 351 PRO A O 1
ATOM 2860 N N . GLU A 1 352 ? 35.110 43.426 58.806 1.00 13.24 352 GLU A N 1
ATOM 2861 C CA . GLU A 1 352 ? 35.264 43.579 60.241 1.00 13.17 352 GLU A CA 1
ATOM 2862 C C . GLU A 1 352 ? 36.312 44.625 60.628 1.00 12.66 352 GLU A C 1
ATOM 2863 O O . GLU A 1 352 ? 36.132 45.347 61.605 1.00 13.05 352 GLU A O 1
ATOM 2869 N N . LEU A 1 353 ? 37.401 44.726 59.865 1.00 12.62 353 LEU A N 1
ATOM 2870 C CA . LEU A 1 353 ? 38.448 45.691 60.204 1.00 12.81 353 LEU A CA 1
ATOM 2871 C C . LEU A 1 353 ? 38.034 47.158 60.138 1.00 13.78 353 LEU A C 1
ATOM 2872 O O . LEU A 1 353 ? 38.648 48.000 60.798 1.00 13.48 353 LEU A O 1
ATOM 2877 N N . ILE A 1 354 ? 37.005 47.472 59.355 1.00 13.63 354 ILE A N 1
ATOM 2878 C CA . ILE A 1 354 ? 36.549 48.855 59.240 1.00 15.45 354 ILE A CA 1
ATOM 2879 C C . ILE A 1 354 ? 35.137 49.041 59.779 1.00 16.80 354 ILE A C 1
ATOM 2880 O O . ILE A 1 354 ? 34.445 49.996 59.420 1.00 18.03 354 ILE A O 1
ATOM 2885 N N . SER A 1 355 ? 34.710 48.130 60.646 1.00 14.90 355 SER A N 1
ATOM 2886 C CA . SER A 1 355 ? 33.379 48.221 61.237 1.00 17.59 355 SER A CA 1
ATOM 2887 C C . SER A 1 355 ? 33.460 47.939 62.731 1.00 16.66 355 SER A C 1
ATOM 2888 O O . SER A 1 355 ? 34.499 47.513 63.234 1.00 16.04 355 SER A O 1
ATOM 2892 N N . GLY A 1 356 ? 32.362 48.190 63.434 1.00 17.10 356 GLY A N 1
ATOM 2893 C CA . GLY A 1 356 ? 32.344 47.945 64.864 1.00 16.41 356 GLY A CA 1
ATOM 2894 C C . GLY A 1 356 ? 33.495 48.597 65.605 1.00 16.02 356 GLY A C 1
ATOM 2895 O O . GLY A 1 356 ? 33.972 49.672 65.230 1.00 15.28 356 GLY A O 1
ATOM 2896 N N . TRP A 1 357 ? 33.963 47.934 66.657 1.00 15.07 357 TRP A N 1
ATOM 2897 C CA . TRP A 1 357 ? 35.040 48.489 67.461 1.00 14.96 357 TRP A CA 1
ATOM 2898 C C . TRP A 1 357 ? 36.357 48.694 66.723 1.00 14.53 357 TRP A C 1
ATOM 2899 O O . TRP A 1 357 ? 37.079 49.654 67.002 1.00 14.73 357 TRP A O 1
ATOM 2910 N N . ARG A 1 358 ? 36.676 47.812 65.778 1.00 12.51 358 ARG A N 1
ATOM 2911 C CA . ARG A 1 358 ? 37.921 47.958 65.030 1.00 12.37 358 ARG A CA 1
ATOM 2912 C C . ARG A 1 358 ? 37.884 49.202 64.153 1.00 14.08 358 ARG A C 1
ATOM 2913 O O . ARG A 1 358 ? 38.870 49.931 64.058 1.00 13.81 358 ARG A O 1
ATOM 2921 N N . GLY A 1 359 ? 36.742 49.439 63.516 1.00 15.42 359 GLY A N 1
ATOM 2922 C CA . GLY A 1 359 ? 36.606 50.598 62.653 1.00 15.83 359 GLY A CA 1
ATOM 2923 C C . GLY A 1 359 ? 36.808 51.884 63.426 1.00 17.57 359 GLY A C 1
ATOM 2924 O O . GLY A 1 359 ? 37.470 52.810 62.955 1.00 17.57 359 GLY A O 1
ATOM 2925 N N . GLU A 1 360 ? 36.244 51.934 64.626 1.00 18.07 360 GLU A N 1
ATOM 2926 C CA . GLU A 1 360 ? 36.361 53.116 65.463 1.00 18.93 360 GLU A CA 1
ATOM 2927 C C . GLU A 1 360 ? 37.835 53.397 65.750 1.00 20.03 360 GLU A C 1
ATOM 2928 O O . GLU A 1 360 ? 38.241 54.548 65.881 1.00 20.18 360 GLU A O 1
ATOM 2934 N N . LEU A 1 361 ? 38.643 52.343 65.815 1.00 18.14 361 LEU A N 1
ATOM 2935 C CA . LEU A 1 361 ? 40.067 52.494 66.085 1.00 17.28 361 LEU A CA 1
ATOM 2936 C C . LEU A 1 361 ? 40.940 52.770 64.867 1.00 20.03 361 LEU A C 1
ATOM 2937 O O . LEU A 1 361 ? 41.868 53.574 64.936 1.00 21.20 361 LEU A O 1
ATOM 2942 N N . MET A 1 362 ? 40.660 52.106 63.753 1.00 18.99 362 MET A N 1
ATOM 2943 C CA . MET A 1 362 ? 41.521 52.283 62.595 1.00 19.78 362 MET A CA 1
ATOM 2944 C C . MET A 1 362 ? 40.914 52.380 61.199 1.00 18.54 362 MET A C 1
ATOM 2945 O O . MET A 1 362 ? 41.650 52.297 60.220 1.00 19.44 362 MET A O 1
ATOM 2950 N N . ALA A 1 363 ? 39.601 52.566 61.084 1.00 17.66 363 ALA A N 1
ATOM 2951 C CA . ALA A 1 363 ? 38.994 52.671 59.754 1.00 17.57 363 ALA A CA 1
ATOM 2952 C C . ALA A 1 363 ? 39.606 53.826 58.963 1.00 18.84 363 ALA A C 1
ATOM 2953 O O . ALA A 1 363 ? 39.919 53.682 57.785 1.00 17.89 363 ALA A O 1
ATOM 2955 N N . GLU A 1 364 ? 39.782 54.973 59.611 1.00 19.66 364 GLU A N 1
ATOM 2956 C CA . GLU A 1 364 ? 40.355 56.127 58.928 1.00 20.44 364 GLU A CA 1
ATOM 2957 C C . GLU A 1 364 ? 41.739 55.796 58.376 1.00 19.76 364 GLU A C 1
ATOM 2958 O O . GLU A 1 364 ? 42.034 56.076 57.212 1.00 19.72 364 GLU A O 1
ATOM 2964 N N . ALA A 1 365 ? 42.581 55.186 59.206 1.00 18.35 365 ALA A N 1
ATOM 2965 C CA . ALA A 1 365 ? 43.932 54.818 58.794 1.00 17.82 365 ALA A CA 1
ATOM 2966 C C . ALA A 1 365 ? 43.916 53.763 57.687 1.00 17.83 365 ALA A C 1
ATOM 2967 O O . ALA A 1 365 ? 44.720 53.820 56.754 1.00 18.16 365 ALA A O 1
ATOM 2969 N N . LEU A 1 366 ? 43.009 52.795 57.796 1.00 16.98 366 LEU A N 1
ATOM 2970 C CA . LEU A 1 366 ? 42.910 51.750 56.783 1.00 16.60 366 LEU A CA 1
ATOM 2971 C C . LEU A 1 366 ? 42.450 52.302 55.433 1.00 17.66 366 LEU A C 1
ATOM 2972 O O . LEU A 1 366 ? 42.990 51.922 54.390 1.00 17.81 366 LEU A O 1
ATOM 2977 N N . HIS A 1 367 ? 41.459 53.192 55.443 1.00 18.36 367 HIS A N 1
ATOM 2978 C CA . HIS A 1 367 ? 40.979 53.778 54.194 1.00 19.46 367 HIS A CA 1
ATOM 2979 C C . HIS A 1 367 ? 42.079 54.618 53.562 1.00 20.09 367 HIS A C 1
ATOM 2980 O O . HIS A 1 367 ? 42.225 54.644 52.341 1.00 20.36 367 HIS A O 1
ATOM 2987 N N . ASN A 1 368 ? 42.857 55.301 54.396 1.00 21.50 368 ASN A N 1
ATOM 2988 C CA . ASN A 1 368 ? 43.952 56.126 53.903 1.00 21.66 368 ASN A CA 1
ATOM 2989 C C . ASN A 1 368 ? 44.988 55.232 53.229 1.00 22.01 368 ASN A C 1
ATOM 2990 O O . ASN A 1 368 ? 45.501 55.556 52.153 1.00 22.77 368 ASN A O 1
ATOM 2995 N N . LEU A 1 369 ? 45.281 54.098 53.861 1.00 18.59 369 LEU A N 1
ATOM 2996 C CA . LEU A 1 369 ? 46.253 53.145 53.335 1.00 19.31 369 LEU A CA 1
ATOM 2997 C C . LEU A 1 369 ? 45.785 52.579 51.998 1.00 19.95 369 LEU A C 1
ATOM 2998 O O . LEU A 1 369 ? 46.573 52.452 51.058 1.00 20.11 369 LEU A O 1
ATOM 3003 N N . LEU A 1 370 ? 44.499 52.246 51.921 1.00 18.19 370 LEU A N 1
ATOM 3004 C CA . LEU A 1 370 ? 43.924 51.679 50.706 1.00 18.69 370 LEU A CA 1
ATOM 3005 C C . LEU A 1 370 ? 43.911 52.626 49.513 1.00 20.72 370 LEU A C 1
ATOM 3006 O O . LEU A 1 370 ? 43.723 52.194 48.380 1.00 19.14 370 LEU A O 1
ATOM 3011 N N . GLN A 1 371 ? 44.108 53.916 49.758 1.00 21.61 371 GLN A N 1
ATOM 3012 C CA . GLN A 1 371 ? 44.130 54.875 48.659 1.00 23.42 371 GLN A CA 1
ATOM 3013 C C . GLN A 1 371 ? 45.356 54.639 47.785 1.00 23.89 371 GLN A C 1
ATOM 3014 O O . GLN A 1 371 ? 45.431 55.145 46.661 1.00 23.86 371 GLN A O 1
ATOM 3020 N N . GLU A 1 372 ? 46.308 53.866 48.304 1.00 24.36 372 GLU A N 1
ATOM 3021 C CA . GLU A 1 372 ? 47.542 53.583 47.584 1.00 26.11 372 GLU A CA 1
ATOM 3022 C C . GLU A 1 372 ? 47.409 52.391 46.641 1.00 24.23 372 GLU A C 1
ATOM 3023 O O . GLU A 1 372 ? 48.345 52.058 45.907 1.00 24.52 372 GLU A O 1
ATOM 3029 N N . TYR A 1 373 ? 46.248 51.743 46.673 1.00 21.33 373 TYR A N 1
ATOM 3030 C CA . TYR A 1 373 ? 45.991 50.585 45.824 1.00 20.94 373 TYR A CA 1
ATOM 3031 C C . TYR A 1 373 ? 44.701 50.803 45.039 1.00 20.72 373 TYR A C 1
ATOM 3032 O O . TYR A 1 373 ? 43.627 50.953 45.614 1.00 22.14 373 TYR A O 1
ATOM 3041 N N . PRO A 1 374 ? 44.792 50.830 43.701 1.00 20.70 374 PRO A N 1
ATOM 3042 C CA . PRO A 1 374 ? 43.586 51.042 42.900 1.00 20.23 374 PRO A CA 1
ATOM 3043 C C . PRO A 1 374 ? 42.524 49.965 43.083 1.00 20.29 374 PRO A C 1
ATOM 3044 O O . PRO A 1 374 ? 42.837 48.775 43.165 1.00 22.12 374 PRO A O 1
ATOM 3048 N N . GLN A 1 375 ? 41.270 50.396 43.155 1.00 21.04 375 GLN A N 1
ATOM 3049 C CA . GLN A 1 375 ? 40.149 49.475 43.294 1.00 24.11 375 GLN A CA 1
ATOM 3050 C C . GLN A 1 375 ? 39.967 48.769 41.950 1.00 23.73 375 GLN A C 1
ATOM 3051 O O . GLN A 1 375 ? 39.586 47.581 41.940 1.00 23.43 375 GLN A O 1
#

InterPro domains:
  IPR002121 HRDC domain [PF00570] (213-279)
  IPR002121 HRDC domain [PS50967] (210-289)
  IPR002121 HRDC domain [SM00341] (210-289)
  IPR002562 3'-5' exonuclease domain [PF01612] (3-169)
  IPR002562 3'-5' exonuclease domain [SM00474] (3-171)
  IPR006292 Ribonuclease D [MF_01899] (3-371)
  IPR006292 Ribonuclease D [TIGR01388] (5-372)
  IPR010997 HRDC-like superfamily [SSF47819] (194-301)
  IPR010997 HRDC-like superfamily [SSF47819] (295-372)
  IPR012337 Ribonuclease H-like superfamily [SSF53098] (1-210)
  IPR036397 Ribonuclease H superfamily [G3DSA:3.30.420.10] (1-194)
  IPR044876 HRDC domain superfamily [G3DSA:1.10.150.80] (195-293)
  IPR044876 HRDC domain superfamily [G3DSA:1.10.150.80] (294-375)
  IPR048579 Ribonuclease D, C-terminal HRDC domain [PF21293] (301-366)
  IPR051086 Ribonuclease D-like [PTHR47649] (1-373)

Radius of gyration: 24.16 Å; Cα contacts (8 Å, |Δi|>4): 551; chains: 1; bounding box: 43×54×66 Å

Secondary structure (DSSP, 8-state):
---EEE-SHHHHHHHHHHHTTSSEEEEEEEEE--S-SS-EEEEEEEE-SS-EEEE-GGG-S--HHHHHHHH-TTSEEEESS-HHHHHHHHHHHSS--SSEEEHHHHHHHTT--TT--HHHHHHHHH------TTTTS-TTSSSPPHHHHHHHHHHHHTHHHHHHHHHHHHHHTT-HHHHHHHHHHHHHHHH----GGGGGGGSTTGGGS-HHHHHHHHHHHHHHHHHHHHHT--GGGTS-HHHHHHHHHH---SHHHHHHTT--HHHHHHHHHHHHHHHHHHHHS-GGGSPPPP--GGGSTTHHHHHHHHHHHHHHHHHHHT--HHHH--HHHHHHHHHHHTT-S--SS--GGGSHHHHHHHHHHHHHHHTTS--

B-factor: mean 22.57, std 9.61, range [9.22, 88.32]

Sequence (375 aa):
MNYQMITTDDALASLCEAVRAFPAIALDTEFVRTRTYYPQLGLIQLFDGEHLALIDPLGITDWSPLKAILRDPSITKFLHAGSEDLEVFLNVFGELPQPLIDTQILAAFCGRPMSWGFASMVEEYSGVTLDKSESRTDWLARPLTERQCEYAAADVWYLLPITAKLMVETEASGWLPAALDECRLMQMRRQEVVAPEDAWRDITNAWQLRTRQLACLQLLADWRLRKARERDLAVNFVVREEHLWSVARYMPGSLGELDSLGLSGSEIRFHGKTLLALVEKAQTLPEDALPQPMLNLMDMPGYRKAFKAIKSLITDVSETHKISAELLASRRQINQLLNWHWKLKPQNNLPELISGWRGELMAEALHNLLQEYPQ